Protein AF-A0A8J2SQG6-F1 (afdb_monomer_lite)

InterPro domains:
  IPR006145 Pseudouridine synthase, RsuA/RluA-like [PF00849] (554-698)
  IPR006145 Pseudouridine synthase, RsuA/RluA-like [cd02869] (570-726)
  IPR006224 Pseudouridine synthase, RluA-like, conserved site [PS01129] (577-591)
  IPR020103 Pseudouridine synthase, catalytic domain superfamily [SSF55120] (551-742)
  IPR032710 NTF2-like domain superfamily [SSF54427] (311-389)
  IPR037401 SnoaL-like domain [PF13474] (315-420)
  IPR050188 RluA Pseudouridine Synthase [PTHR21600] (343-742)

Secondary structure (DSSP, 8-state):
------------TTS--B---S------EEETT-EEETTHHHHHHHHHHHTSTTSS-S-EEEETTSPPSSHHHHHHHHHHHHHHTT-TTTT-TT-EEEEEEEEE-TT-SSGGG--EEEE----HHHHHHH--B---SEEEEEES-S-SPPEEEES--BPTBT-PBPSS----EEEE---TT-EEEEETTSEEEE-GGG--S--S-EEEEEEEEESS---TT--PPPGGGGGGS----TTEEE----S--TTTS---B-------S-----------TTT------------------------STHHHHHHHHHHHHHHHHHHHHHT-HHHHHHHEEEEEEEE-SSTT-EEEHHHHHHHHHHHHHTT-----EEEEEEEEEEETTEEEEEEEEEETTTEEEEEEEEEETTEEEEEEEE-PPPHHHHHHHHHHHHT--EEEEE-SSEEEEEEPSS-BSSS---TTSPPPSSPPPPHHHHHHHHHHHHHHHS-TTSHHHHHHTT-S-GGGS-SSHHHHHHHHHHTHHHH-S--HHHHHHHHHHHHHHHHHHHS--GGG---BHHHHHHHHHT-TT-EE-----TT-EEEEEEESSHHHHHHHHHHHHHHHTTSS-S-EEEEEEEEES---SEEEE--EEEE-HHHHHHHS---EEEE-TTSTT-B---EEEEEEEE-SSEEEEEEEESS--TTHHHHHHHHTT-PBTT-TTTS---S---EEEEEEEEE-TTT--EEEEE---S--

Sequence (744 aa):
MSLDDDFCVAIAHNGTIEGTTEHLDLKTRCYDEALQCERLEELKRDLEFVASPLVPQDTFWLGAGESPRCALEAVALEIFRKHAAASPHAADPKSGVEWWAQVKDPTANQEAAREVCFHWDKDEQAHTLHGMYVFPQLATVTYLSEGGAPTVVLDKRPDSFTGAIADGPVDAAAACAPRVGRHLVFDGRCLHAAPRALTTSGGGKRYTFLVNVWLGHRPSGIRPFPAAALDKLTRDGASMRFGAATTPTPDECSRVATLSFPLARSGTRHVVRMRSPMSGHDFVDLGSSAVAYVEVRVDETPAVDGARSTRAAADALDAWHAACARGDGDALEALAADAFVFFGTAAEERWARDAFLQYARQRFATGNTWAYTVVARRCDEVSDGVVAFDEVLNNANLGRCRSTGVIIGGKLAQYNLSLPVPNELILGVVEKIRHTIELLHVDASLVVVNKPRDLLSVPGRHPDAPAPTKKRKRAGEYWEEALARARDEASAESLAGRLLNGVGSLASIPRREDKFRAHVQRARGRVGAVDDAAVGTLWRELDDAAKALAAPDNDEEAPNALALARAAAGDRDLRPVHRLDYETSGVLVFARTTAAASALCAAFRKSTDGDAGDTRKTYVARVAGRLSGSGEWTAAITADAVARQKDGKPRYRAAEESEEGAKGARTRWEALESGDETSLLRLEPLTGRSHQLRVHCLAAGHAIVGDPLYATPGGGLCLHAASLALPHPETSERVTFEAGRPFV

Radius of gyration: 35.69 Å; chains: 1; bounding box: 90×85×92 Å

Structure (mmCIF, N/CA/C/O backbone):
data_AF-A0A8J2SQG6-F1
#
_entry.id   AF-A0A8J2SQG6-F1
#
loop_
_atom_site.group_PDB
_atom_site.id
_atom_site.type_symbol
_atom_site.label_atom_id
_atom_site.label_alt_id
_atom_site.label_comp_id
_atom_site.label_asym_id
_atom_site.label_entity_id
_atom_site.label_seq_id
_atom_site.pdbx_PDB_ins_code
_atom_site.Cartn_x
_atom_site.Cartn_y
_atom_site.Cartn_z
_atom_site.occupancy
_atom_site.B_iso_or_equiv
_atom_site.auth_seq_id
_atom_site.auth_comp_id
_atom_site.auth_asym_id
_atom_site.auth_atom_id
_atom_site.pdbx_PDB_model_num
ATOM 1 N N . MET A 1 1 ? 8.136 17.361 -29.158 1.00 21.05 1 MET A N 1
ATOM 2 C CA . MET A 1 1 ? 8.646 17.490 -27.775 1.00 21.05 1 MET A CA 1
ATOM 3 C C . MET A 1 1 ? 8.013 16.363 -26.985 1.00 21.05 1 MET A C 1
ATOM 5 O O . MET A 1 1 ? 6.795 16.398 -26.885 1.00 21.05 1 MET A O 1
ATOM 9 N N . SER A 1 2 ? 8.684 15.317 -26.513 1.00 20.89 2 SER A N 1
ATOM 10 C CA . SER A 1 2 ? 10.083 14.822 -26.495 1.00 20.89 2 SER A CA 1
ATOM 11 C C . SER A 1 2 ? 9.986 13.304 -26.806 1.00 20.89 2 SER A C 1
ATOM 13 O O . SER A 1 2 ? 8.991 12.703 -26.414 1.00 20.89 2 SER A O 1
ATOM 15 N N . LEU A 1 3 ? 10.714 12.703 -27.759 1.00 27.28 3 LEU A N 1
ATOM 16 C CA . LEU A 1 3 ? 12.120 12.245 -27.733 1.00 27.28 3 LEU A CA 1
ATOM 17 C C . LEU A 1 3 ? 12.450 11.439 -26.463 1.00 27.28 3 LEU A C 1
ATOM 19 O O . LEU A 1 3 ? 12.759 12.057 -25.454 1.00 27.28 3 LEU A O 1
ATOM 23 N N . ASP A 1 4 ? 12.322 10.107 -26.552 1.00 22.75 4 ASP A N 1
ATOM 24 C CA . ASP A 1 4 ? 12.799 9.086 -25.595 1.00 22.75 4 ASP A CA 1
ATOM 25 C C . ASP A 1 4 ? 13.223 7.826 -26.388 1.00 22.75 4 ASP A C 1
ATOM 27 O O . ASP A 1 4 ? 12.490 6.851 -26.535 1.00 22.75 4 ASP A O 1
ATOM 31 N N . ASP A 1 5 ? 14.333 7.953 -27.101 1.00 21.53 5 ASP A N 1
ATOM 32 C CA . ASP A 1 5 ? 15.548 7.150 -26.972 1.00 21.53 5 ASP A CA 1
ATOM 33 C C . ASP A 1 5 ? 15.573 5.719 -26.383 1.00 21.53 5 ASP A C 1
ATOM 35 O O . ASP A 1 5 ? 15.629 5.517 -25.170 1.00 21.53 5 ASP A O 1
ATOM 39 N N . ASP A 1 6 ? 15.747 4.734 -27.275 1.00 22.41 6 ASP A N 1
ATOM 40 C CA . ASP A 1 6 ? 16.192 3.358 -26.999 1.00 22.41 6 ASP A CA 1
ATOM 41 C C . ASP A 1 6 ? 17.548 3.091 -27.689 1.00 22.41 6 ASP A C 1
ATOM 43 O O . ASP A 1 6 ? 17.733 3.418 -28.862 1.00 22.41 6 ASP A O 1
ATOM 47 N N . PHE A 1 7 ? 18.484 2.423 -27.003 1.00 26.62 7 PHE A N 1
ATOM 48 C CA . PHE A 1 7 ? 19.809 2.069 -27.540 1.00 26.62 7 PHE A CA 1
ATOM 49 C C . PHE A 1 7 ? 20.117 0.576 -27.397 1.00 26.62 7 PHE A C 1
ATOM 51 O O . PHE A 1 7 ? 19.914 -0.008 -26.335 1.00 26.62 7 PHE A O 1
ATOM 58 N N . CYS A 1 8 ? 20.654 -0.038 -28.458 1.00 23.61 8 CYS A N 1
ATOM 59 C CA . CYS A 1 8 ? 21.050 -1.452 -28.520 1.00 23.61 8 CYS A CA 1
ATOM 60 C C . CYS A 1 8 ? 22.578 -1.612 -28.635 1.00 23.61 8 CYS A C 1
ATOM 62 O O . CYS A 1 8 ? 23.218 -0.871 -29.377 1.00 23.61 8 CYS A O 1
ATOM 64 N N . VAL A 1 9 ? 23.143 -2.640 -27.984 1.00 27.92 9 VAL A N 1
ATOM 65 C CA . VAL A 1 9 ? 24.523 -3.124 -28.201 1.00 27.92 9 VAL A CA 1
ATOM 66 C C . VAL A 1 9 ? 24.498 -4.589 -28.625 1.00 27.92 9 VAL A C 1
ATOM 68 O O . VAL A 1 9 ? 23.860 -5.417 -27.977 1.00 27.92 9 VAL A O 1
ATOM 71 N N . ALA A 1 10 ? 25.183 -4.910 -29.725 1.00 26.84 10 ALA A N 1
ATOM 72 C CA . ALA A 1 10 ? 25.296 -6.262 -30.265 1.00 26.84 10 ALA A CA 1
ATOM 73 C C . ALA A 1 10 ? 26.566 -6.959 -29.744 1.00 26.84 10 ALA A C 1
ATOM 75 O O . ALA A 1 10 ? 27.656 -6.395 -29.803 1.00 26.84 10 ALA A O 1
ATOM 76 N N . ILE A 1 11 ? 26.425 -8.195 -29.254 1.00 30.19 11 ILE A N 1
ATOM 77 C CA . ILE A 1 11 ? 27.520 -9.039 -28.749 1.00 30.19 11 ILE A CA 1
ATOM 78 C C . ILE A 1 11 ? 27.444 -10.382 -29.482 1.00 30.19 11 ILE A C 1
ATOM 80 O O . ILE A 1 11 ? 26.386 -11.013 -29.501 1.00 30.19 11 ILE A O 1
ATOM 84 N N . ALA A 1 12 ? 28.535 -10.805 -30.126 1.00 29.02 12 ALA A N 1
ATOM 85 C CA . ALA A 1 12 ? 28.572 -12.033 -30.918 1.00 29.02 12 ALA A CA 1
ATOM 86 C C . ALA A 1 12 ? 28.520 -13.301 -30.040 1.00 29.02 12 ALA A C 1
ATOM 88 O O . ALA A 1 12 ? 28.858 -13.277 -28.856 1.00 29.02 12 ALA A O 1
ATOM 89 N N . HIS A 1 13 ? 28.148 -14.440 -30.640 1.00 26.61 13 HIS A N 1
ATOM 90 C CA . HIS A 1 13 ? 27.895 -15.719 -29.950 1.00 26.61 13 HIS A CA 1
ATOM 91 C C . HIS A 1 13 ? 29.110 -16.310 -29.198 1.00 26.61 13 HIS A C 1
ATOM 93 O O . HIS A 1 13 ? 28.974 -17.285 -28.461 1.00 26.61 13 HIS A O 1
ATOM 99 N N . ASN A 1 14 ? 30.310 -15.781 -29.437 1.00 30.50 14 ASN A N 1
ATOM 100 C CA . ASN A 1 14 ? 31.568 -16.173 -28.799 1.00 30.50 14 ASN A CA 1
ATOM 101 C C . ASN A 1 14 ? 32.045 -15.151 -27.745 1.00 30.50 14 ASN A C 1
ATOM 103 O O . ASN A 1 14 ? 33.155 -15.284 -27.235 1.00 30.50 14 ASN A O 1
ATOM 107 N N . GLY A 1 15 ? 31.226 -14.143 -27.424 1.00 27.81 15 GLY A N 1
ATOM 108 C CA . GLY A 1 15 ? 31.528 -13.118 -26.424 1.00 27.81 15 GLY A CA 1
ATOM 109 C C . GLY A 1 15 ? 32.352 -11.927 -26.927 1.00 27.81 15 GLY A C 1
ATOM 110 O O . GLY A 1 15 ? 32.843 -11.164 -26.101 1.00 27.81 15 GLY A O 1
ATOM 111 N N . THR A 1 16 ? 32.510 -11.740 -28.244 1.00 28.53 16 THR A N 1
ATOM 112 C CA . THR A 1 16 ? 33.258 -10.595 -28.822 1.00 28.53 16 THR A CA 1
ATOM 113 C C . THR A 1 16 ? 32.348 -9.481 -29.373 1.00 28.53 16 THR A C 1
ATOM 115 O O . THR A 1 16 ? 31.246 -9.753 -29.848 1.00 28.53 16 THR A O 1
ATOM 118 N N . ILE A 1 17 ? 32.817 -8.226 -29.292 1.00 31.75 17 ILE A N 1
ATOM 119 C CA . ILE A 1 17 ? 32.141 -6.958 -29.662 1.00 31.75 17 ILE A CA 1
ATOM 120 C C . ILE A 1 17 ? 33.071 -6.191 -30.642 1.00 31.75 17 ILE A C 1
ATOM 122 O O . ILE A 1 17 ? 34.269 -6.145 -30.361 1.00 31.75 17 ILE A O 1
ATOM 126 N N . GLU A 1 18 ? 32.596 -5.609 -31.765 1.00 25.25 18 GLU A N 1
ATOM 127 C CA . GLU A 1 18 ? 33.474 -5.000 -32.815 1.00 25.25 18 GLU A CA 1
ATOM 128 C C . GLU A 1 18 ? 33.087 -3.579 -33.351 1.00 25.25 18 GLU A C 1
ATOM 130 O O . GLU A 1 18 ? 31.928 -3.370 -33.709 1.00 25.25 18 GLU A O 1
ATOM 135 N N . GLY A 1 19 ? 34.111 -2.689 -33.512 1.00 25.50 19 GLY A N 1
ATOM 136 C CA . GLY A 1 19 ? 34.261 -1.475 -34.392 1.00 25.50 19 GLY A CA 1
ATOM 137 C C . GLY A 1 19 ? 33.980 -0.055 -33.807 1.00 25.50 19 GLY A C 1
ATOM 138 O O . GLY A 1 19 ? 32.963 0.096 -33.154 1.00 25.50 19 GLY A O 1
ATOM 139 N N . THR A 1 20 ? 34.724 1.069 -33.995 1.00 26.23 20 THR A N 1
ATOM 140 C CA . THR A 1 20 ? 36.022 1.432 -34.641 1.00 26.23 20 THR A CA 1
ATOM 141 C C . THR A 1 20 ? 36.726 2.626 -33.939 1.00 26.23 20 THR A C 1
ATOM 143 O O . THR A 1 20 ? 36.109 3.388 -33.204 1.00 26.23 20 THR A O 1
ATOM 146 N N . THR A 1 21 ? 38.016 2.793 -34.237 1.00 28.94 21 THR A N 1
ATOM 147 C CA . THR A 1 21 ? 39.032 3.746 -33.748 1.00 28.94 21 THR A CA 1
ATOM 148 C C . THR A 1 21 ? 38.769 5.246 -33.959 1.00 28.94 21 THR A C 1
ATOM 150 O O . THR A 1 21 ? 38.856 5.727 -35.083 1.00 28.94 21 THR A O 1
ATOM 153 N N . GLU A 1 22 ? 38.603 5.995 -32.867 1.00 24.41 22 GLU A N 1
ATOM 154 C CA . GLU A 1 22 ? 39.407 7.172 -32.480 1.00 24.41 22 GLU A CA 1
ATOM 155 C C . GLU A 1 22 ? 38.939 7.655 -31.091 1.00 24.41 22 GLU A C 1
ATOM 157 O O . GLU A 1 22 ? 37.771 7.545 -30.739 1.00 24.41 22 GLU A O 1
ATOM 162 N N . HIS A 1 23 ? 39.887 8.089 -30.259 1.00 31.56 23 HIS A N 1
ATOM 163 C CA . HIS A 1 23 ? 39.763 8.333 -28.816 1.00 31.56 23 HIS A CA 1
ATOM 164 C C . HIS A 1 23 ? 38.414 8.897 -28.313 1.00 31.56 23 HIS A C 1
ATOM 166 O O . HIS A 1 23 ? 38.152 10.092 -28.437 1.00 31.56 23 HIS A O 1
ATOM 172 N N . LEU A 1 24 ? 37.648 8.084 -27.578 1.00 26.80 24 LEU A N 1
ATOM 173 C CA . LEU A 1 24 ? 36.602 8.558 -26.667 1.00 26.80 24 LEU A CA 1
ATOM 174 C C . LEU A 1 24 ? 36.854 7.997 -25.264 1.00 26.80 24 LEU A C 1
ATOM 176 O O . LEU A 1 24 ? 36.636 6.825 -24.966 1.00 26.80 24 LEU A O 1
ATOM 180 N N . ASP A 1 25 ? 37.386 8.858 -24.397 1.00 41.94 25 ASP A N 1
ATOM 181 C CA . ASP A 1 25 ? 37.682 8.552 -23.000 1.00 41.94 25 ASP A CA 1
ATOM 182 C C . ASP A 1 25 ? 36.363 8.443 -22.210 1.00 41.94 25 ASP A C 1
ATOM 184 O O . ASP A 1 25 ? 35.881 9.408 -21.610 1.00 41.94 25 ASP A O 1
ATOM 188 N N . LEU A 1 26 ? 35.773 7.238 -22.177 1.00 41.22 26 LEU A N 1
ATOM 189 C CA . LEU A 1 26 ? 34.672 6.877 -21.264 1.00 41.22 26 LEU A CA 1
ATOM 190 C C . LEU A 1 26 ? 35.078 6.973 -19.785 1.00 41.22 26 LEU A C 1
ATOM 192 O O . LEU A 1 26 ? 34.296 6.603 -18.905 1.00 41.22 26 LEU A O 1
ATOM 196 N N . LYS A 1 27 ? 36.328 7.382 -19.512 1.00 57.94 27 LYS A N 1
ATOM 197 C CA . LYS A 1 27 ? 37.015 7.306 -18.224 1.00 57.94 27 LYS A CA 1
ATOM 198 C C . LYS A 1 27 ? 36.927 5.913 -17.610 1.00 57.94 27 LYS A C 1
ATOM 200 O O . LYS A 1 27 ? 37.107 5.761 -16.404 1.00 57.94 27 LYS A O 1
ATOM 205 N N . THR A 1 28 ? 36.647 4.903 -18.438 1.00 58.88 28 THR A N 1
ATOM 206 C CA . THR A 1 28 ? 36.506 3.526 -17.995 1.00 58.88 28 THR A CA 1
ATOM 207 C C . THR A 1 28 ? 37.895 2.967 -17.765 1.00 58.88 28 TH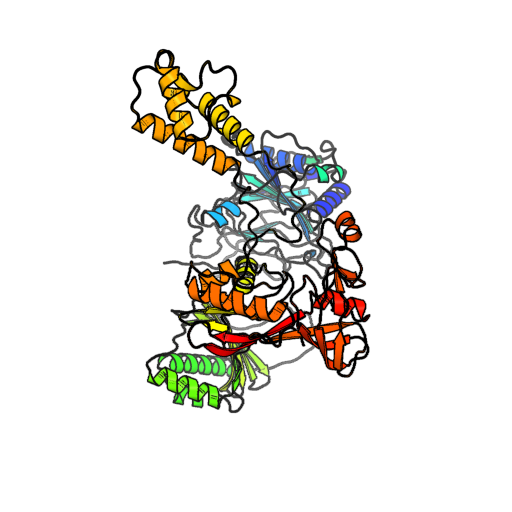R A C 1
ATOM 209 O O . THR A 1 28 ? 38.728 2.963 -18.669 1.00 58.88 28 THR A O 1
ATOM 212 N N . ARG A 1 29 ? 38.171 2.535 -16.538 1.00 66.25 29 ARG A N 1
ATOM 213 C CA . ARG A 1 29 ? 39.452 1.933 -16.170 1.00 66.25 29 ARG A CA 1
ATOM 214 C C . ARG A 1 29 ? 39.178 0.640 -15.431 1.00 66.25 29 ARG A C 1
ATOM 216 O O . ARG A 1 29 ? 38.356 0.603 -14.517 1.00 66.25 29 ARG A O 1
ATOM 223 N N . CYS A 1 30 ? 39.885 -0.407 -15.826 1.00 70.12 30 CYS A N 1
ATOM 224 C CA . CYS A 1 30 ? 39.888 -1.673 -15.121 1.00 70.12 30 CYS A CA 1
ATOM 225 C C . CYS A 1 30 ? 41.236 -1.850 -14.428 1.00 70.12 30 CYS A C 1
ATOM 227 O O . CYS A 1 30 ? 42.295 -1.601 -15.009 1.00 70.12 30 CYS A O 1
ATOM 229 N N . TYR A 1 31 ? 41.179 -2.261 -13.171 1.00 69.12 31 TYR A N 1
ATOM 230 C CA . TYR A 1 31 ? 42.337 -2.562 -12.354 1.00 69.12 31 TYR A CA 1
ATOM 231 C C . TYR A 1 31 ? 42.220 -4.007 -11.900 1.00 69.12 31 TYR A C 1
ATOM 233 O O . TYR A 1 31 ? 41.289 -4.358 -11.173 1.00 69.12 31 TYR A O 1
ATOM 241 N N . ASP A 1 32 ? 43.160 -4.837 -12.326 1.00 70.50 32 ASP A N 1
ATOM 242 C CA . ASP A 1 32 ? 43.300 -6.179 -11.783 1.00 70.50 32 ASP A CA 1
ATOM 243 C C . ASP A 1 32 ? 44.030 -6.117 -10.446 1.00 70.50 32 ASP A C 1
ATOM 245 O O . ASP A 1 32 ? 44.911 -5.279 -10.252 1.00 70.50 32 ASP A O 1
ATOM 249 N N . GLU A 1 33 ? 43.621 -6.978 -9.511 1.00 71.00 33 GLU A N 1
ATOM 250 C CA . GLU A 1 33 ? 44.209 -7.057 -8.165 1.00 71.00 33 GLU A CA 1
ATOM 251 C C . GLU A 1 33 ? 44.133 -5.733 -7.377 1.00 71.00 33 GLU A C 1
ATOM 253 O O . GLU A 1 33 ? 44.930 -5.480 -6.475 1.00 71.00 33 GLU A O 1
ATOM 258 N N . ALA A 1 34 ? 43.152 -4.883 -7.701 1.00 72.38 34 ALA A N 1
ATOM 259 C CA . ALA A 1 34 ? 42.904 -3.626 -7.006 1.00 72.38 34 ALA A CA 1
ATOM 260 C C . ALA A 1 34 ? 42.489 -3.854 -5.554 1.00 72.38 34 ALA A C 1
ATOM 262 O O . ALA A 1 34 ? 42.957 -3.151 -4.665 1.00 72.38 34 ALA A O 1
ATOM 263 N N . LEU A 1 35 ? 41.636 -4.849 -5.313 1.00 80.69 35 LEU A N 1
ATOM 264 C CA . LEU A 1 35 ? 41.302 -5.301 -3.970 1.00 80.69 35 LEU A CA 1
ATOM 265 C C . LEU A 1 35 ? 42.156 -6.524 -3.623 1.00 80.69 35 LEU A C 1
ATOM 267 O O . LEU A 1 35 ? 41.930 -7.615 -4.147 1.00 80.69 35 LEU A O 1
ATOM 271 N N . GLN A 1 36 ? 43.105 -6.343 -2.706 1.00 79.19 36 GLN A N 1
ATOM 272 C CA . GLN A 1 36 ? 43.892 -7.420 -2.111 1.00 79.19 36 GLN A CA 1
ATOM 273 C C . GLN A 1 36 ? 43.332 -7.713 -0.718 1.00 79.19 36 GLN A C 1
ATOM 275 O O . GLN A 1 36 ? 43.394 -6.875 0.184 1.00 79.19 36 GLN A O 1
ATOM 280 N N . CYS A 1 37 ? 42.737 -8.893 -0.550 1.00 77.06 37 CYS A N 1
ATOM 281 C CA . CYS A 1 37 ? 42.051 -9.277 0.680 1.00 77.06 37 CYS A CA 1
ATOM 282 C C . CYS A 1 37 ? 42.463 -10.692 1.099 1.00 77.06 37 CYS A C 1
ATOM 284 O O . CYS A 1 37 ? 42.102 -11.667 0.441 1.00 77.06 37 CYS A O 1
ATOM 286 N N . GLU A 1 38 ? 43.172 -10.809 2.224 1.00 77.75 38 GLU A N 1
ATOM 287 C CA . GLU A 1 38 ? 43.549 -12.107 2.813 1.00 77.75 38 GLU A CA 1
ATOM 288 C C . GLU A 1 38 ? 42.341 -12.837 3.436 1.00 77.75 38 GLU A C 1
ATOM 290 O O . GLU A 1 38 ? 42.39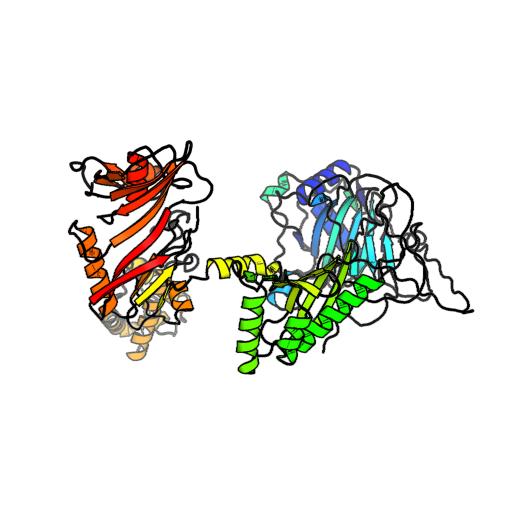8 -14.035 3.707 1.00 77.75 38 GLU A O 1
ATOM 295 N N . ARG A 1 39 ? 41.223 -12.123 3.637 1.00 82.75 39 ARG A N 1
ATOM 296 C CA . ARG A 1 39 ? 39.992 -12.600 4.292 1.00 82.75 39 ARG A CA 1
ATOM 297 C C . ARG A 1 39 ? 38.779 -12.552 3.355 1.00 82.75 39 ARG A C 1
ATOM 299 O O . ARG A 1 39 ? 37.674 -12.205 3.768 1.00 82.75 39 ARG A O 1
ATOM 306 N N . LEU A 1 40 ? 38.975 -12.914 2.084 1.00 86.12 40 LEU A N 1
ATOM 307 C CA . LEU A 1 40 ? 37.954 -12.827 1.030 1.00 86.12 40 LEU A CA 1
ATOM 308 C C . LEU A 1 40 ? 36.615 -13.490 1.408 1.00 86.12 40 LEU A C 1
ATOM 310 O O . LEU A 1 40 ? 35.554 -12.942 1.124 1.00 86.12 40 LEU A O 1
ATOM 314 N N . GLU A 1 41 ? 36.647 -14.645 2.074 1.00 88.62 41 GLU A N 1
ATOM 315 C CA . GLU A 1 41 ? 35.436 -15.380 2.481 1.00 88.62 41 GLU A CA 1
ATOM 316 C C . GLU A 1 41 ? 34.668 -14.718 3.635 1.00 88.62 41 GLU A C 1
ATOM 318 O O . GLU A 1 41 ? 33.474 -14.951 3.818 1.00 88.62 41 GLU A O 1
ATOM 323 N N . GLU A 1 42 ? 35.326 -13.892 4.443 1.00 88.31 42 GLU A N 1
ATOM 324 C CA . GLU A 1 42 ? 34.639 -13.057 5.434 1.00 88.31 42 GLU A CA 1
ATOM 325 C C . GLU A 1 42 ? 33.970 -11.870 4.757 1.00 88.31 42 GLU A C 1
ATOM 327 O O . GLU A 1 42 ? 32.805 -11.592 5.019 1.00 88.31 42 GLU A O 1
ATOM 332 N N . LEU A 1 43 ? 34.651 -11.263 3.786 1.00 87.69 43 LEU A N 1
ATOM 333 C CA . LEU A 1 43 ? 34.092 -10.163 3.015 1.00 87.69 43 LEU A CA 1
ATOM 334 C C . LEU A 1 43 ? 32.889 -10.607 2.169 1.00 87.69 43 LEU A C 1
ATOM 336 O O . LEU A 1 43 ? 31.887 -9.903 2.103 1.00 87.69 43 LEU A O 1
ATOM 340 N N . LYS A 1 44 ? 32.928 -11.810 1.580 1.00 91.62 44 LYS A N 1
ATOM 341 C CA . LYS A 1 44 ? 31.757 -12.400 0.911 1.00 91.62 44 LYS A CA 1
ATOM 342 C C . LYS A 1 44 ? 30.577 -12.572 1.867 1.00 91.62 44 LYS A C 1
ATOM 344 O O . LYS A 1 44 ? 29.461 -12.246 1.481 1.00 91.62 44 LYS A O 1
ATOM 349 N N . ARG A 1 45 ? 30.807 -13.030 3.104 1.00 92.12 45 ARG A N 1
ATOM 350 C CA . ARG A 1 45 ? 29.755 -13.150 4.133 1.00 92.12 45 ARG A CA 1
ATOM 351 C C . ARG A 1 45 ? 29.188 -11.792 4.538 1.00 92.12 45 ARG A C 1
ATOM 353 O O . ARG A 1 45 ? 27.974 -11.667 4.670 1.00 92.12 45 ARG A O 1
ATOM 360 N N . ASP A 1 46 ? 30.043 -10.783 4.666 1.00 93.25 46 ASP A N 1
ATOM 361 C CA . ASP A 1 46 ? 29.616 -9.405 4.905 1.00 93.25 46 ASP A CA 1
ATOM 362 C C . ASP A 1 46 ? 28.729 -8.901 3.751 1.00 93.25 46 ASP A C 1
ATOM 364 O O . ASP A 1 46 ? 27.661 -8.345 3.998 1.00 93.25 46 ASP A O 1
ATOM 368 N N . LEU A 1 47 ? 29.103 -9.171 2.492 1.00 92.88 47 LEU A N 1
ATOM 369 C CA . LEU A 1 47 ? 28.284 -8.856 1.312 1.00 92.88 47 LEU A CA 1
ATOM 370 C C . LEU A 1 47 ? 26.935 -9.590 1.322 1.00 92.88 47 LEU A C 1
ATOM 372 O O . LEU A 1 47 ? 25.926 -8.977 0.986 1.00 92.88 47 LEU A O 1
ATOM 376 N N . GLU A 1 48 ? 26.887 -10.871 1.705 1.00 92.50 48 GLU A N 1
ATOM 377 C CA . GLU A 1 48 ? 25.620 -11.615 1.823 1.00 92.50 48 GLU A CA 1
ATOM 378 C C . GLU A 1 48 ? 24.718 -11.032 2.904 1.00 92.50 48 GLU A C 1
ATOM 380 O O . GLU A 1 48 ? 23.512 -10.929 2.696 1.00 92.50 48 GLU A O 1
ATOM 385 N N . PHE A 1 49 ? 25.287 -10.636 4.045 1.00 92.94 49 PHE A N 1
ATOM 386 C CA . PHE A 1 49 ? 24.524 -10.004 5.112 1.00 92.94 49 PHE A CA 1
ATOM 387 C C . PHE A 1 49 ? 23.968 -8.648 4.670 1.00 92.94 49 PHE A C 1
ATOM 389 O O . PHE A 1 49 ? 22.776 -8.399 4.850 1.00 92.94 49 PHE A O 1
ATOM 396 N N . VAL A 1 50 ? 24.798 -7.805 4.045 1.00 92.56 50 VAL A N 1
ATOM 397 C CA . VAL A 1 50 ? 24.380 -6.493 3.527 1.00 92.56 50 VAL A CA 1
ATOM 398 C C . VAL A 1 50 ? 23.314 -6.632 2.439 1.00 92.56 50 VAL A C 1
ATOM 400 O O . VAL A 1 50 ? 22.346 -5.886 2.457 1.00 92.56 50 VAL A O 1
ATOM 403 N N . ALA A 1 51 ? 23.450 -7.607 1.537 1.00 88.75 51 ALA A N 1
ATOM 404 C CA . ALA A 1 51 ? 22.481 -7.872 0.472 1.00 88.75 51 ALA A CA 1
ATOM 405 C C . ALA A 1 51 ? 21.241 -8.666 0.939 1.00 88.75 51 ALA A C 1
ATOM 407 O O . ALA A 1 51 ? 20.420 -9.065 0.110 1.00 88.75 51 ALA A O 1
ATOM 408 N N . SER A 1 52 ? 21.111 -8.958 2.239 1.00 86.69 52 SER A N 1
ATOM 409 C CA . SER A 1 52 ? 19.992 -9.740 2.770 1.00 86.69 52 SER A CA 1
ATOM 410 C C . SER A 1 52 ? 18.771 -8.866 3.090 1.00 86.69 52 SER A C 1
ATOM 412 O O . SER A 1 52 ? 18.929 -7.715 3.496 1.00 86.69 52 SER A O 1
ATOM 414 N N . PRO A 1 53 ? 17.547 -9.433 3.072 1.00 82.25 53 PRO A N 1
ATOM 415 C CA . PRO A 1 53 ? 16.329 -8.719 3.479 1.00 82.25 53 PRO A CA 1
ATOM 416 C C . PRO A 1 53 ? 16.307 -8.246 4.944 1.00 82.25 53 PRO A C 1
ATOM 418 O O . PRO A 1 53 ? 15.371 -7.569 5.361 1.00 82.25 53 PRO A O 1
ATOM 421 N N . LEU A 1 54 ? 17.292 -8.644 5.759 1.00 82.31 54 LEU A N 1
ATOM 422 C CA . LEU A 1 54 ? 17.421 -8.200 7.150 1.00 82.31 54 LEU A CA 1
ATOM 423 C C . LEU A 1 54 ? 17.941 -6.762 7.252 1.00 82.31 54 LEU A C 1
ATOM 425 O O . LEU A 1 54 ? 17.831 -6.150 8.318 1.00 82.31 54 LEU A O 1
ATOM 429 N N . VAL A 1 55 ? 18.520 -6.233 6.173 1.00 85.00 55 VAL A N 1
ATOM 430 C CA . VAL A 1 55 ? 19.005 -4.860 6.109 1.00 85.00 55 VAL A CA 1
ATOM 431 C C . VAL A 1 55 ? 17.932 -3.997 5.432 1.00 85.00 55 VAL A C 1
ATOM 433 O O . VAL A 1 55 ? 17.529 -4.284 4.313 1.00 85.00 55 VAL A O 1
ATOM 436 N N . PRO A 1 56 ? 17.417 -2.954 6.107 1.00 70.00 56 PRO A N 1
ATOM 437 C CA . PRO A 1 56 ? 16.201 -2.249 5.686 1.00 70.00 56 PRO A CA 1
ATOM 438 C C . PRO A 1 56 ? 16.403 -1.228 4.550 1.00 70.00 56 PRO A C 1
ATOM 440 O O . PRO A 1 56 ? 15.469 -0.493 4.238 1.00 70.00 56 PRO A O 1
ATOM 443 N N . GLN A 1 57 ? 17.615 -1.098 4.009 1.00 72.12 57 GLN A N 1
ATOM 444 C CA . GLN A 1 57 ? 17.978 -0.126 2.971 1.00 72.12 57 GLN A CA 1
ATOM 445 C C . GLN A 1 57 ? 18.923 -0.777 1.965 1.00 72.12 57 GLN A C 1
ATOM 447 O O . GLN A 1 57 ? 19.752 -1.595 2.361 1.00 72.12 57 GLN A O 1
ATOM 452 N N . ASP A 1 58 ? 18.819 -0.362 0.702 1.00 80.50 58 ASP A N 1
ATOM 453 C CA . ASP A 1 58 ? 19.578 -0.951 -0.404 1.00 80.50 58 ASP A CA 1
ATOM 454 C C . ASP A 1 58 ? 20.986 -0.351 -0.560 1.00 80.50 58 ASP A C 1
ATOM 456 O O . ASP A 1 58 ? 21.913 -1.071 -0.928 1.00 80.50 58 ASP A O 1
ATOM 460 N N . THR A 1 59 ? 21.174 0.942 -0.253 1.00 92.81 59 THR A N 1
ATOM 461 C CA . THR A 1 59 ? 22.469 1.646 -0.342 1.00 92.81 59 THR A CA 1
ATOM 462 C C . THR A 1 59 ? 22.754 2.499 0.897 1.00 92.81 59 THR A C 1
ATOM 464 O O . THR A 1 59 ? 21.844 2.876 1.643 1.00 92.81 59 THR A O 1
ATOM 467 N N . PHE A 1 60 ? 24.037 2.789 1.151 1.00 96.00 60 PHE A N 1
ATOM 468 C CA . PHE A 1 60 ? 24.498 3.468 2.367 1.00 96.00 60 PHE A CA 1
ATOM 469 C C . PHE A 1 60 ? 25.476 4.600 2.071 1.00 96.00 60 PHE A C 1
ATOM 471 O O . PHE A 1 60 ? 26.317 4.501 1.181 1.00 96.00 60 PHE A O 1
ATOM 478 N N . TRP A 1 61 ? 25.408 5.660 2.876 1.00 96.31 61 TRP A N 1
ATOM 479 C CA . TRP A 1 61 ? 26.288 6.823 2.763 1.00 96.31 61 TRP A CA 1
ATOM 480 C C . TRP A 1 61 ? 27.485 6.739 3.715 1.00 96.31 61 TRP A C 1
ATOM 482 O O . TRP A 1 61 ? 27.321 6.409 4.892 1.00 96.31 61 TRP A O 1
ATOM 492 N N . LEU A 1 62 ? 28.663 7.128 3.228 1.00 95.94 62 LEU A N 1
ATOM 493 C CA . LEU A 1 62 ? 29.846 7.414 4.039 1.00 95.94 62 LEU A CA 1
ATOM 494 C C . LEU A 1 62 ? 30.522 8.693 3.523 1.00 95.94 62 LEU A C 1
ATOM 496 O O . LEU A 1 62 ? 30.928 8.773 2.363 1.00 95.94 62 LEU A O 1
ATOM 500 N N . GLY A 1 63 ? 30.640 9.704 4.380 1.00 95.62 63 GLY A N 1
ATOM 501 C CA . GLY A 1 63 ? 31.270 10.977 4.032 1.00 95.62 63 GLY A CA 1
ATOM 502 C C . GLY A 1 63 ? 32.792 10.872 3.895 1.00 95.62 63 GLY A C 1
ATOM 503 O O . GLY A 1 63 ? 33.440 10.100 4.598 1.00 95.62 63 GLY A O 1
ATOM 504 N N . ALA A 1 64 ? 33.389 11.711 3.043 1.00 90.69 64 ALA A N 1
ATOM 505 C CA . ALA A 1 64 ? 34.835 11.725 2.787 1.00 90.69 64 ALA A CA 1
ATOM 506 C C . ALA A 1 64 ? 35.701 11.951 4.046 1.00 90.69 64 ALA A C 1
ATOM 508 O O . ALA A 1 64 ? 36.838 11.479 4.116 1.00 90.69 64 ALA A O 1
ATOM 509 N N . GLY A 1 65 ? 35.170 12.687 5.028 1.00 88.75 65 GLY A N 1
ATOM 510 C CA . GLY A 1 65 ? 35.830 12.981 6.304 1.00 88.75 65 GLY A CA 1
ATOM 511 C C . GLY A 1 65 ? 35.455 12.046 7.458 1.00 88.75 65 GLY A C 1
ATOM 512 O O . GLY A 1 65 ? 35.925 12.261 8.574 1.00 88.75 65 GLY A O 1
ATOM 513 N N . GLU A 1 66 ? 34.598 11.048 7.233 1.00 91.75 66 GLU A N 1
ATOM 514 C CA . GLU A 1 66 ? 34.147 10.130 8.282 1.00 91.75 66 GLU A CA 1
ATOM 515 C C . GLU A 1 66 ? 35.129 8.963 8.475 1.00 91.75 66 GLU A C 1
ATOM 517 O O . GLU A 1 66 ? 35.813 8.524 7.548 1.00 91.75 66 GLU A O 1
ATOM 522 N N . SER A 1 67 ? 35.206 8.448 9.704 1.00 90.75 67 SER A N 1
ATOM 523 C CA . SER A 1 67 ? 36.004 7.257 10.011 1.00 90.75 67 SER A CA 1
ATOM 524 C C . SER A 1 67 ? 35.211 5.990 9.682 1.00 90.75 67 SER A C 1
ATOM 526 O O . SER A 1 67 ? 34.065 5.879 10.125 1.00 90.75 67 SER A O 1
ATOM 528 N N . PRO A 1 68 ? 35.807 5.009 8.980 1.00 92.44 68 PRO A N 1
ATOM 529 C CA . PRO A 1 68 ? 35.129 3.755 8.686 1.00 92.44 68 PRO A CA 1
ATOM 530 C C . PRO A 1 68 ? 34.894 2.953 9.970 1.00 92.44 68 PRO A C 1
ATOM 532 O O . PRO A 1 68 ? 35.763 2.872 10.841 1.00 92.44 68 PRO A O 1
ATOM 535 N N . ARG A 1 69 ? 33.709 2.352 10.084 1.00 93.31 69 ARG A N 1
ATOM 536 C CA . ARG A 1 69 ? 33.248 1.599 11.263 1.00 93.31 69 ARG A CA 1
ATOM 537 C C . ARG A 1 69 ? 33.310 0.086 11.053 1.00 93.31 69 ARG A C 1
ATOM 539 O O . ARG A 1 69 ? 33.279 -0.669 12.022 1.00 93.31 69 ARG A O 1
ATOM 546 N N . CYS A 1 70 ? 33.403 -0.350 9.801 1.00 91.62 70 CYS A N 1
ATOM 547 C CA . CYS A 1 70 ? 33.603 -1.736 9.392 1.00 91.62 70 CYS A CA 1
ATOM 548 C C . CYS A 1 70 ? 34.550 -1.810 8.185 1.00 91.62 70 CYS A C 1
ATOM 550 O O . CYS A 1 70 ? 34.908 -0.792 7.586 1.00 91.62 70 CYS A O 1
ATOM 552 N N . ALA A 1 71 ? 34.943 -3.023 7.811 1.00 89.25 71 ALA A N 1
ATOM 553 C CA . ALA A 1 71 ? 35.873 -3.248 6.717 1.00 89.25 71 ALA A CA 1
ATOM 554 C C . ALA A 1 71 ? 35.314 -2.810 5.348 1.00 89.25 71 ALA A C 1
ATOM 556 O O . ALA A 1 71 ? 36.054 -2.250 4.545 1.00 89.25 71 ALA A O 1
ATOM 557 N N . LEU A 1 72 ? 34.007 -2.966 5.102 1.00 92.56 72 LEU A N 1
ATOM 558 C CA . LEU A 1 72 ? 33.366 -2.478 3.870 1.00 92.56 72 LEU A CA 1
ATOM 559 C C . LEU A 1 72 ? 33.409 -0.949 3.756 1.00 92.56 72 LEU A C 1
ATOM 561 O O . LEU A 1 72 ? 33.730 -0.423 2.693 1.00 92.56 72 LEU A O 1
ATOM 565 N N . GLU A 1 73 ? 33.165 -0.231 4.857 1.00 94.25 73 GLU A N 1
ATOM 566 C CA . GLU A 1 73 ? 33.316 1.229 4.896 1.00 94.25 73 GLU A CA 1
ATOM 567 C C . GLU A 1 73 ? 34.772 1.651 4.670 1.00 94.25 73 GLU A C 1
ATOM 569 O O . GLU A 1 73 ? 35.027 2.651 3.999 1.00 94.25 73 GLU A O 1
ATOM 574 N N . ALA A 1 74 ? 35.738 0.878 5.179 1.00 90.75 74 ALA A N 1
ATOM 575 C CA . ALA A 1 74 ? 37.153 1.136 4.931 1.00 90.75 74 ALA A CA 1
ATOM 576 C C . ALA A 1 74 ? 37.489 1.006 3.437 1.00 90.75 74 ALA A C 1
ATOM 578 O O . ALA A 1 74 ? 38.084 1.923 2.872 1.00 90.75 74 ALA A O 1
ATOM 579 N N . VAL A 1 75 ? 37.028 -0.065 2.779 1.00 89.50 75 VAL A N 1
ATOM 580 C CA . VAL A 1 75 ? 37.212 -0.272 1.331 1.00 89.50 75 VAL A CA 1
ATOM 581 C C . VAL A 1 75 ? 36.523 0.830 0.519 1.00 89.50 75 VAL A C 1
ATOM 583 O O . VAL A 1 75 ? 37.133 1.385 -0.394 1.00 89.50 75 VAL A O 1
ATOM 586 N N . ALA A 1 76 ? 35.286 1.205 0.862 1.00 93.25 76 ALA A N 1
ATOM 587 C CA . ALA A 1 76 ? 34.566 2.279 0.173 1.00 93.25 76 ALA A CA 1
ATOM 588 C C . ALA A 1 76 ? 35.321 3.617 0.249 1.00 93.25 76 ALA A C 1
ATOM 590 O O . ALA A 1 76 ? 35.443 4.334 -0.747 1.00 93.25 76 ALA A O 1
ATOM 591 N N . LEU A 1 77 ? 35.894 3.932 1.414 1.00 90.94 77 LEU A N 1
ATOM 592 C CA . LEU A 1 77 ? 36.665 5.154 1.614 1.00 90.94 77 LEU A CA 1
ATOM 593 C C . LEU A 1 77 ? 38.036 5.114 0.919 1.00 90.94 77 LEU A C 1
ATOM 595 O O . LEU A 1 77 ? 38.527 6.147 0.463 1.00 90.94 77 LEU A O 1
ATOM 599 N N . GLU A 1 78 ? 38.667 3.946 0.791 1.00 89.00 78 GLU A N 1
ATOM 600 C CA . GLU A 1 78 ? 39.877 3.789 -0.026 1.00 89.00 78 GLU A CA 1
ATOM 601 C C . GLU A 1 78 ? 39.593 3.974 -1.523 1.00 89.00 78 GLU A C 1
ATOM 603 O O . GLU A 1 78 ? 40.357 4.665 -2.203 1.00 89.00 78 GLU A O 1
ATOM 608 N N . ILE A 1 79 ? 38.467 3.448 -2.022 1.00 89.31 79 ILE A N 1
ATOM 609 C CA . ILE A 1 79 ? 37.986 3.685 -3.393 1.00 89.31 79 ILE A CA 1
ATOM 610 C C . ILE A 1 79 ? 37.761 5.186 -3.621 1.00 89.31 79 ILE A C 1
ATOM 612 O O . ILE A 1 79 ? 38.251 5.734 -4.614 1.00 89.31 79 ILE A O 1
ATOM 616 N N . PHE A 1 80 ? 37.105 5.873 -2.676 1.00 88.94 80 PHE A N 1
ATOM 617 C CA . PHE A 1 80 ? 36.947 7.328 -2.716 1.00 88.94 80 PHE A CA 1
ATOM 618 C C . PHE A 1 80 ? 38.297 8.031 -2.822 1.00 88.94 80 PHE A C 1
ATOM 620 O O . PHE A 1 80 ? 38.520 8.802 -3.748 1.00 88.94 80 PHE A O 1
ATOM 627 N N . ARG A 1 81 ? 39.234 7.743 -1.910 1.00 86.38 81 ARG A N 1
ATOM 628 C CA . ARG A 1 81 ? 40.555 8.388 -1.892 1.00 86.38 81 ARG A CA 1
ATOM 629 C C . ARG A 1 81 ? 41.317 8.158 -3.193 1.00 86.38 81 ARG A C 1
ATOM 631 O O . ARG A 1 81 ? 41.914 9.102 -3.699 1.00 86.38 81 ARG A O 1
ATOM 638 N N . LYS A 1 82 ? 41.277 6.949 -3.761 1.00 82.69 82 LYS A N 1
ATOM 639 C CA . LYS A 1 82 ? 41.966 6.637 -5.024 1.00 82.69 82 LYS A CA 1
ATOM 640 C C . LYS A 1 82 ? 41.442 7.486 -6.183 1.00 82.69 82 LYS A C 1
ATOM 642 O O . LYS A 1 82 ? 42.242 7.997 -6.965 1.00 82.69 82 LYS A O 1
ATOM 647 N N . HIS A 1 83 ? 40.124 7.633 -6.300 1.00 82.56 83 HIS A N 1
ATOM 648 C CA . HIS A 1 83 ? 39.504 8.241 -7.482 1.00 82.56 83 HIS A CA 1
ATOM 649 C C . HIS A 1 83 ? 39.173 9.727 -7.324 1.00 82.56 83 HIS A C 1
ATOM 651 O O . HIS A 1 83 ? 39.155 10.458 -8.312 1.00 82.56 83 HIS A O 1
ATOM 657 N N . ALA A 1 84 ? 38.970 10.198 -6.095 1.00 80.44 84 ALA A N 1
ATOM 658 C CA . ALA A 1 84 ? 38.686 11.594 -5.789 1.00 80.44 84 ALA A CA 1
ATOM 659 C C . ALA A 1 84 ? 39.949 12.435 -5.550 1.00 80.44 84 ALA A C 1
ATOM 661 O O . ALA A 1 84 ? 39.855 13.653 -5.649 1.00 80.44 84 ALA A O 1
ATOM 662 N N . ALA A 1 85 ? 41.124 11.841 -5.277 1.00 72.69 85 ALA A N 1
ATOM 663 C CA . ALA A 1 85 ? 42.333 12.575 -4.857 1.00 72.69 85 ALA A CA 1
ATOM 664 C C . ALA A 1 85 ? 42.743 13.747 -5.767 1.00 72.69 85 ALA A C 1
ATOM 666 O O . ALA A 1 85 ? 43.299 14.729 -5.282 1.00 72.69 85 ALA A O 1
ATOM 667 N N . ALA A 1 86 ? 42.478 13.660 -7.072 1.00 69.50 86 ALA A N 1
ATOM 668 C CA . ALA A 1 86 ? 42.812 14.713 -8.032 1.00 69.50 86 ALA A CA 1
ATOM 669 C C . ALA A 1 86 ? 41.747 15.827 -8.138 1.00 69.50 86 ALA A C 1
ATOM 671 O O . ALA A 1 86 ? 41.958 16.804 -8.855 1.00 69.50 86 ALA A O 1
ATOM 672 N N . SER A 1 87 ? 40.596 15.687 -7.472 1.00 73.94 87 SER A N 1
ATOM 673 C CA . SER A 1 87 ? 39.493 16.645 -7.549 1.00 73.94 87 SER A CA 1
ATOM 674 C C . SER A 1 87 ? 39.593 17.725 -6.468 1.00 73.94 87 SER A C 1
ATOM 676 O O . SER A 1 87 ? 39.749 17.395 -5.290 1.00 73.94 87 SER A O 1
ATOM 678 N N . PRO A 1 88 ? 39.383 19.011 -6.810 1.00 72.62 88 PRO A N 1
ATOM 679 C CA . PRO A 1 88 ? 39.310 20.084 -5.816 1.00 72.62 88 PRO A CA 1
ATOM 680 C C . PRO A 1 88 ? 38.109 19.936 -4.866 1.00 72.62 88 PRO A C 1
ATOM 682 O O . PRO A 1 88 ? 38.120 20.495 -3.774 1.00 72.62 88 PRO A O 1
ATOM 685 N N . HIS A 1 89 ? 37.089 19.160 -5.249 1.00 75.75 89 HIS A N 1
ATOM 686 C CA . HIS A 1 89 ? 35.896 18.912 -4.435 1.00 75.75 89 HIS A CA 1
ATOM 687 C C . HIS A 1 89 ? 36.052 17.727 -3.473 1.00 75.75 89 HIS A C 1
ATOM 689 O O . HIS A 1 89 ? 35.143 17.460 -2.694 1.00 75.75 89 HIS A O 1
ATOM 695 N N . ALA A 1 90 ? 37.178 17.008 -3.480 1.00 72.12 90 ALA A N 1
ATOM 696 C CA . ALA A 1 90 ? 37.366 15.830 -2.627 1.00 72.12 90 ALA A CA 1
ATOM 697 C C . ALA A 1 90 ? 37.272 16.138 -1.122 1.00 72.12 90 ALA A C 1
ATOM 699 O O . ALA A 1 90 ? 36.867 15.278 -0.346 1.00 72.12 90 ALA A O 1
ATOM 700 N N . ALA A 1 91 ? 37.621 17.366 -0.726 1.00 80.25 91 ALA A N 1
ATOM 701 C CA . ALA A 1 91 ? 37.550 17.845 0.653 1.00 80.25 91 ALA A CA 1
ATOM 702 C C . ALA A 1 91 ? 36.211 18.523 1.013 1.00 80.25 91 ALA A C 1
ATOM 704 O O . ALA A 1 91 ? 36.054 18.992 2.139 1.00 80.25 91 ALA A O 1
ATOM 705 N N . ASP A 1 92 ? 35.260 18.617 0.076 1.00 83.06 92 ASP A N 1
ATOM 706 C CA . ASP A 1 92 ? 33.941 19.190 0.351 1.00 83.06 92 ASP A CA 1
ATOM 707 C C . ASP A 1 92 ? 33.196 18.319 1.388 1.00 83.06 92 ASP A C 1
ATOM 709 O O . ASP A 1 92 ? 33.156 17.096 1.227 1.00 83.06 92 ASP A O 1
ATOM 713 N N . PRO A 1 93 ? 32.580 18.898 2.437 1.00 84.81 93 PRO A N 1
ATOM 714 C CA . PRO A 1 93 ? 31.796 18.148 3.424 1.00 84.81 93 PRO A CA 1
ATOM 715 C C . PRO A 1 93 ? 30.627 17.340 2.841 1.00 84.81 93 PRO A C 1
ATOM 717 O O . PRO A 1 93 ? 30.117 16.434 3.499 1.00 84.81 93 PRO A O 1
ATOM 720 N N . LYS A 1 94 ? 30.172 17.684 1.632 1.00 87.06 94 LYS A N 1
ATOM 721 C CA . LYS A 1 94 ? 29.140 16.955 0.889 1.00 87.06 94 LYS A CA 1
ATOM 722 C C . LYS A 1 94 ? 29.710 15.864 -0.011 1.00 87.06 94 LYS A C 1
ATOM 724 O O . LYS A 1 94 ? 28.928 15.121 -0.586 1.00 87.06 94 LYS A O 1
ATOM 729 N N . SER A 1 95 ? 31.028 15.749 -0.141 1.00 89.81 95 SER A N 1
ATOM 730 C CA . SER A 1 95 ? 31.657 14.657 -0.880 1.00 89.81 95 SER A CA 1
ATOM 731 C C . SER A 1 95 ? 31.719 13.383 -0.050 1.00 89.81 95 SER A C 1
ATOM 733 O O . SER A 1 95 ? 31.880 13.403 1.173 1.00 89.81 95 SER A O 1
ATOM 735 N N . GLY A 1 96 ? 31.635 12.251 -0.731 1.00 93.94 96 GLY A N 1
ATOM 736 C CA . GLY A 1 96 ? 31.682 10.948 -0.095 1.00 93.94 96 GLY A CA 1
ATOM 737 C C . GLY A 1 96 ? 31.337 9.841 -1.067 1.00 93.94 96 GLY A C 1
ATOM 738 O O . GLY A 1 96 ? 31.459 9.988 -2.287 1.00 93.94 96 GLY A O 1
ATOM 739 N N . VAL A 1 97 ? 30.919 8.720 -0.500 1.00 95.94 97 VAL A N 1
ATOM 740 C CA . VAL A 1 97 ? 30.527 7.539 -1.250 1.00 95.94 97 VAL A CA 1
ATOM 741 C C . VAL A 1 97 ? 29.149 7.061 -0.855 1.00 95.94 97 VAL A C 1
ATOM 743 O O . VAL A 1 97 ? 28.788 7.019 0.321 1.00 95.94 97 VAL A O 1
ATOM 746 N N . GLU A 1 98 ? 28.414 6.647 -1.872 1.00 97.12 98 GLU A N 1
ATOM 747 C CA . GLU A 1 98 ? 27.271 5.764 -1.738 1.00 97.12 98 GLU A CA 1
ATOM 748 C C . GLU A 1 98 ? 27.751 4.350 -2.065 1.00 97.12 98 GLU A C 1
ATOM 750 O O . GLU A 1 98 ? 28.359 4.139 -3.113 1.00 97.12 98 GLU A O 1
ATOM 755 N N . TRP A 1 99 ? 27.526 3.387 -1.178 1.00 96.62 99 TRP A N 1
ATOM 756 C CA . TRP A 1 99 ? 28.003 2.019 -1.363 1.00 96.62 99 TRP A CA 1
ATOM 757 C C . TRP A 1 99 ? 26.933 0.983 -1.038 1.00 96.62 99 TRP A C 1
ATOM 759 O O . TRP A 1 99 ? 26.057 1.214 -0.203 1.00 96.62 99 TRP A O 1
ATOM 769 N N . TRP A 1 100 ? 27.018 -0.173 -1.696 1.00 96.12 100 TRP A N 1
ATOM 770 C CA . TRP A 1 100 ? 26.141 -1.315 -1.449 1.00 96.12 100 TRP A CA 1
ATOM 771 C C . TRP A 1 100 ? 26.778 -2.640 -1.874 1.00 96.12 100 TRP A C 1
ATOM 773 O O . TRP A 1 100 ? 27.821 -2.695 -2.534 1.00 96.12 100 TRP A O 1
ATOM 783 N N . ALA A 1 101 ? 26.138 -3.735 -1.466 1.00 93.94 101 ALA A N 1
ATOM 784 C CA . ALA A 1 101 ? 26.514 -5.087 -1.846 1.00 93.94 101 ALA A CA 1
ATOM 785 C C . ALA A 1 101 ? 25.493 -5.668 -2.821 1.00 93.94 101 ALA A C 1
ATOM 787 O O . ALA A 1 101 ? 24.287 -5.492 -2.666 1.00 93.94 101 ALA A O 1
ATOM 788 N N . GLN A 1 102 ? 25.974 -6.427 -3.800 1.00 91.12 102 GLN A N 1
ATOM 789 C CA . GLN A 1 102 ? 25.120 -7.184 -4.700 1.00 91.12 102 GLN A CA 1
ATOM 790 C C . GLN A 1 102 ? 25.649 -8.610 -4.826 1.00 91.12 102 GLN A C 1
ATOM 792 O O . GLN A 1 102 ? 26.777 -8.832 -5.274 1.00 91.12 102 GLN A O 1
ATOM 797 N N . VAL A 1 103 ? 24.804 -9.571 -4.446 1.00 90.19 103 VAL A N 1
ATOM 798 C CA . VAL A 1 103 ? 25.068 -11.008 -4.564 1.00 90.19 103 VAL A CA 1
ATOM 799 C C . VAL A 1 103 ? 24.032 -11.614 -5.505 1.00 90.19 103 VAL A C 1
ATOM 801 O O . VAL A 1 103 ? 22.840 -11.609 -5.200 1.00 90.19 103 VAL A O 1
ATOM 804 N N . LYS A 1 104 ? 24.471 -12.109 -6.668 1.00 85.19 104 LYS A N 1
ATOM 805 C CA . LYS A 1 104 ? 23.586 -12.758 -7.649 1.00 85.19 104 LYS A CA 1
ATOM 806 C C . LYS A 1 104 ? 23.890 -14.239 -7.750 1.00 85.19 104 LYS A C 1
ATOM 808 O O . LYS A 1 104 ? 24.999 -14.617 -8.120 1.00 85.19 104 LYS A O 1
ATOM 813 N N . ASP A 1 105 ? 22.902 -15.066 -7.433 1.00 79.62 105 ASP A N 1
ATOM 814 C CA . ASP A 1 105 ? 23.008 -16.519 -7.503 1.00 79.62 105 ASP A CA 1
ATOM 815 C C . ASP A 1 105 ? 22.272 -17.032 -8.748 1.00 79.62 105 ASP A C 1
ATOM 817 O O . ASP A 1 105 ? 21.042 -16.955 -8.801 1.00 79.62 105 ASP A O 1
ATOM 821 N N . PRO A 1 106 ? 22.984 -17.563 -9.760 1.00 65.19 106 PRO A N 1
ATOM 822 C CA . PRO A 1 106 ? 22.347 -18.062 -10.975 1.00 65.19 106 PRO A CA 1
ATOM 823 C C . PRO A 1 106 ? 21.465 -19.301 -10.737 1.00 65.19 106 PRO A C 1
ATOM 825 O O . PRO A 1 106 ? 20.670 -19.638 -11.619 1.00 65.19 106 PRO A O 1
ATOM 828 N N . THR A 1 107 ? 21.594 -19.965 -9.580 1.00 64.69 107 THR A N 1
ATOM 829 C CA . THR A 1 107 ? 20.856 -21.183 -9.203 1.00 64.69 107 THR A CA 1
ATOM 830 C C . THR A 1 107 ? 19.620 -20.921 -8.335 1.00 64.69 107 THR A C 1
ATOM 832 O O . THR A 1 107 ? 18.820 -21.831 -8.120 1.00 64.69 107 THR A O 1
ATOM 835 N N . ALA A 1 108 ? 19.425 -19.693 -7.844 1.00 62.88 108 ALA A N 1
ATOM 836 C CA . ALA A 1 108 ? 18.288 -19.356 -6.993 1.00 62.88 108 ALA A CA 1
ATOM 837 C C . ALA A 1 108 ? 16.991 -19.157 -7.805 1.00 62.88 108 ALA A C 1
ATOM 839 O O . ALA A 1 108 ? 16.983 -18.506 -8.843 1.00 62.88 108 ALA A O 1
ATOM 840 N N . ASN A 1 109 ? 15.856 -19.644 -7.295 1.00 46.66 109 ASN A N 1
ATOM 841 C CA . ASN A 1 109 ? 14.534 -19.483 -7.931 1.00 46.66 109 ASN A CA 1
ATOM 842 C C . ASN A 1 109 ? 13.824 -18.149 -7.580 1.00 46.66 109 ASN A C 1
ATOM 844 O O . ASN A 1 109 ? 12.645 -17.982 -7.883 1.00 46.66 109 ASN A O 1
ATOM 848 N N . GLN A 1 110 ? 14.502 -17.214 -6.900 1.00 52.56 110 GLN A N 1
ATOM 849 C CA . GLN A 1 110 ? 13.931 -15.977 -6.329 1.00 52.56 110 GLN A CA 1
ATOM 850 C C . GLN A 1 110 ? 14.758 -14.727 -6.705 1.00 52.56 110 GLN A C 1
ATOM 852 O O . GLN A 1 110 ? 15.644 -14.794 -7.548 1.00 52.56 110 GLN A O 1
ATOM 857 N N . GLU A 1 111 ? 14.473 -13.579 -6.079 1.00 49.66 111 GLU A N 1
ATOM 858 C CA . GLU A 1 111 ? 15.059 -12.238 -6.284 1.00 49.66 111 GLU A CA 1
ATOM 859 C C . GLU A 1 111 ? 16.597 -12.195 -6.454 1.00 49.66 111 GLU A C 1
ATOM 861 O O . GLU A 1 111 ? 17.115 -11.399 -7.243 1.00 49.66 111 GLU A O 1
ATOM 866 N N . ALA A 1 112 ? 17.321 -13.127 -5.823 1.00 48.31 112 ALA A N 1
ATOM 867 C CA . ALA A 1 112 ? 18.764 -13.344 -5.983 1.00 48.31 112 ALA A CA 1
ATOM 868 C C . ALA A 1 112 ? 19.211 -13.734 -7.414 1.00 48.31 112 ALA A C 1
ATOM 870 O O . ALA A 1 112 ? 20.381 -13.561 -7.748 1.00 48.31 112 ALA A O 1
ATOM 871 N N . ALA A 1 113 ? 18.301 -14.204 -8.272 1.00 52.34 113 ALA A N 1
ATOM 872 C CA . ALA A 1 113 ? 18.551 -14.527 -9.680 1.00 52.34 113 ALA A CA 1
ATOM 873 C C . ALA A 1 113 ? 18.078 -13.447 -10.667 1.00 52.34 113 ALA A C 1
ATOM 875 O O . ALA A 1 113 ? 18.245 -13.619 -11.879 1.00 52.34 113 ALA A O 1
ATOM 876 N N . ARG A 1 114 ? 17.490 -12.338 -10.182 1.00 58.78 114 ARG A N 1
ATOM 877 C CA . ARG A 1 114 ? 17.073 -11.224 -11.049 1.00 58.78 114 ARG A CA 1
ATOM 878 C C . ARG A 1 114 ? 18.293 -10.569 -11.693 1.00 58.78 114 ARG A C 1
ATOM 880 O O . ARG A 1 114 ? 19.232 -10.185 -10.990 1.00 58.78 114 ARG A O 1
ATOM 887 N N . GLU A 1 115 ? 18.247 -10.445 -13.014 1.00 63.16 115 GLU A N 1
ATOM 888 C CA . GLU A 1 115 ? 19.253 -9.787 -13.848 1.00 63.16 115 GLU A CA 1
ATOM 889 C C . GLU A 1 115 ? 19.442 -8.315 -13.452 1.00 63.16 115 GLU A C 1
ATOM 891 O O . GLU A 1 115 ? 18.507 -7.664 -12.982 1.00 63.16 115 GLU A O 1
ATOM 896 N N . VAL A 1 116 ? 20.663 -7.797 -13.614 1.00 68.88 116 VAL A N 1
ATOM 897 C CA . VAL A 1 116 ? 20.926 -6.359 -13.493 1.00 68.88 116 VAL A CA 1
ATOM 898 C C . VAL A 1 116 ? 20.762 -5.764 -14.878 1.00 68.88 116 VAL A C 1
ATOM 900 O O . VAL A 1 116 ? 21.623 -5.937 -15.740 1.00 68.88 116 VAL A O 1
ATOM 903 N N . CYS A 1 117 ? 19.638 -5.103 -15.098 1.00 66.69 117 CYS A N 1
ATOM 904 C CA . CYS A 1 117 ? 19.306 -4.535 -16.395 1.00 66.69 117 CYS A CA 1
ATOM 905 C C . CYS A 1 117 ? 19.946 -3.156 -16.585 1.00 66.69 117 CYS A C 1
ATOM 907 O O . CYS A 1 117 ? 20.501 -2.593 -15.644 1.00 66.69 117 CYS A O 1
ATOM 909 N N . PHE A 1 118 ? 19.892 -2.628 -17.808 1.00 68.44 118 PHE A N 1
ATOM 910 C CA . PHE A 1 118 ? 20.474 -1.325 -18.121 1.00 68.44 118 PHE A CA 1
ATOM 911 C C . PHE A 1 118 ? 19.798 -0.201 -17.332 1.00 68.44 118 PHE A C 1
ATOM 913 O O . PHE A 1 118 ? 18.578 -0.055 -17.382 1.00 68.44 118 PHE A O 1
ATOM 920 N N . HIS A 1 119 ? 20.600 0.561 -16.588 1.00 71.12 119 HIS A N 1
ATOM 921 C CA . HIS A 1 119 ? 20.161 1.688 -15.768 1.00 71.12 119 HIS A CA 1
ATOM 922 C C . HIS A 1 119 ? 21.253 2.761 -15.646 1.00 71.12 119 HIS A C 1
ATOM 924 O O . HIS A 1 119 ? 22.414 2.541 -16.008 1.00 71.12 119 HIS A O 1
ATOM 930 N N . TRP A 1 120 ? 20.854 3.926 -15.130 1.00 81.19 120 TRP A N 1
ATOM 931 C CA . TRP A 1 120 ? 21.756 4.970 -14.653 1.00 81.19 120 TRP A CA 1
ATOM 932 C C . TRP A 1 120 ? 21.634 5.098 -13.144 1.00 81.19 120 TRP A C 1
ATOM 934 O O . TRP A 1 120 ? 20.519 5.151 -12.617 1.00 81.19 120 TRP A O 1
ATOM 944 N N . ASP A 1 121 ? 22.776 5.240 -12.486 1.00 83.38 121 ASP A N 1
ATOM 945 C CA . ASP A 1 121 ? 22.824 5.585 -11.074 1.00 83.38 121 ASP A CA 1
ATOM 946 C C . ASP A 1 121 ? 22.528 7.069 -10.902 1.00 83.38 121 ASP A C 1
ATOM 948 O O . ASP A 1 121 ? 23.109 7.909 -11.587 1.00 83.38 121 ASP A O 1
ATOM 952 N N . LYS A 1 122 ? 21.628 7.416 -9.988 1.00 85.06 122 LYS A N 1
ATOM 953 C CA . LYS A 1 122 ? 21.212 8.802 -9.764 1.00 85.06 122 LYS A CA 1
ATOM 954 C C . LYS A 1 122 ? 20.795 9.023 -8.318 1.00 85.06 122 LYS A C 1
ATOM 956 O O . LYS A 1 122 ? 20.509 8.076 -7.594 1.00 85.06 122 LYS A O 1
ATOM 961 N N . ASP A 1 123 ? 20.711 10.285 -7.910 1.00 83.38 123 ASP A N 1
ATOM 962 C CA . ASP A 1 123 ? 20.042 10.666 -6.667 1.00 83.38 123 ASP A CA 1
ATOM 963 C C . ASP A 1 123 ? 18.536 10.394 -6.811 1.00 83.38 123 ASP A C 1
ATOM 965 O O . ASP A 1 123 ? 17.776 11.225 -7.318 1.00 83.38 123 ASP A O 1
ATOM 969 N N . GLU A 1 124 ? 18.117 9.197 -6.397 1.00 81.62 124 GLU A N 1
ATOM 970 C CA . GLU A 1 124 ? 16.744 8.715 -6.567 1.00 81.62 124 GLU A CA 1
ATOM 971 C C . GLU A 1 124 ? 15.724 9.625 -5.884 1.00 81.62 124 GLU A C 1
ATOM 973 O O . GLU A 1 124 ? 14.634 9.852 -6.411 1.00 81.62 124 GLU A O 1
ATOM 978 N N . GLN A 1 125 ? 16.067 10.207 -4.734 1.00 77.38 125 GLN A N 1
ATOM 979 C CA . GLN A 1 125 ? 15.151 11.081 -4.014 1.00 77.38 125 GLN A CA 1
ATOM 980 C C . GLN A 1 125 ? 15.084 12.480 -4.642 1.00 77.38 125 GLN A C 1
ATOM 982 O O . GLN A 1 125 ? 13.991 13.043 -4.709 1.00 77.38 125 GLN A O 1
ATOM 987 N N . ALA A 1 126 ? 16.188 13.030 -5.161 1.00 68.75 126 ALA A N 1
ATOM 988 C CA . ALA A 1 126 ? 16.141 14.276 -5.934 1.00 68.75 126 ALA A CA 1
ATOM 989 C C . ALA A 1 126 ? 15.346 14.110 -7.239 1.00 68.75 126 ALA A C 1
ATOM 991 O O . ALA A 1 126 ? 14.562 14.992 -7.603 1.00 68.75 126 ALA A O 1
ATOM 992 N N . HIS A 1 127 ? 15.479 12.962 -7.905 1.00 70.69 127 HIS A N 1
ATOM 993 C CA . HIS A 1 127 ? 14.668 12.634 -9.072 1.00 70.69 127 HIS A CA 1
ATOM 994 C C . HIS A 1 127 ? 13.184 12.497 -8.699 1.00 70.69 127 HIS A C 1
ATOM 996 O O . HIS A 1 127 ? 12.336 13.156 -9.294 1.00 70.69 127 HIS A O 1
ATOM 1002 N N . THR A 1 128 ? 12.871 11.733 -7.650 1.00 67.00 128 THR A N 1
ATOM 1003 C CA . THR A 1 128 ? 11.488 11.476 -7.210 1.00 67.00 128 THR A CA 1
ATOM 1004 C C . THR A 1 128 ? 10.773 12.742 -6.731 1.00 67.00 128 THR A C 1
ATOM 1006 O O . THR A 1 128 ? 9.610 12.964 -7.061 1.00 67.00 128 THR A O 1
ATOM 1009 N N . LEU A 1 129 ? 11.439 13.579 -5.930 1.00 57.47 129 LEU A N 1
ATOM 1010 C CA . LEU A 1 129 ? 10.810 14.748 -5.304 1.00 57.47 129 LEU A CA 1
ATOM 1011 C C . LEU A 1 129 ? 10.839 15.998 -6.185 1.00 57.47 129 LEU A C 1
ATOM 1013 O O . LEU A 1 129 ? 9.987 16.875 -6.027 1.00 57.47 129 LEU A O 1
ATOM 1017 N N . HIS A 1 130 ? 11.832 16.116 -7.069 1.00 63.94 130 HIS A N 1
ATOM 1018 C CA . HIS A 1 130 ? 12.106 17.359 -7.792 1.00 63.94 130 HIS A CA 1
ATOM 1019 C C . HIS A 1 130 ? 12.253 17.179 -9.307 1.00 63.94 130 HIS A C 1
ATOM 1021 O O . HIS A 1 130 ? 12.459 18.169 -10.005 1.00 63.94 130 HIS A O 1
ATOM 1027 N N . GLY A 1 131 ? 12.159 15.951 -9.831 1.00 58.97 131 GLY A N 1
ATOM 1028 C CA . GLY A 1 131 ? 12.382 15.659 -11.250 1.00 58.97 131 GLY A CA 1
ATOM 1029 C C . GLY A 1 131 ? 13.821 15.913 -11.705 1.00 58.97 131 GLY A C 1
ATOM 1030 O O . GLY A 1 131 ? 14.082 15.977 -12.901 1.00 58.97 131 GLY A O 1
ATOM 1031 N N . MET A 1 132 ? 14.760 16.091 -10.769 1.00 65.06 132 MET A N 1
ATOM 1032 C CA . MET A 1 132 ? 16.139 16.458 -11.072 1.00 65.06 132 MET A CA 1
ATOM 1033 C C . MET A 1 132 ? 17.011 15.222 -11.252 1.00 65.06 132 MET A C 1
ATOM 1035 O O . MET A 1 132 ? 17.140 14.400 -10.348 1.00 65.06 132 MET A O 1
ATOM 1039 N N . TYR A 1 133 ? 17.677 15.140 -12.398 1.00 69.94 133 TYR A N 1
ATOM 1040 C CA . TYR A 1 133 ? 18.668 14.107 -12.666 1.00 69.94 133 TYR A CA 1
ATOM 1041 C C . TYR A 1 133 ? 20.054 14.552 -12.196 1.00 69.94 133 TYR A C 1
ATOM 1043 O O . TYR A 1 133 ? 20.704 15.385 -12.835 1.00 69.94 133 TYR A O 1
ATOM 1051 N N . VAL A 1 134 ? 20.493 13.989 -11.069 1.00 75.75 134 VAL A N 1
ATOM 1052 C CA . VAL A 1 134 ? 21.824 14.202 -10.488 1.00 75.75 134 VAL A CA 1
ATOM 1053 C C . VAL A 1 134 ? 22.544 12.858 -10.439 1.00 75.75 134 VAL A C 1
ATOM 1055 O O . VAL A 1 134 ? 22.020 11.911 -9.863 1.00 75.75 134 VAL A O 1
ATOM 1058 N N . PHE A 1 135 ? 23.727 12.781 -11.044 1.00 84.25 135 PHE A N 1
ATOM 1059 C CA . PHE A 1 135 ? 24.491 11.542 -11.230 1.00 84.25 135 PHE A CA 1
ATOM 1060 C C . PHE A 1 135 ? 25.773 11.561 -10.393 1.00 84.25 135 PHE A C 1
ATOM 1062 O O . PHE A 1 135 ? 26.331 12.647 -10.178 1.00 84.25 135 PHE A O 1
ATOM 1069 N N . PRO A 1 136 ? 26.284 10.394 -9.967 1.00 88.88 136 PRO A N 1
ATOM 1070 C CA . PRO A 1 136 ? 27.603 10.323 -9.366 1.00 88.88 136 PRO A CA 1
ATOM 1071 C C . PRO A 1 136 ? 28.669 10.737 -10.380 1.00 88.88 136 PRO A C 1
ATOM 1073 O O . PRO A 1 136 ? 28.517 10.563 -11.592 1.00 88.88 136 PRO A O 1
ATOM 1076 N N . GLN A 1 137 ? 29.790 11.270 -9.898 1.00 85.06 137 GLN A N 1
ATOM 1077 C CA . GLN A 1 137 ? 30.910 11.593 -10.781 1.00 85.06 137 GLN A CA 1
ATOM 1078 C C . GLN A 1 137 ? 31.543 10.323 -11.344 1.00 85.06 137 GLN A C 1
ATOM 1080 O O . GLN A 1 137 ? 31.956 10.311 -12.505 1.00 85.06 137 GLN A O 1
ATOM 1085 N N . LEU A 1 138 ? 31.615 9.264 -10.536 1.00 85.19 138 LEU A N 1
ATOM 1086 C CA . LEU A 1 138 ? 32.105 7.954 -10.951 1.00 85.19 138 LEU A CA 1
ATOM 1087 C C . LEU A 1 138 ? 31.249 6.854 -10.332 1.00 85.19 138 LEU A C 1
ATOM 1089 O O . LEU A 1 138 ? 30.904 6.938 -9.154 1.00 85.19 138 LEU A O 1
ATOM 1093 N N . ALA A 1 139 ? 31.000 5.807 -11.107 1.00 89.62 139 ALA A N 1
ATOM 1094 C CA . ALA A 1 139 ? 30.434 4.553 -10.631 1.00 89.62 139 ALA A CA 1
ATOM 1095 C C . ALA A 1 139 ? 31.501 3.455 -10.695 1.00 89.62 139 ALA A C 1
ATOM 1097 O O . ALA A 1 139 ? 32.397 3.483 -11.552 1.00 89.62 139 ALA A O 1
ATOM 1098 N N . THR A 1 140 ? 31.449 2.509 -9.756 1.00 90.00 140 THR A N 1
ATOM 1099 C CA . THR A 1 140 ? 32.456 1.447 -9.656 1.00 90.00 140 THR A CA 1
ATOM 1100 C C . THR A 1 140 ? 31.868 0.080 -9.334 1.00 90.00 140 THR A C 1
ATOM 1102 O O . THR A 1 140 ? 30.865 -0.045 -8.633 1.00 90.00 140 THR A O 1
ATOM 1105 N N . VAL A 1 141 ? 32.547 -0.964 -9.811 1.00 90.62 141 VAL A N 1
ATOM 1106 C CA . VAL A 1 141 ? 32.229 -2.364 -9.518 1.00 90.62 141 VAL A CA 1
ATOM 1107 C C . VAL A 1 141 ? 33.502 -3.083 -9.097 1.00 90.62 141 VAL A C 1
ATOM 1109 O O . VAL A 1 141 ? 34.432 -3.225 -9.890 1.00 90.62 141 VAL A O 1
ATOM 1112 N N . THR A 1 142 ? 33.537 -3.568 -7.858 1.00 92.00 142 THR A N 1
ATOM 1113 C CA . THR A 1 142 ? 34.630 -4.401 -7.340 1.00 92.00 142 THR A CA 1
ATOM 1114 C C . THR A 1 142 ? 34.164 -5.845 -7.230 1.00 92.00 142 THR A C 1
ATOM 1116 O O . THR A 1 142 ? 33.182 -6.136 -6.547 1.00 92.00 142 THR A O 1
ATOM 1119 N N . TYR A 1 143 ? 34.864 -6.757 -7.894 1.00 88.81 143 TYR A N 1
ATOM 1120 C CA . TYR A 1 143 ? 34.516 -8.171 -7.956 1.00 88.81 143 TYR A CA 1
ATOM 1121 C C . TYR A 1 143 ? 35.224 -8.975 -6.867 1.00 88.81 143 TYR A C 1
ATOM 1123 O O . TYR A 1 143 ? 36.443 -8.915 -6.705 1.00 88.81 143 TYR A O 1
ATOM 1131 N N . LEU A 1 144 ? 34.449 -9.777 -6.139 1.00 91.38 144 LEU A N 1
ATOM 1132 C CA . LEU A 1 144 ? 34.938 -10.715 -5.123 1.00 91.38 144 LEU A CA 1
ATOM 1133 C C . LEU A 1 144 ? 34.755 -12.174 -5.568 1.00 91.38 144 LEU A C 1
ATOM 1135 O O . LEU A 1 144 ? 34.951 -13.105 -4.788 1.00 91.38 144 LEU A O 1
ATOM 1139 N N . SER A 1 145 ? 34.369 -12.385 -6.824 1.00 88.69 145 SER A N 1
ATOM 1140 C CA . SER A 1 145 ? 34.141 -13.694 -7.425 1.00 88.69 145 SER A CA 1
ATOM 1141 C C . SER A 1 145 ? 34.545 -13.709 -8.892 1.00 88.69 145 SER A C 1
ATOM 1143 O O . SER A 1 145 ? 34.615 -12.669 -9.543 1.00 88.69 145 SER A O 1
ATOM 1145 N N . GLU A 1 146 ? 34.754 -14.914 -9.410 1.00 81.75 146 GLU A N 1
ATOM 1146 C CA . GLU A 1 146 ? 35.005 -15.169 -10.835 1.00 81.75 146 GLU A CA 1
ATOM 1147 C C . GLU A 1 146 ? 33.721 -15.580 -11.578 1.00 81.75 146 GLU A C 1
ATOM 1149 O O . GLU A 1 146 ? 33.665 -15.548 -12.801 1.00 81.75 146 GLU A O 1
ATOM 1154 N N . GLY A 1 147 ? 32.668 -15.954 -10.839 1.00 75.06 147 GLY A N 1
ATOM 1155 C CA . GLY A 1 147 ? 31.376 -16.355 -11.395 1.00 75.06 147 GLY A CA 1
ATOM 1156 C C . GLY A 1 147 ? 30.426 -15.181 -11.642 1.00 75.06 147 GLY A C 1
ATOM 1157 O O . GLY A 1 147 ? 30.424 -14.197 -10.895 1.00 75.06 147 GLY A O 1
ATOM 1158 N N . GLY A 1 148 ? 29.581 -15.331 -12.666 1.00 75.00 148 GLY A N 1
ATOM 1159 C CA . GLY A 1 148 ? 28.481 -14.422 -12.990 1.00 75.00 148 GLY A CA 1
ATOM 1160 C C . GLY A 1 148 ? 28.665 -13.590 -14.258 1.00 75.00 148 GLY A C 1
ATOM 1161 O O . GLY A 1 148 ? 29.651 -13.712 -14.979 1.00 75.00 148 GLY A O 1
ATOM 1162 N N . ALA A 1 149 ? 27.678 -12.737 -14.528 1.00 74.00 149 ALA A N 1
ATOM 1163 C CA . ALA A 1 149 ? 27.668 -11.869 -15.699 1.00 74.00 149 ALA A CA 1
ATOM 1164 C C . ALA A 1 149 ? 28.743 -10.760 -15.639 1.00 74.00 149 ALA A C 1
ATOM 1166 O O . ALA A 1 149 ? 28.959 -10.183 -14.561 1.00 74.00 149 ALA A O 1
ATOM 1167 N N . PRO A 1 150 ? 29.369 -10.406 -16.779 1.00 74.19 150 PRO A N 1
ATOM 1168 C CA . PRO A 1 150 ? 30.198 -9.210 -16.894 1.00 74.19 150 PRO A CA 1
ATOM 1169 C C . PRO A 1 150 ? 29.363 -7.941 -16.701 1.00 74.19 150 PRO A C 1
ATOM 1171 O O . PRO A 1 150 ? 28.203 -7.889 -17.107 1.00 74.19 150 PRO A O 1
ATOM 1174 N N . THR A 1 151 ? 29.966 -6.900 -16.125 1.00 78.38 151 THR A N 1
ATOM 1175 C CA . THR A 1 151 ? 29.391 -5.547 -16.175 1.00 78.38 151 THR A CA 1
ATOM 1176 C C . THR A 1 151 ? 29.652 -4.949 -17.550 1.00 78.38 151 THR A C 1
ATOM 1178 O O . THR A 1 151 ? 30.799 -4.925 -17.997 1.00 78.38 151 THR A O 1
ATOM 1181 N N . VAL A 1 152 ? 28.603 -4.449 -18.195 1.00 73.19 152 VAL A N 1
ATOM 1182 C CA . VAL A 1 152 ? 28.639 -3.757 -19.485 1.00 73.19 152 VAL A CA 1
ATOM 1183 C C . VAL A 1 152 ? 28.332 -2.280 -19.257 1.00 73.19 152 VAL A C 1
ATOM 1185 O O . VAL A 1 152 ? 27.349 -1.964 -18.595 1.00 73.19 152 VAL A O 1
ATOM 1188 N N . VAL A 1 153 ? 29.159 -1.392 -19.803 1.00 68.19 153 VAL A N 1
ATOM 1189 C CA . VAL A 1 153 ? 29.040 0.071 -19.724 1.00 68.19 153 VAL A CA 1
ATOM 1190 C C . VAL A 1 153 ? 28.955 0.622 -21.137 1.00 68.19 153 VAL A C 1
ATOM 1192 O O . VAL A 1 153 ? 29.789 0.294 -21.977 1.00 68.19 153 VAL A O 1
ATOM 1195 N N . LEU A 1 154 ? 27.959 1.457 -21.390 1.00 67.25 154 LEU A N 1
ATOM 1196 C CA . LEU A 1 154 ? 27.677 2.067 -22.680 1.00 67.25 154 LEU A CA 1
ATOM 1197 C C . LEU A 1 154 ? 27.891 3.571 -22.591 1.00 67.25 154 LEU A C 1
ATOM 1199 O O . LEU A 1 154 ? 27.614 4.195 -21.566 1.00 67.25 154 LEU A O 1
ATOM 1203 N N . ASP A 1 155 ? 28.316 4.180 -23.686 1.00 62.78 155 ASP A N 1
ATOM 1204 C CA . ASP A 1 155 ? 28.562 5.617 -23.782 1.00 62.78 155 ASP A CA 1
ATOM 1205 C C . ASP A 1 155 ? 27.295 6.475 -23.907 1.00 62.78 155 ASP A C 1
ATOM 1207 O O . ASP A 1 155 ? 27.332 7.627 -24.346 1.00 62.78 155 ASP A O 1
ATOM 1211 N N . LYS A 1 156 ? 26.167 5.945 -23.428 1.00 65.62 156 LYS A N 1
ATOM 1212 C CA . LYS A 1 156 ? 24.897 6.648 -23.381 1.00 65.62 156 LYS A CA 1
ATOM 1213 C C . LYS A 1 156 ? 24.745 7.467 -22.113 1.00 65.62 156 LYS A C 1
ATOM 1215 O O . LYS A 1 156 ? 24.660 6.913 -21.016 1.00 65.62 156 LYS A O 1
ATOM 1220 N N . ARG A 1 157 ? 24.690 8.790 -22.285 1.00 69.56 157 ARG A N 1
ATOM 1221 C CA . ARG A 1 157 ? 24.602 9.762 -21.194 1.00 69.56 157 ARG A CA 1
ATOM 1222 C C . ARG A 1 157 ? 23.325 10.596 -21.296 1.00 69.56 157 ARG A C 1
ATOM 1224 O O . ARG A 1 157 ? 23.066 11.142 -22.368 1.00 69.56 157 ARG A O 1
ATOM 1231 N N . PRO A 1 158 ? 22.569 10.730 -20.201 1.00 65.06 158 PRO A N 1
ATOM 1232 C CA . PRO A 1 158 ? 21.447 11.648 -20.119 1.00 65.06 158 PRO A CA 1
ATOM 1233 C C . PRO A 1 158 ? 21.946 13.083 -19.908 1.00 65.06 158 PRO A C 1
ATOM 1235 O O . PRO A 1 158 ? 22.989 13.327 -19.287 1.00 65.06 158 PRO A O 1
ATOM 1238 N N . ASP A 1 159 ? 21.177 14.043 -20.409 1.00 60.59 159 ASP A N 1
ATOM 1239 C CA . ASP A 1 159 ? 21.335 15.458 -20.115 1.00 60.59 159 ASP A CA 1
ATOM 1240 C C . ASP A 1 159 ? 21.200 15.678 -18.603 1.00 60.59 159 ASP A C 1
ATOM 1242 O O . ASP A 1 159 ? 20.230 15.270 -17.954 1.00 60.59 159 ASP A O 1
ATOM 1246 N N . SER A 1 160 ? 22.229 16.296 -18.026 1.00 51.44 160 SER A N 1
ATOM 1247 C CA . SER A 1 160 ? 22.234 16.654 -16.610 1.00 51.44 160 SER A CA 1
ATOM 1248 C C . SER A 1 160 ? 21.129 17.689 -16.402 1.00 51.44 160 SER A C 1
ATOM 1250 O O . SER A 1 160 ? 21.131 18.683 -17.111 1.00 51.44 160 SER A O 1
ATOM 1252 N N . PHE A 1 161 ? 20.220 17.467 -15.448 1.00 43.75 161 PHE A N 1
ATOM 1253 C CA . PHE A 1 161 ? 18.980 18.228 -15.187 1.00 43.75 161 PHE A CA 1
ATOM 1254 C C . PHE A 1 161 ? 17.709 17.744 -15.892 1.00 43.75 161 PHE A C 1
ATOM 1256 O O . PHE A 1 161 ? 16.736 17.508 -15.177 1.00 43.75 161 PHE A O 1
ATOM 1263 N N . THR A 1 162 ? 17.671 17.594 -17.221 1.00 47.50 162 THR A N 1
ATOM 1264 C CA . THR A 1 162 ? 16.410 17.217 -17.903 1.00 47.50 162 THR A CA 1
ATOM 1265 C C . THR A 1 162 ? 16.193 15.710 -17.996 1.00 47.50 162 THR A C 1
ATOM 1267 O O . THR A 1 162 ? 15.054 15.270 -18.136 1.00 47.50 162 THR A O 1
ATOM 1270 N N . GLY A 1 163 ? 17.268 14.919 -17.915 1.00 49.81 163 GLY A N 1
ATOM 1271 C CA . GLY A 1 163 ? 17.226 13.475 -18.143 1.00 49.81 163 GLY A CA 1
ATOM 1272 C C . GLY A 1 163 ? 17.024 13.086 -19.605 1.00 49.81 163 GLY A C 1
ATOM 1273 O O . GLY A 1 163 ? 16.981 11.895 -19.895 1.00 49.81 163 GLY A O 1
ATOM 1274 N N . ALA A 1 164 ? 16.923 14.062 -20.515 1.00 46.25 164 ALA A N 1
ATOM 1275 C CA . ALA A 1 164 ? 16.791 13.811 -21.940 1.00 46.25 164 ALA A CA 1
ATOM 1276 C C . ALA A 1 164 ? 18.035 13.082 -22.441 1.00 46.25 164 ALA A C 1
ATOM 1278 O O . ALA A 1 164 ? 19.165 13.518 -22.218 1.00 46.25 164 ALA A O 1
ATOM 1279 N N . ILE A 1 165 ? 17.835 11.962 -23.110 1.00 54.91 165 ILE A N 1
ATOM 1280 C CA . ILE A 1 165 ? 18.918 11.239 -23.756 1.00 54.91 165 ILE A CA 1
ATOM 1281 C C . ILE A 1 165 ? 19.029 11.810 -25.184 1.00 54.91 165 ILE A C 1
ATOM 1283 O O . ILE A 1 165 ? 18.091 12.429 -25.693 1.00 54.91 165 ILE A O 1
ATOM 1287 N N . ALA A 1 166 ? 20.211 11.736 -25.794 1.00 47.94 166 ALA A N 1
ATOM 1288 C CA . ALA A 1 166 ? 20.398 12.192 -27.169 1.00 47.94 166 ALA A CA 1
ATOM 1289 C C . ALA A 1 166 ? 20.143 11.068 -28.186 1.00 47.94 166 ALA A C 1
ATOM 1291 O O . ALA A 1 166 ? 20.956 10.149 -28.236 1.00 47.94 166 ALA A O 1
ATOM 1292 N N . ASP A 1 167 ? 19.135 11.196 -29.053 1.00 41.22 167 ASP A N 1
ATOM 1293 C CA . ASP A 1 167 ? 18.878 10.297 -30.193 1.00 41.22 167 ASP A CA 1
ATOM 1294 C C . ASP A 1 167 ? 20.134 9.925 -30.998 1.00 41.22 167 ASP A C 1
ATOM 1296 O O . ASP A 1 167 ? 20.874 10.795 -31.461 1.00 41.22 167 ASP A O 1
ATOM 1300 N N . GLY A 1 168 ? 20.390 8.618 -31.185 1.00 42.97 168 GLY A N 1
ATOM 1301 C CA . GLY A 1 168 ? 21.534 8.136 -31.974 1.00 42.97 168 GLY A CA 1
ATOM 1302 C C . GLY A 1 168 ? 21.848 6.634 -31.859 1.00 42.97 168 GLY A C 1
ATOM 1303 O O . GLY A 1 168 ? 21.017 5.854 -31.410 1.00 42.97 168 GLY A O 1
ATOM 1304 N N . PRO A 1 169 ? 23.044 6.190 -32.263 1.00 43.00 169 PRO A N 1
ATOM 1305 C CA . PRO A 1 169 ? 23.606 4.887 -31.896 1.00 43.00 169 PRO A CA 1
ATOM 1306 C C . PRO A 1 169 ? 24.370 4.935 -30.550 1.00 43.00 169 PRO A C 1
ATOM 1308 O O . PRO A 1 169 ? 24.521 5.996 -29.943 1.00 43.00 169 PRO A O 1
ATOM 1311 N N . VAL A 1 170 ? 24.803 3.765 -30.062 1.00 51.72 170 VAL A N 1
ATOM 1312 C CA . VAL A 1 170 ? 25.865 3.638 -29.043 1.00 51.72 170 VAL A CA 1
ATOM 1313 C C . VAL A 1 170 ? 27.182 3.630 -29.800 1.00 51.72 170 VAL A C 1
ATOM 1315 O O . VAL A 1 170 ? 27.376 2.749 -30.641 1.00 51.72 170 VAL A O 1
ATOM 1318 N N . ASP A 1 171 ? 28.062 4.584 -29.524 1.00 48.00 171 ASP A N 1
ATOM 1319 C CA . ASP A 1 171 ? 29.325 4.714 -30.256 1.00 48.00 171 ASP A CA 1
ATOM 1320 C C . ASP A 1 171 ? 30.450 3.912 -29.578 1.00 48.00 171 ASP A C 1
ATOM 1322 O O . ASP A 1 171 ? 31.416 3.513 -30.231 1.00 48.00 171 ASP A O 1
ATOM 1326 N N . ALA A 1 172 ? 30.313 3.612 -28.281 1.00 51.16 172 ALA A N 1
ATOM 1327 C CA . ALA A 1 172 ? 31.286 2.847 -27.515 1.00 51.16 172 ALA A CA 1
ATOM 1328 C C . ALA A 1 172 ? 30.659 2.017 -26.380 1.00 51.16 172 ALA A C 1
ATOM 1330 O O . ALA A 1 172 ? 29.755 2.445 -25.659 1.00 51.16 172 ALA A O 1
ATOM 1331 N N . ALA A 1 173 ? 31.216 0.822 -26.173 1.00 57.66 173 ALA A N 1
ATOM 1332 C CA . ALA A 1 173 ? 30.863 -0.070 -25.076 1.00 57.66 173 ALA A CA 1
ATOM 1333 C C . ALA A 1 173 ? 32.121 -0.664 -24.430 1.00 57.66 173 ALA A C 1
ATOM 1335 O O . ALA A 1 173 ? 33.101 -0.973 -25.107 1.00 57.66 173 ALA A O 1
ATOM 1336 N N . ALA A 1 174 ? 32.072 -0.871 -23.118 1.00 56.50 174 ALA A N 1
ATOM 1337 C CA . ALA A 1 174 ? 33.078 -1.595 -22.356 1.00 56.50 174 ALA A CA 1
ATOM 1338 C C . ALA A 1 174 ? 32.416 -2.758 -21.613 1.00 56.50 174 ALA A C 1
ATOM 1340 O O . ALA A 1 174 ? 31.349 -2.597 -21.029 1.00 56.50 174 ALA A O 1
ATOM 1341 N N . ALA A 1 175 ? 33.056 -3.925 -21.603 1.00 64.75 175 ALA A N 1
ATOM 1342 C CA . ALA A 1 175 ? 32.612 -5.079 -20.829 1.00 64.75 175 ALA A CA 1
ATOM 1343 C C . ALA A 1 175 ? 33.736 -5.538 -19.900 1.00 64.75 175 ALA A C 1
ATOM 1345 O O . ALA A 1 175 ? 34.890 -5.647 -20.307 1.00 64.75 175 ALA A O 1
ATOM 1346 N N . CYS A 1 176 ? 33.401 -5.812 -18.644 1.00 68.69 176 CYS A N 1
ATOM 1347 C CA . CYS A 1 176 ? 34.352 -6.221 -17.622 1.00 68.69 176 CYS A CA 1
ATOM 1348 C C . CYS A 1 176 ? 33.860 -7.502 -16.953 1.00 68.69 176 CYS A C 1
ATOM 1350 O O . CYS A 1 176 ? 32.871 -7.483 -16.217 1.00 68.69 176 CYS A O 1
ATOM 1352 N N . ALA A 1 177 ? 34.536 -8.617 -17.230 1.00 73.25 177 ALA A N 1
ATOM 1353 C CA . ALA A 1 177 ? 34.193 -9.920 -16.671 1.00 73.25 177 ALA A CA 1
ATOM 1354 C C . ALA A 1 177 ? 34.605 -10.041 -15.194 1.00 73.25 177 ALA A C 1
ATOM 1356 O O . ALA A 1 177 ? 35.664 -9.511 -14.827 1.00 73.25 177 ALA A O 1
ATOM 1357 N N . PRO A 1 178 ? 33.826 -10.761 -14.358 1.00 80.56 178 PRO A N 1
ATOM 1358 C CA . PRO A 1 178 ? 34.163 -10.956 -12.956 1.00 80.56 178 PRO A CA 1
ATOM 1359 C C . PRO A 1 178 ? 35.506 -11.669 -12.794 1.00 80.56 178 PRO A C 1
ATOM 1361 O O . PRO A 1 178 ? 35.756 -12.709 -13.398 1.00 80.56 178 PRO A O 1
ATOM 1364 N N . ARG A 1 179 ? 36.367 -11.109 -11.950 1.00 81.25 179 ARG A N 1
ATOM 1365 C CA . ARG A 1 179 ? 37.607 -11.733 -11.483 1.00 81.25 179 ARG A CA 1
ATOM 1366 C C . ARG A 1 179 ? 37.851 -11.252 -10.063 1.00 81.25 179 ARG A C 1
ATOM 1368 O O . ARG A 1 179 ? 37.676 -10.069 -9.788 1.00 81.25 179 ARG A O 1
ATOM 1375 N N . VAL A 1 180 ? 38.245 -12.138 -9.155 1.00 85.00 180 VAL A N 1
ATOM 1376 C CA . VAL A 1 180 ? 38.507 -11.746 -7.762 1.00 85.00 180 VAL A CA 1
ATOM 1377 C C . VAL A 1 180 ? 39.536 -10.613 -7.719 1.00 85.00 180 VAL A C 1
ATOM 1379 O O . VAL A 1 180 ? 40.593 -10.697 -8.339 1.00 85.00 180 VAL A O 1
ATOM 1382 N N . GLY A 1 181 ? 39.209 -9.541 -7.000 1.00 80.56 181 GLY A N 1
ATOM 1383 C CA . GLY A 1 181 ? 40.080 -8.379 -6.832 1.00 80.56 181 GLY A CA 1
ATOM 1384 C C . GLY A 1 181 ? 40.013 -7.359 -7.971 1.00 80.56 181 GLY A C 1
ATOM 1385 O O . GLY A 1 181 ? 40.609 -6.288 -7.852 1.00 80.56 181 GLY A O 1
ATOM 1386 N N . ARG A 1 182 ? 39.286 -7.651 -9.057 1.00 81.75 182 ARG A N 1
ATOM 1387 C CA . ARG A 1 182 ? 39.124 -6.744 -10.197 1.00 81.75 182 ARG A CA 1
ATOM 1388 C C . ARG A 1 182 ? 38.213 -5.578 -9.840 1.00 81.75 182 ARG A C 1
ATOM 1390 O O . ARG A 1 182 ? 37.151 -5.769 -9.249 1.00 81.75 182 ARG A O 1
ATOM 1397 N N . HIS A 1 183 ? 38.611 -4.377 -10.238 1.00 82.38 183 HIS A N 1
ATOM 1398 C CA . HIS A 1 183 ? 37.866 -3.149 -10.001 1.00 82.38 183 HIS A CA 1
ATOM 1399 C C . HIS A 1 183 ? 37.663 -2.378 -11.302 1.00 82.38 183 HIS A C 1
ATOM 1401 O O . HIS A 1 183 ? 38.623 -1.944 -11.939 1.00 82.38 183 HIS A O 1
ATOM 1407 N N . LEU A 1 184 ? 36.401 -2.196 -11.670 1.00 81.44 184 LEU A N 1
ATOM 1408 C CA . LEU A 1 184 ? 35.957 -1.358 -12.773 1.00 81.44 184 LEU A CA 1
ATOM 1409 C C . LEU A 1 184 ? 35.546 0.012 -12.228 1.00 81.44 184 LEU A C 1
ATOM 1411 O O . LEU A 1 184 ? 34.783 0.079 -11.271 1.00 81.44 184 LEU A O 1
ATOM 1415 N N . VAL A 1 185 ? 35.990 1.087 -12.872 1.00 80.38 185 VAL A N 1
ATOM 1416 C CA . VAL A 1 185 ? 35.487 2.455 -12.666 1.00 80.38 185 VAL A CA 1
ATOM 1417 C C . VAL A 1 185 ? 35.083 3.042 -14.008 1.00 80.38 185 VAL A C 1
ATOM 1419 O O . VAL A 1 185 ? 35.754 2.771 -15.000 1.00 80.38 185 VAL A O 1
ATOM 1422 N N . PHE A 1 186 ? 34.012 3.830 -14.045 1.00 77.25 186 PHE A N 1
ATOM 1423 C CA . PHE A 1 186 ? 33.526 4.529 -15.236 1.00 77.25 186 PHE A CA 1
ATOM 1424 C C . PHE A 1 186 ? 32.808 5.836 -14.854 1.00 77.25 186 PHE A C 1
ATOM 1426 O O . PHE A 1 186 ? 32.527 6.080 -13.680 1.00 77.25 186 PHE A O 1
ATOM 1433 N N . ASP A 1 187 ? 32.553 6.710 -15.834 1.00 78.88 187 ASP A N 1
ATOM 1434 C CA . ASP A 1 187 ? 31.769 7.942 -15.633 1.00 78.88 187 ASP A CA 1
ATOM 1435 C C . ASP A 1 187 ? 30.349 7.588 -15.159 1.00 78.88 187 ASP A C 1
ATOM 1437 O O . ASP A 1 187 ? 29.655 6.817 -15.820 1.00 78.88 187 ASP A O 1
ATOM 1441 N N . GLY A 1 188 ? 29.910 8.149 -14.029 1.00 83.12 188 GLY A N 1
ATOM 1442 C CA . GLY A 1 188 ? 28.632 7.787 -13.401 1.00 83.12 188 GLY A CA 1
ATOM 1443 C C . GLY A 1 188 ? 27.384 8.144 -14.218 1.00 83.12 188 GLY A C 1
ATOM 1444 O O . GLY A 1 188 ? 26.285 7.717 -13.885 1.00 83.12 188 GLY A O 1
ATOM 1445 N N . ARG A 1 189 ? 27.539 8.888 -15.320 1.00 79.62 189 ARG A N 1
ATOM 1446 C CA . ARG A 1 189 ? 26.459 9.184 -16.275 1.00 79.62 189 ARG A CA 1
ATOM 1447 C C . ARG A 1 189 ? 26.298 8.119 -17.357 1.00 79.62 189 ARG A C 1
ATOM 1449 O O . ARG A 1 189 ? 25.400 8.244 -18.181 1.00 79.62 189 ARG A O 1
ATOM 1456 N N . CYS A 1 190 ? 27.179 7.125 -17.423 1.00 76.06 190 CYS A N 1
ATOM 1457 C CA . CYS A 1 190 ? 27.096 6.077 -18.435 1.00 76.06 190 CYS A CA 1
ATOM 1458 C C . CYS A 1 190 ? 26.019 5.037 -18.085 1.00 76.06 190 CYS A C 1
ATOM 1460 O O . CYS A 1 190 ? 25.911 4.579 -16.944 1.00 76.06 190 CYS A O 1
ATOM 1462 N N . LEU A 1 191 ? 25.252 4.635 -19.099 1.00 74.00 191 LEU A N 1
ATOM 1463 C CA . LEU A 1 191 ? 24.280 3.546 -19.018 1.00 74.00 191 LEU A CA 1
ATOM 1464 C C . LEU A 1 191 ? 25.008 2.215 -18.811 1.00 74.00 191 LEU A C 1
ATOM 1466 O O . LEU A 1 191 ? 25.955 1.915 -19.536 1.00 74.00 191 LEU A O 1
ATOM 1470 N N . HIS A 1 192 ? 24.584 1.395 -17.852 1.00 78.69 192 HIS A N 1
ATOM 1471 C CA . HIS A 1 192 ? 25.302 0.157 -17.546 1.00 78.69 192 HIS A CA 1
ATOM 1472 C C . HIS A 1 192 ? 24.398 -0.964 -17.013 1.00 78.69 192 HIS A C 1
ATOM 1474 O O . HIS A 1 192 ? 23.292 -0.718 -16.541 1.00 78.69 192 HIS A O 1
ATOM 1480 N N . ALA A 1 193 ? 24.862 -2.212 -17.125 1.00 78.12 193 ALA A N 1
ATOM 1481 C CA . ALA A 1 193 ? 24.137 -3.431 -16.745 1.00 78.12 193 ALA A CA 1
ATOM 1482 C C . ALA A 1 193 ? 25.092 -4.569 -16.356 1.00 78.12 193 ALA A C 1
ATOM 1484 O O . ALA A 1 193 ? 26.294 -4.487 -16.597 1.00 78.12 193 ALA A O 1
ATOM 1485 N N . ALA A 1 194 ? 24.552 -5.681 -15.846 1.00 74.56 194 ALA A N 1
ATOM 1486 C CA . ALA A 1 194 ? 25.251 -6.970 -15.807 1.00 74.56 194 ALA A CA 1
ATOM 1487 C C . ALA A 1 194 ? 24.364 -8.073 -16.421 1.00 74.56 194 ALA A C 1
ATOM 1489 O O . ALA A 1 194 ? 23.691 -8.805 -15.683 1.00 74.56 194 ALA A O 1
ATOM 1490 N N . PRO A 1 195 ? 24.322 -8.176 -17.767 1.00 68.81 195 PRO A N 1
ATOM 1491 C CA . PRO A 1 195 ? 23.375 -9.039 -18.464 1.00 68.81 195 PRO A CA 1
ATOM 1492 C C . PRO A 1 195 ? 23.683 -10.522 -18.252 1.00 68.81 195 PRO A C 1
ATOM 1494 O O . PRO A 1 195 ? 24.762 -11.009 -18.602 1.00 68.81 195 PRO A O 1
ATOM 1497 N N . ARG A 1 196 ? 22.715 -11.280 -17.728 1.00 65.38 196 ARG A N 1
ATOM 1498 C CA . ARG A 1 196 ? 22.873 -12.707 -17.400 1.00 65.38 196 ARG A CA 1
ATOM 1499 C C . ARG A 1 196 ? 23.250 -13.530 -18.631 1.00 65.38 196 ARG A C 1
ATOM 1501 O O . ARG A 1 196 ? 24.030 -14.475 -18.505 1.00 65.38 196 ARG A O 1
ATOM 1508 N N . ALA A 1 197 ? 22.746 -13.149 -19.804 1.00 58.94 197 ALA A N 1
ATOM 1509 C CA . ALA A 1 197 ? 23.032 -13.800 -21.082 1.00 58.94 197 ALA A CA 1
ATOM 1510 C C . ALA A 1 197 ? 24.531 -13.832 -21.441 1.00 58.94 197 ALA A C 1
ATOM 1512 O O . ALA A 1 197 ? 24.958 -14.698 -22.196 1.00 58.94 197 ALA A O 1
ATOM 1513 N N . LEU A 1 198 ? 25.339 -12.931 -20.872 1.00 59.94 198 LEU A N 1
ATOM 1514 C CA . LEU A 1 198 ? 26.778 -12.832 -21.132 1.00 59.94 198 LEU A CA 1
ATOM 1515 C C . LEU A 1 198 ? 27.631 -13.638 -20.147 1.00 59.94 198 LEU A C 1
ATOM 1517 O O . LEU A 1 198 ? 28.847 -13.470 -20.091 1.00 59.94 198 LEU A O 1
ATOM 1521 N N . THR A 1 199 ? 27.013 -14.500 -19.340 1.00 65.88 199 THR A N 1
ATOM 1522 C CA . THR A 1 199 ? 27.740 -15.348 -18.392 1.00 65.88 199 THR A CA 1
ATOM 1523 C C . THR A 1 199 ? 28.522 -16.425 -19.148 1.00 65.88 199 THR A C 1
ATOM 1525 O O . THR A 1 199 ? 27.969 -17.441 -19.568 1.00 65.88 199 THR A O 1
ATOM 1528 N N . THR A 1 200 ? 29.830 -16.228 -19.297 1.00 52.66 200 THR A N 1
ATOM 1529 C CA . THR A 1 200 ? 30.744 -17.183 -19.931 1.00 52.66 200 THR A CA 1
ATOM 1530 C C . THR A 1 200 ? 31.125 -18.285 -18.938 1.00 52.66 200 THR A C 1
ATOM 1532 O O . THR A 1 200 ? 32.131 -18.185 -18.247 1.00 52.66 200 THR A O 1
ATOM 1535 N N . SER A 1 201 ? 30.281 -19.317 -18.821 1.00 46.62 201 SER A N 1
ATOM 1536 C CA . SER A 1 201 ? 30.591 -20.640 -18.236 1.00 46.62 201 SER A CA 1
ATOM 1537 C C . SER A 1 201 ? 31.486 -20.652 -16.977 1.00 46.62 201 SER A C 1
ATOM 1539 O O . SER A 1 201 ? 32.694 -20.856 -17.047 1.00 46.62 201 SER A O 1
ATOM 1541 N N . GLY A 1 202 ? 30.846 -20.523 -15.813 1.00 52.97 202 GLY A N 1
ATOM 1542 C CA . GLY A 1 202 ? 31.426 -20.697 -14.478 1.00 52.97 202 GLY A CA 1
ATOM 1543 C C . GLY A 1 202 ? 30.323 -20.501 -13.437 1.00 52.97 202 GLY A C 1
ATOM 1544 O O . GLY A 1 202 ? 30.010 -19.373 -13.070 1.00 52.97 202 GLY A O 1
ATOM 1545 N N . GLY A 1 203 ? 29.646 -21.588 -13.049 1.00 55.75 203 GLY A N 1
ATOM 1546 C CA . GLY A 1 203 ? 28.365 -21.590 -12.319 1.00 55.75 203 GLY A CA 1
ATOM 1547 C C . GLY A 1 203 ? 28.431 -21.189 -10.840 1.00 55.75 203 GLY A C 1
ATOM 1548 O O . GLY A 1 203 ? 27.949 -21.931 -9.992 1.00 55.75 203 GLY A O 1
ATOM 1549 N N . GLY A 1 204 ? 29.031 -20.041 -10.522 1.00 73.44 204 GLY A N 1
ATOM 1550 C CA . GLY A 1 204 ? 29.135 -19.502 -9.164 1.00 73.44 204 GLY A CA 1
ATOM 1551 C C . GLY A 1 204 ? 28.329 -18.219 -8.954 1.00 73.44 204 GLY A C 1
ATOM 1552 O O . GLY A 1 204 ? 27.989 -17.515 -9.906 1.00 73.44 204 GLY A O 1
ATOM 1553 N N . LYS A 1 205 ? 28.052 -17.896 -7.686 1.00 86.50 205 LYS A N 1
ATOM 1554 C CA . LYS A 1 205 ? 27.477 -16.607 -7.280 1.00 86.50 205 LYS A CA 1
ATOM 1555 C C . LYS A 1 205 ? 28.389 -15.445 -7.700 1.00 86.50 205 LYS A C 1
ATOM 1557 O O . LYS A 1 205 ? 29.606 -15.511 -7.518 1.00 86.50 205 LYS A O 1
ATOM 1562 N N . ARG A 1 206 ? 27.783 -14.364 -8.193 1.00 88.38 206 ARG A N 1
ATOM 1563 C CA . ARG A 1 206 ? 28.436 -13.079 -8.469 1.00 88.38 206 ARG A CA 1
ATOM 1564 C C . ARG A 1 206 ? 28.426 -12.226 -7.210 1.00 88.38 206 ARG A C 1
ATOM 1566 O O . ARG A 1 206 ? 27.361 -11.758 -6.818 1.00 88.38 206 ARG A O 1
ATOM 1573 N N . TYR A 1 207 ? 29.589 -12.013 -6.609 1.00 92.19 207 TYR A N 1
ATOM 1574 C CA . TYR A 1 207 ? 29.778 -11.125 -5.466 1.00 92.19 207 TYR A CA 1
ATOM 1575 C C . TYR A 1 207 ? 30.398 -9.817 -5.940 1.00 92.19 207 TYR A C 1
ATOM 1577 O O . TYR A 1 207 ? 31.552 -9.790 -6.375 1.00 92.19 207 TYR A O 1
ATOM 1585 N N . THR A 1 208 ? 29.636 -8.733 -5.841 1.00 93.00 208 THR A N 1
ATOM 1586 C CA . THR A 1 208 ? 30.105 -7.394 -6.202 1.00 93.00 208 THR A CA 1
ATOM 1587 C C . THR A 1 208 ? 29.882 -6.400 -5.084 1.00 93.00 208 THR A C 1
ATOM 1589 O O . THR A 1 208 ? 28.796 -6.334 -4.507 1.00 93.00 208 THR A O 1
ATOM 1592 N N . PHE A 1 209 ? 30.918 -5.612 -4.822 1.00 95.56 209 PHE A N 1
ATOM 1593 C CA . PHE A 1 209 ? 30.866 -4.433 -3.975 1.00 95.56 209 PHE A CA 1
ATOM 1594 C C . PHE A 1 209 ? 30.839 -3.195 -4.868 1.00 95.56 209 PHE A C 1
ATOM 1596 O O . PHE A 1 209 ? 31.738 -3.010 -5.696 1.00 95.56 209 PHE A O 1
ATOM 1603 N N . LEU A 1 210 ? 29.782 -2.399 -4.743 1.00 96.00 210 LEU A N 1
ATOM 1604 C CA . LEU A 1 210 ? 29.507 -1.264 -5.615 1.00 96.00 210 LEU A CA 1
ATOM 1605 C C . LEU A 1 210 ? 29.668 0.029 -4.832 1.00 96.00 210 LEU A C 1
ATOM 1607 O O . LEU A 1 210 ? 29.239 0.120 -3.681 1.00 96.00 210 LEU A O 1
ATOM 1611 N N . VAL A 1 211 ? 30.332 0.999 -5.456 1.00 96.06 211 VAL A N 1
ATOM 1612 C CA . VAL A 1 211 ? 30.619 2.296 -4.845 1.00 96.06 211 VAL A CA 1
ATOM 1613 C C . VAL A 1 211 ? 30.472 3.393 -5.887 1.00 96.06 211 VAL A C 1
ATOM 1615 O O . VAL A 1 211 ? 31.205 3.416 -6.879 1.00 96.06 211 VAL A O 1
ATOM 1618 N N . ASN A 1 212 ? 29.581 4.332 -5.605 1.00 96.00 212 ASN A N 1
ATOM 1619 C CA . ASN A 1 212 ? 29.418 5.578 -6.331 1.00 96.00 212 ASN A CA 1
ATOM 1620 C C . ASN A 1 212 ? 30.172 6.695 -5.616 1.00 96.00 212 ASN A C 1
ATOM 1622 O O . ASN A 1 212 ? 29.999 6.916 -4.416 1.00 96.00 212 ASN A O 1
ATOM 1626 N N . VAL A 1 213 ? 31.028 7.398 -6.357 1.00 90.50 213 VAL A N 1
ATOM 1627 C CA . VAL A 1 213 ? 31.832 8.518 -5.862 1.00 90.50 213 VAL A CA 1
ATOM 1628 C C . VAL A 1 213 ? 31.108 9.817 -6.171 1.00 90.50 213 VAL A C 1
ATOM 1630 O O . VAL A 1 213 ? 30.947 10.193 -7.336 1.00 90.50 213 VAL A O 1
ATOM 1633 N N . TRP A 1 214 ? 30.731 10.521 -5.110 1.00 91.62 214 TRP A N 1
ATOM 1634 C CA . TRP A 1 214 ? 30.018 11.784 -5.181 1.00 91.62 214 TRP A CA 1
ATOM 1635 C C . TRP A 1 214 ? 30.915 12.934 -4.717 1.00 91.62 214 TRP A C 1
ATOM 1637 O O . TRP A 1 214 ? 31.518 12.886 -3.642 1.00 91.62 214 TRP A O 1
ATOM 1647 N N . LEU A 1 215 ? 31.022 13.975 -5.542 1.00 85.19 215 LEU A N 1
ATOM 1648 C CA . LEU A 1 215 ? 31.872 15.143 -5.320 1.00 85.19 215 LEU A CA 1
ATOM 1649 C C . LEU A 1 215 ? 31.014 16.409 -5.249 1.00 85.19 215 LEU A C 1
ATOM 1651 O O . LEU A 1 215 ? 30.333 16.757 -6.211 1.00 85.19 215 LEU A O 1
ATOM 1655 N N . GLY A 1 216 ? 31.049 17.096 -4.107 1.00 83.25 216 GLY A N 1
ATOM 1656 C CA . GLY A 1 216 ? 30.268 18.310 -3.845 1.00 83.25 216 GLY A CA 1
ATOM 1657 C C . GLY A 1 216 ? 28.758 18.081 -3.690 1.00 83.25 216 GLY A C 1
ATOM 1658 O O . GLY A 1 216 ? 28.006 19.046 -3.560 1.00 83.25 216 GLY A O 1
ATOM 1659 N N . HIS A 1 217 ? 28.302 16.824 -3.685 1.00 86.88 217 HIS A N 1
ATOM 1660 C CA . HIS A 1 217 ? 26.893 16.445 -3.572 1.00 86.88 217 HIS A CA 1
ATOM 1661 C C . HIS A 1 217 ? 26.733 15.217 -2.683 1.00 86.88 217 HIS A C 1
ATOM 1663 O O . HIS A 1 217 ? 27.397 14.211 -2.901 1.00 86.88 217 HIS A O 1
ATOM 1669 N N . ARG A 1 218 ? 25.810 15.284 -1.722 1.00 91.75 218 ARG A N 1
ATOM 1670 C CA . ARG A 1 218 ? 25.359 14.118 -0.961 1.00 91.75 218 ARG A CA 1
ATOM 1671 C C . ARG A 1 218 ? 23.963 13.755 -1.463 1.00 91.75 218 ARG A C 1
ATOM 1673 O O . ARG A 1 218 ? 23.081 14.604 -1.313 1.00 91.75 218 ARG A O 1
ATOM 1680 N N . PRO A 1 219 ? 23.744 12.539 -1.990 1.00 89.00 219 PRO A N 1
ATOM 1681 C CA . PRO A 1 219 ? 22.426 12.122 -2.435 1.00 89.00 219 PRO A CA 1
ATOM 1682 C C . PRO A 1 219 ? 21.381 12.203 -1.324 1.00 89.00 219 PRO A C 1
ATOM 1684 O O . PRO A 1 219 ? 21.659 11.920 -0.150 1.00 89.00 219 PRO A O 1
ATOM 1687 N N . SER A 1 220 ? 20.174 12.604 -1.699 1.00 85.62 220 SER A N 1
ATOM 1688 C CA . SER A 1 220 ? 19.082 12.832 -0.762 1.00 85.62 220 SER A CA 1
ATOM 1689 C C . SER A 1 220 ? 18.540 11.499 -0.234 1.00 85.62 220 SER A C 1
ATOM 1691 O O . SER A 1 220 ? 18.447 10.507 -0.949 1.00 85.62 220 SER A O 1
ATOM 1693 N N . GLY A 1 221 ? 18.203 11.443 1.054 1.00 83.81 221 GLY A N 1
ATOM 1694 C CA . GLY A 1 221 ? 17.545 10.273 1.650 1.00 83.81 221 GLY A CA 1
ATOM 1695 C C . GLY A 1 221 ? 18.465 9.108 2.025 1.00 83.81 221 GLY A C 1
ATOM 1696 O O . GLY A 1 221 ? 18.039 8.257 2.808 1.00 83.81 221 GLY A O 1
ATOM 1697 N N . ILE A 1 222 ? 19.728 9.102 1.581 1.00 89.06 222 ILE A N 1
ATOM 1698 C CA . ILE A 1 222 ? 20.691 8.040 1.908 1.00 89.06 222 ILE A CA 1
ATOM 1699 C C . ILE A 1 222 ? 21.268 8.231 3.318 1.00 89.06 222 ILE A C 1
ATOM 1701 O O . ILE A 1 222 ? 21.767 9.305 3.699 1.00 89.06 222 ILE A O 1
ATOM 1705 N N . ARG A 1 223 ? 21.209 7.162 4.120 1.00 92.69 223 ARG A N 1
ATOM 1706 C CA . ARG A 1 223 ? 21.682 7.137 5.512 1.00 92.69 223 ARG A CA 1
ATOM 1707 C C . ARG A 1 223 ? 22.950 6.285 5.656 1.00 92.69 223 ARG A C 1
ATOM 1709 O O . ARG A 1 223 ? 23.212 5.430 4.814 1.00 92.69 223 ARG A O 1
ATOM 1716 N N . PRO A 1 224 ? 23.751 6.494 6.715 1.00 94.12 224 PRO A N 1
ATOM 1717 C CA . PRO A 1 224 ? 24.857 5.595 7.027 1.00 94.12 224 PRO A CA 1
ATOM 1718 C C . PRO A 1 224 ? 24.367 4.185 7.353 1.00 94.12 224 PRO A C 1
ATOM 1720 O O . PRO A 1 224 ? 23.248 4.016 7.848 1.00 94.12 224 PRO A O 1
ATOM 1723 N N . PHE A 1 225 ? 25.237 3.187 7.173 1.00 94.00 225 PHE A N 1
ATOM 1724 C CA . PHE A 1 225 ? 24.926 1.805 7.540 1.00 94.00 225 PHE A CA 1
ATOM 1725 C C . PHE A 1 225 ? 24.455 1.711 9.010 1.00 94.00 225 PHE A C 1
ATOM 1727 O O . PHE A 1 225 ? 25.065 2.370 9.873 1.00 94.00 225 PHE A O 1
ATOM 1734 N N . PRO A 1 226 ? 23.379 0.953 9.322 1.00 92.31 226 PRO A N 1
ATOM 1735 C CA . PRO A 1 226 ? 22.760 0.961 10.646 1.00 92.31 226 PRO A CA 1
ATOM 1736 C C . PRO A 1 226 ? 23.714 0.529 11.762 1.00 92.31 226 PRO A C 1
ATOM 1738 O O . PRO A 1 226 ? 24.279 -0.562 11.730 1.00 92.31 226 PRO A O 1
ATOM 1741 N N . ALA A 1 227 ? 23.822 1.347 12.815 1.00 89.81 227 ALA A N 1
ATOM 1742 C CA . ALA A 1 227 ? 24.725 1.073 13.935 1.00 89.81 227 ALA A CA 1
ATOM 1743 C C . ALA A 1 227 ? 24.444 -0.276 14.624 1.00 89.81 227 ALA A C 1
ATOM 1745 O O . ALA A 1 227 ? 25.374 -0.986 14.988 1.00 89.81 227 ALA A O 1
ATOM 1746 N N . ALA A 1 228 ? 23.169 -0.664 14.739 1.00 88.38 228 ALA A N 1
ATOM 1747 C CA . ALA A 1 228 ? 22.755 -1.935 15.339 1.00 88.38 228 ALA A CA 1
ATOM 1748 C C . ALA A 1 228 ? 23.190 -3.178 14.535 1.00 88.38 228 ALA A C 1
ATOM 1750 O O . ALA A 1 228 ? 23.197 -4.282 15.073 1.00 88.38 228 ALA A O 1
ATOM 1751 N N . ALA A 1 229 ? 23.541 -3.009 13.257 1.00 89.44 229 ALA A N 1
ATOM 1752 C CA . ALA A 1 229 ? 23.964 -4.089 12.371 1.00 89.44 229 ALA A CA 1
ATOM 1753 C C . ALA A 1 229 ? 25.495 -4.173 12.215 1.00 89.44 229 ALA A C 1
ATOM 1755 O O . ALA A 1 229 ? 25.991 -5.161 11.680 1.00 89.44 229 ALA A O 1
ATOM 1756 N N . LEU A 1 230 ? 26.258 -3.185 12.708 1.00 88.69 230 LEU A N 1
ATOM 1757 C CA . LEU A 1 230 ? 27.724 -3.148 12.586 1.00 88.69 230 LEU A CA 1
ATOM 1758 C C . LEU A 1 230 ? 28.413 -4.342 13.257 1.00 88.69 230 LEU A C 1
ATOM 1760 O O . LEU A 1 230 ? 29.439 -4.805 12.774 1.00 88.69 230 LEU A O 1
ATOM 1764 N N . ASP A 1 231 ? 27.831 -4.882 14.329 1.00 87.75 231 ASP A N 1
ATOM 1765 C CA . ASP A 1 231 ? 28.370 -6.046 15.048 1.00 87.75 231 ASP A CA 1
ATOM 1766 C C . ASP A 1 231 ? 28.320 -7.346 14.233 1.00 87.75 231 ASP A C 1
ATOM 1768 O O . ASP A 1 231 ? 28.899 -8.353 14.639 1.00 87.75 231 ASP A O 1
ATOM 1772 N N . LYS A 1 232 ? 27.611 -7.341 13.099 1.00 88.81 232 LYS A N 1
ATOM 1773 C CA . LYS A 1 232 ? 27.542 -8.465 12.160 1.00 88.81 232 LYS A CA 1
ATOM 1774 C C . LYS A 1 232 ? 28.585 -8.389 11.050 1.00 88.81 232 LYS A C 1
ATOM 1776 O O . LYS A 1 232 ? 28.737 -9.378 10.345 1.00 88.81 232 LYS A O 1
ATOM 1781 N N . LEU A 1 233 ? 29.275 -7.256 10.910 1.00 90.31 233 LEU A N 1
ATOM 1782 C CA . LEU A 1 233 ? 30.287 -7.036 9.882 1.00 90.31 233 LEU A CA 1
ATOM 1783 C C . LEU A 1 233 ? 31.700 -7.177 10.443 1.00 90.31 233 LEU A C 1
ATOM 1785 O O . LEU A 1 233 ? 31.964 -6.913 11.622 1.00 90.31 233 LEU A O 1
ATOM 1789 N N . THR A 1 234 ? 32.641 -7.522 9.570 1.00 87.38 234 THR A N 1
ATOM 1790 C CA . THR A 1 234 ? 34.064 -7.544 9.907 1.00 87.38 234 THR A CA 1
ATOM 1791 C C . THR A 1 234 ? 34.533 -6.141 10.307 1.00 87.38 234 THR A C 1
ATOM 1793 O O . THR A 1 234 ? 34.380 -5.177 9.556 1.00 87.38 234 THR A O 1
ATOM 1796 N N . ARG A 1 235 ? 35.117 -6.003 11.507 1.00 81.88 235 ARG A N 1
ATOM 1797 C CA . ARG A 1 235 ? 35.615 -4.713 12.034 1.00 81.88 235 ARG A CA 1
ATOM 1798 C C . ARG A 1 235 ? 37.044 -4.376 11.609 1.00 81.88 235 ARG A C 1
ATOM 1800 O O . ARG A 1 235 ? 37.402 -3.206 11.551 1.00 81.88 235 ARG A O 1
ATOM 1807 N N . ASP A 1 236 ? 37.865 -5.392 11.361 1.00 73.00 236 ASP A N 1
ATOM 1808 C CA . ASP A 1 236 ? 39.268 -5.205 10.996 1.00 73.00 236 ASP A CA 1
ATOM 1809 C C . ASP A 1 236 ? 39.404 -4.882 9.502 1.00 73.00 236 ASP A C 1
ATOM 1811 O O . ASP A 1 236 ? 39.359 -5.774 8.659 1.00 73.00 236 ASP A O 1
ATOM 1815 N N . GLY A 1 237 ? 39.563 -3.597 9.184 1.00 59.31 237 GLY A N 1
ATOM 1816 C CA . GLY A 1 237 ? 39.870 -3.137 7.829 1.00 59.31 237 GLY A CA 1
ATOM 1817 C C . GLY A 1 237 ? 41.356 -3.227 7.462 1.00 59.31 237 GLY A C 1
ATOM 1818 O O . GLY A 1 237 ? 41.684 -3.086 6.293 1.00 59.31 237 GLY A O 1
ATOM 1819 N N . ALA A 1 238 ? 42.270 -3.471 8.413 1.00 54.06 238 ALA A N 1
ATOM 1820 C CA . ALA A 1 238 ? 43.716 -3.411 8.162 1.00 54.06 238 ALA A CA 1
ATOM 1821 C C . ALA A 1 238 ? 44.252 -4.607 7.349 1.00 54.06 238 ALA A C 1
ATOM 1823 O O . ALA A 1 238 ? 45.323 -4.518 6.742 1.00 54.06 238 ALA A O 1
ATOM 1824 N N . SER A 1 239 ? 43.502 -5.712 7.324 1.00 58.34 239 SER A N 1
ATOM 1825 C CA . SER A 1 239 ? 43.760 -6.910 6.509 1.00 58.34 239 SER A CA 1
ATOM 1826 C C . SER A 1 239 ? 43.199 -6.814 5.079 1.00 58.34 239 SER A C 1
ATOM 1828 O O . SER A 1 239 ? 43.328 -7.757 4.294 1.00 58.34 239 SER A O 1
ATOM 1830 N N . MET A 1 240 ? 42.602 -5.674 4.716 1.00 62.47 240 MET A N 1
ATOM 1831 C CA . MET A 1 240 ? 42.109 -5.379 3.371 1.00 62.47 240 MET A CA 1
ATOM 1832 C C . MET A 1 240 ? 42.875 -4.181 2.829 1.00 62.47 240 MET A C 1
ATOM 1834 O O . MET A 1 240 ? 42.924 -3.133 3.463 1.00 62.47 240 MET A O 1
ATOM 1838 N N . ARG A 1 241 ? 43.511 -4.342 1.669 1.00 66.12 241 ARG A N 1
ATOM 1839 C CA . ARG A 1 241 ? 44.236 -3.254 1.015 1.00 66.12 241 ARG A CA 1
ATOM 1840 C C . ARG A 1 241 ? 43.657 -3.048 -0.365 1.00 66.12 241 ARG A C 1
ATOM 1842 O O . ARG A 1 241 ? 43.793 -3.910 -1.235 1.00 66.12 241 ARG A O 1
ATOM 1849 N N . PHE A 1 242 ? 43.049 -1.893 -0.584 1.00 67.31 242 PHE A N 1
ATOM 1850 C CA . PHE A 1 242 ? 42.777 -1.426 -1.928 1.00 67.31 242 PHE A CA 1
ATOM 1851 C C . PHE A 1 242 ? 44.072 -0.809 -2.491 1.00 67.31 242 PHE A C 1
ATOM 1853 O O . PHE A 1 242 ? 44.448 0.327 -2.200 1.00 67.31 242 PHE A O 1
ATOM 1860 N N . GLY A 1 243 ? 44.842 -1.644 -3.191 1.00 57.38 243 GLY A N 1
ATOM 1861 C CA . GLY A 1 243 ? 46.264 -1.461 -3.474 1.00 57.38 243 GLY A CA 1
ATOM 1862 C C . GLY A 1 243 ? 46.598 -0.634 -4.720 1.00 57.38 243 GLY A C 1
ATOM 1863 O O . GLY A 1 243 ? 45.805 -0.451 -5.647 1.00 57.38 243 GLY A O 1
ATOM 1864 N N . ALA A 1 244 ? 47.837 -0.131 -4.741 1.00 47.06 244 ALA A N 1
ATOM 1865 C CA . ALA A 1 244 ? 48.425 0.739 -5.757 1.00 47.06 244 ALA A CA 1
ATOM 1866 C C . ALA A 1 244 ? 48.740 0.020 -7.085 1.00 47.06 244 ALA A C 1
ATOM 1868 O O . ALA A 1 244 ? 49.875 0.056 -7.553 1.00 47.06 244 ALA A O 1
ATOM 1869 N N . ALA A 1 245 ? 47.749 -0.589 -7.741 1.00 46.88 245 ALA A N 1
ATOM 1870 C CA . ALA A 1 245 ? 47.842 -0.781 -9.186 1.00 46.88 245 ALA A CA 1
ATOM 1871 C C . ALA A 1 245 ? 47.933 0.625 -9.812 1.00 46.88 245 ALA A C 1
ATOM 1873 O O . ALA A 1 245 ? 46.950 1.379 -9.853 1.00 46.88 245 ALA A O 1
ATOM 1874 N N . THR A 1 246 ? 49.158 1.036 -10.150 1.00 46.41 246 THR A N 1
ATOM 1875 C CA . THR A 1 246 ? 49.501 2.378 -10.652 1.00 46.41 246 THR A CA 1
ATOM 1876 C C . THR A 1 246 ? 49.186 2.528 -12.129 1.00 46.41 246 THR A C 1
ATOM 1878 O O . THR A 1 246 ? 49.101 3.648 -12.627 1.00 46.41 246 THR A O 1
ATOM 1881 N N . THR A 1 247 ? 48.979 1.416 -12.827 1.00 49.12 247 THR A N 1
ATOM 1882 C CA . THR A 1 247 ? 48.697 1.398 -14.256 1.00 49.12 247 THR A CA 1
ATOM 1883 C C . THR A 1 247 ? 47.447 0.554 -14.497 1.00 49.12 247 THR A C 1
ATOM 1885 O O . THR A 1 247 ? 47.436 -0.612 -14.101 1.00 49.12 247 THR A O 1
ATOM 1888 N N . PRO A 1 248 ? 46.372 1.116 -15.084 1.00 51.91 248 PRO A N 1
ATOM 1889 C CA . PRO A 1 248 ? 45.299 0.285 -15.625 1.00 51.91 248 PRO A CA 1
ATOM 1890 C C . PRO A 1 248 ? 45.918 -0.707 -16.616 1.00 51.91 248 PRO A C 1
ATOM 1892 O O . PRO A 1 248 ? 46.867 -0.352 -17.320 1.00 51.91 248 PRO A O 1
ATOM 1895 N N . THR A 1 249 ? 45.435 -1.949 -16.644 1.00 47.25 249 THR A N 1
ATOM 1896 C CA . THR A 1 249 ? 45.983 -2.959 -17.556 1.00 47.25 249 THR A CA 1
ATOM 1897 C C . THR A 1 249 ? 45.739 -2.499 -19.001 1.00 47.25 249 THR A C 1
ATOM 1899 O O . THR A 1 249 ? 44.582 -2.306 -19.381 1.00 47.25 249 THR A O 1
ATOM 1902 N N . PRO A 1 250 ? 46.793 -2.284 -19.821 1.00 41.47 250 PRO A N 1
ATOM 1903 C CA . PRO A 1 250 ? 46.623 -1.744 -21.169 1.00 41.47 250 PRO A CA 1
ATOM 1904 C C . PRO A 1 250 ? 45.885 -2.684 -22.123 1.00 41.47 250 PRO A C 1
ATOM 1906 O O . PRO A 1 250 ? 45.397 -2.196 -23.134 1.00 41.47 250 PRO A O 1
ATOM 1909 N N . ASP A 1 251 ? 45.805 -3.986 -21.804 1.00 39.12 251 ASP A N 1
ATOM 1910 C CA . ASP A 1 251 ? 45.550 -5.070 -22.772 1.00 39.12 251 ASP A CA 1
ATOM 1911 C C . ASP A 1 251 ? 44.320 -5.966 -22.505 1.00 39.12 251 ASP A C 1
ATOM 1913 O O . ASP A 1 251 ? 43.982 -6.793 -23.351 1.00 39.12 251 ASP A O 1
ATOM 1917 N N . GLU A 1 252 ? 43.595 -5.813 -21.388 1.00 36.25 252 GLU A N 1
ATOM 1918 C CA . GLU A 1 252 ? 42.349 -6.587 -21.161 1.00 36.25 252 GLU A CA 1
ATOM 1919 C C . GLU A 1 252 ? 41.074 -5.742 -21.240 1.00 36.25 252 GLU A C 1
ATOM 1921 O O . GLU A 1 252 ? 40.021 -6.259 -21.603 1.00 36.25 252 GLU A O 1
ATOM 1926 N N . CYS A 1 253 ? 41.176 -4.426 -21.016 1.00 34.12 253 CYS A N 1
ATOM 1927 C CA . CYS A 1 253 ? 40.111 -3.476 -21.357 1.00 34.12 253 CYS A CA 1
ATOM 1928 C C . CYS A 1 253 ? 40.053 -3.181 -22.874 1.00 34.12 253 CYS A C 1
ATOM 1930 O O . CYS A 1 253 ? 39.130 -2.513 -23.328 1.00 34.12 253 CYS A O 1
ATOM 1932 N N . SER A 1 254 ? 41.044 -3.653 -23.646 1.00 32.34 254 SER A N 1
ATOM 1933 C CA . SER A 1 254 ? 41.362 -3.217 -25.015 1.00 32.34 254 SER A CA 1
ATOM 1934 C C . SER A 1 254 ? 41.456 -4.346 -26.054 1.00 32.34 254 SER A C 1
ATOM 1936 O O . SER A 1 254 ? 41.985 -4.126 -27.145 1.00 32.34 254 SER A O 1
ATOM 1938 N N . ARG A 1 255 ? 40.847 -5.522 -25.825 1.00 33.09 255 ARG A N 1
ATOM 1939 C CA . ARG A 1 255 ? 40.431 -6.385 -26.954 1.00 33.09 255 ARG A CA 1
ATOM 1940 C C . ARG A 1 255 ? 39.255 -5.731 -27.695 1.00 33.09 255 ARG A C 1
ATOM 1942 O O . ARG A 1 255 ? 38.141 -6.235 -27.711 1.00 33.09 255 ARG A O 1
ATOM 1949 N N . VAL A 1 256 ? 39.536 -4.571 -28.279 1.00 31.56 256 VAL A N 1
ATOM 1950 C CA . VAL A 1 256 ? 38.686 -3.784 -29.163 1.00 31.56 256 VAL A CA 1
ATOM 1951 C C . VAL A 1 256 ? 39.116 -4.164 -30.574 1.00 31.56 256 VAL A C 1
ATOM 1953 O O . VAL A 1 256 ? 40.104 -3.653 -31.101 1.00 31.56 256 VAL A O 1
ATOM 1956 N N . ALA A 1 257 ? 38.422 -5.127 -31.176 1.00 24.84 257 ALA A N 1
ATOM 1957 C CA . ALA A 1 257 ? 38.624 -5.434 -32.584 1.00 24.84 257 ALA A CA 1
ATOM 1958 C C . ALA A 1 257 ? 38.020 -4.305 -33.436 1.00 24.84 257 ALA A C 1
ATOM 1960 O O . ALA A 1 257 ? 36.878 -3.888 -33.233 1.00 24.84 257 ALA A O 1
ATOM 1961 N N . THR A 1 258 ? 38.808 -3.792 -34.383 1.00 27.27 258 THR A N 1
ATOM 1962 C CA . THR A 1 258 ? 38.364 -2.828 -35.398 1.00 27.27 258 THR A CA 1
ATOM 1963 C C . THR A 1 258 ? 38.443 -3.491 -36.764 1.00 27.27 258 THR A C 1
ATOM 1965 O O . THR A 1 258 ? 39.548 -3.784 -37.216 1.00 27.27 258 THR A O 1
ATOM 1968 N N . LEU A 1 259 ? 37.309 -3.686 -37.441 1.00 30.62 259 LEU A N 1
ATOM 1969 C CA . LEU A 1 259 ? 37.265 -4.065 -38.856 1.00 30.62 259 LEU A CA 1
ATOM 1970 C C . LEU A 1 259 ? 36.082 -3.405 -39.579 1.00 30.62 259 LEU A C 1
ATOM 1972 O O . LEU A 1 259 ? 34.988 -3.265 -39.042 1.00 30.62 259 LEU A O 1
ATOM 1976 N N . SER A 1 260 ? 36.335 -3.009 -40.826 1.00 24.70 260 SER A N 1
ATOM 1977 C CA . SER A 1 260 ? 35.365 -2.520 -41.811 1.00 24.70 260 SER A CA 1
ATOM 1978 C C . SER A 1 260 ? 35.175 -3.585 -42.898 1.00 24.70 260 SER A C 1
ATOM 1980 O O . SER A 1 260 ? 36.142 -4.259 -43.251 1.00 24.70 260 SER A O 1
ATOM 1982 N N . PHE A 1 261 ? 33.986 -3.686 -43.505 1.00 26.55 261 PHE A N 1
ATOM 1983 C CA . PHE A 1 261 ? 33.773 -4.497 -44.714 1.00 26.55 261 PHE A CA 1
ATOM 1984 C C . PHE A 1 261 ? 33.254 -3.656 -45.889 1.00 26.55 261 PHE A C 1
ATOM 1986 O O . PHE A 1 261 ? 32.483 -2.715 -45.684 1.00 26.55 261 PHE A O 1
ATOM 1993 N N . PRO A 1 262 ? 33.652 -3.989 -47.132 1.00 24.03 262 PRO A N 1
ATOM 1994 C CA . PRO A 1 262 ? 33.185 -3.304 -48.326 1.00 24.03 262 PRO A CA 1
ATOM 1995 C C . PRO A 1 262 ? 31.723 -3.659 -48.616 1.00 24.03 262 PRO A C 1
ATOM 1997 O O . PRO A 1 262 ? 31.339 -4.828 -48.650 1.00 24.03 262 PRO A O 1
ATOM 2000 N N . LEU A 1 263 ? 30.911 -2.637 -48.892 1.00 34.56 263 LEU A N 1
ATOM 2001 C CA . LEU A 1 263 ? 29.588 -2.802 -49.488 1.00 34.56 263 LEU A CA 1
ATOM 2002 C C . LEU A 1 263 ? 29.705 -3.556 -50.821 1.00 34.56 263 LEU A C 1
ATOM 2004 O O . LEU A 1 263 ? 30.188 -2.998 -51.806 1.00 34.56 263 LEU A O 1
ATOM 2008 N N . ALA A 1 264 ? 29.189 -4.787 -50.888 1.00 24.48 264 ALA A N 1
ATOM 2009 C CA . ALA A 1 264 ? 28.872 -5.426 -52.162 1.00 24.48 264 ALA A CA 1
ATOM 2010 C C . ALA A 1 264 ? 27.708 -6.434 -52.062 1.00 24.48 264 ALA A C 1
ATOM 2012 O O . ALA A 1 264 ? 27.895 -7.625 -51.857 1.00 24.48 264 ALA A O 1
ATOM 2013 N N . ARG A 1 265 ? 26.522 -5.882 -52.354 1.00 23.98 265 ARG A N 1
ATOM 2014 C CA . ARG A 1 265 ? 25.291 -6.472 -52.920 1.00 23.98 265 ARG A CA 1
ATOM 2015 C C . ARG A 1 265 ? 24.353 -7.321 -52.039 1.00 23.98 265 ARG A C 1
ATOM 2017 O O . ARG A 1 265 ? 24.571 -8.486 -51.753 1.00 23.98 265 ARG A O 1
ATOM 2024 N N . SER A 1 266 ? 23.211 -6.659 -51.821 1.00 27.11 266 SER A N 1
ATOM 2025 C CA . SER A 1 266 ? 21.854 -7.101 -51.487 1.00 27.11 266 SER A CA 1
ATOM 2026 C C . SER A 1 266 ? 21.617 -7.756 -50.128 1.00 27.11 266 SER A C 1
ATOM 2028 O O . SER A 1 266 ? 21.640 -8.971 -49.989 1.00 27.11 266 SER A O 1
ATOM 2030 N N . GLY A 1 267 ? 21.151 -6.924 -49.196 1.00 27.11 267 GLY A N 1
ATOM 2031 C CA . GLY A 1 267 ? 19.748 -7.057 -48.798 1.00 27.11 267 GLY A CA 1
ATOM 2032 C C . GLY A 1 267 ? 19.468 -7.349 -47.335 1.00 27.11 267 GLY A C 1
ATOM 2033 O O . GLY A 1 267 ? 18.320 -7.178 -46.956 1.00 27.11 267 GLY A O 1
ATOM 2034 N N . THR A 1 268 ? 20.474 -7.692 -46.529 1.00 24.25 268 THR A N 1
ATOM 2035 C CA . THR A 1 268 ? 20.257 -8.169 -45.158 1.00 24.25 268 THR A CA 1
ATOM 2036 C C . THR A 1 268 ? 20.860 -7.250 -44.094 1.00 24.25 268 THR A C 1
ATOM 2038 O O . THR A 1 268 ? 22.058 -6.975 -44.117 1.00 24.25 268 THR A O 1
ATOM 2041 N N . ARG A 1 269 ? 20.028 -6.785 -43.154 1.00 25.86 269 ARG A N 1
ATOM 2042 C CA . ARG A 1 269 ? 20.386 -6.111 -41.896 1.00 25.86 269 ARG A CA 1
ATOM 2043 C C . ARG A 1 269 ? 20.168 -7.117 -40.744 1.00 25.86 269 ARG A C 1
ATOM 2045 O O . ARG A 1 269 ? 19.217 -7.887 -40.747 1.00 25.86 269 ARG A O 1
ATOM 2052 N N . HIS A 1 270 ? 21.059 -7.130 -39.754 1.00 27.64 270 HIS A N 1
ATOM 2053 C CA . HIS A 1 270 ? 20.931 -7.960 -38.547 1.00 27.64 270 HIS A CA 1
ATOM 2054 C C . HIS A 1 270 ? 20.590 -7.062 -37.347 1.00 27.64 270 HIS A C 1
ATOM 2056 O O . HIS A 1 270 ? 21.248 -6.043 -37.149 1.00 27.64 270 HIS A O 1
ATOM 2062 N N . VAL A 1 271 ? 19.573 -7.426 -36.554 1.00 26.70 271 VAL A N 1
ATOM 2063 C CA . VAL A 1 271 ? 19.108 -6.670 -35.371 1.00 26.70 271 VAL A CA 1
ATOM 2064 C C . VAL A 1 271 ? 19.206 -7.560 -34.126 1.00 26.70 271 VAL A C 1
ATOM 2066 O O . VAL A 1 271 ? 18.631 -8.645 -34.098 1.00 26.70 271 VAL A O 1
ATOM 2069 N N . VAL A 1 272 ? 19.915 -7.098 -33.092 1.00 27.73 272 VAL A N 1
ATOM 2070 C CA . VAL A 1 272 ? 19.966 -7.713 -31.751 1.00 27.73 272 VAL A CA 1
ATOM 2071 C C . VAL A 1 272 ? 19.067 -6.889 -30.823 1.00 27.73 272 VAL A C 1
ATOM 2073 O O . VAL A 1 272 ? 19.307 -5.696 -30.670 1.00 27.73 272 VAL A O 1
ATOM 2076 N N . ARG A 1 273 ? 18.037 -7.499 -30.215 1.00 25.16 273 ARG A N 1
ATOM 2077 C CA . ARG A 1 273 ? 17.145 -6.845 -29.233 1.00 25.16 273 ARG A CA 1
ATOM 2078 C C . ARG A 1 273 ? 17.513 -7.244 -27.802 1.00 25.16 273 ARG A C 1
ATOM 2080 O O . ARG A 1 273 ? 17.606 -8.433 -27.505 1.00 25.16 273 ARG A O 1
ATOM 2087 N N . MET A 1 274 ? 17.646 -6.260 -26.912 1.00 26.11 274 MET A N 1
ATOM 2088 C CA . MET A 1 274 ? 17.699 -6.450 -25.457 1.00 26.11 274 MET A CA 1
ATOM 2089 C C . MET A 1 274 ? 16.561 -5.673 -24.786 1.00 26.11 274 MET A C 1
ATOM 2091 O O . MET A 1 274 ? 16.245 -4.558 -25.185 1.00 26.11 274 MET A O 1
ATOM 2095 N N . ARG A 1 275 ? 15.938 -6.289 -23.775 1.00 27.16 275 ARG A N 1
ATOM 2096 C CA . ARG A 1 275 ? 14.694 -5.845 -23.131 1.00 27.16 275 ARG A CA 1
ATOM 2097 C C . ARG A 1 275 ? 14.995 -5.230 -21.761 1.00 27.16 275 ARG A C 1
ATOM 2099 O O . ARG A 1 275 ? 15.601 -5.888 -20.918 1.00 27.16 275 ARG A O 1
ATOM 2106 N N . SER A 1 276 ? 14.536 -4.005 -21.512 1.00 26.30 276 SER A N 1
ATOM 2107 C CA . SER A 1 276 ? 14.513 -3.410 -20.168 1.00 26.30 276 SER A CA 1
ATOM 2108 C C . SER A 1 276 ? 13.340 -3.983 -19.348 1.00 26.30 276 SER A C 1
ATOM 2110 O O . SER A 1 276 ? 12.224 -4.072 -19.869 1.00 26.30 276 SER A O 1
ATOM 2112 N N . PRO A 1 277 ? 13.522 -4.345 -18.063 1.00 24.67 277 PRO A N 1
ATOM 2113 C CA . PRO A 1 277 ? 12.446 -4.809 -17.188 1.00 24.67 277 PRO A CA 1
ATOM 2114 C C . PRO A 1 277 ? 11.521 -3.663 -16.750 1.00 24.67 277 PRO A C 1
ATOM 2116 O O . PRO A 1 277 ? 10.495 -3.926 -16.128 1.00 24.67 277 PRO A O 1
ATOM 2119 N N . MET A 1 278 ? 11.869 -2.409 -17.067 1.00 26.83 278 MET A N 1
ATOM 2120 C CA . MET A 1 278 ? 11.133 -1.213 -16.649 1.00 26.83 278 MET A CA 1
ATOM 2121 C C . MET A 1 278 ? 10.169 -0.663 -17.712 1.00 26.83 278 MET A C 1
ATOM 2123 O O . MET A 1 278 ? 9.268 0.084 -17.346 1.00 26.83 278 MET A O 1
ATOM 2127 N N . SER A 1 279 ? 10.294 -1.015 -18.999 1.00 30.44 279 SER A N 1
ATOM 2128 C CA . SER A 1 279 ? 9.532 -0.323 -20.062 1.00 30.44 279 SER A CA 1
ATOM 2129 C C . SER A 1 279 ? 8.739 -1.201 -21.033 1.00 30.44 279 SER A C 1
ATOM 2131 O O . SER A 1 279 ? 7.902 -0.669 -21.751 1.00 30.44 279 SER A O 1
ATOM 2133 N N . GLY A 1 280 ? 8.891 -2.528 -21.040 1.00 27.31 280 GLY A N 1
ATOM 2134 C CA . GLY A 1 280 ? 7.915 -3.414 -21.696 1.00 27.31 280 GLY A CA 1
ATOM 2135 C C . GLY A 1 280 ? 7.639 -3.193 -23.199 1.00 27.31 280 GLY A C 1
ATOM 2136 O O . GLY A 1 280 ? 6.583 -3.625 -23.657 1.00 27.31 280 GLY A O 1
ATOM 2137 N N . HIS A 1 281 ? 8.549 -2.595 -23.976 1.00 27.72 281 HIS A N 1
ATOM 2138 C CA . HIS A 1 281 ? 8.403 -2.403 -25.429 1.00 27.72 281 HIS A CA 1
ATOM 2139 C C . HIS A 1 281 ? 9.536 -3.085 -26.230 1.00 27.72 281 HIS A C 1
ATOM 2141 O O . HIS A 1 281 ? 10.653 -3.201 -25.737 1.00 27.72 281 HIS A O 1
ATOM 2147 N N . ASP A 1 282 ? 9.228 -3.546 -27.453 1.00 26.25 282 ASP A N 1
ATOM 2148 C CA . ASP A 1 282 ? 10.174 -4.011 -28.488 1.00 26.25 282 ASP A CA 1
ATOM 2149 C C . ASP A 1 282 ? 10.022 -3.122 -29.746 1.00 26.25 282 ASP A C 1
ATOM 2151 O O . ASP A 1 282 ? 8.897 -2.875 -30.188 1.00 26.25 282 ASP A O 1
ATOM 2155 N N . PHE A 1 283 ? 11.138 -2.697 -30.359 1.00 26.59 283 PHE A N 1
ATOM 2156 C CA . PHE A 1 283 ? 11.205 -1.874 -31.583 1.00 26.59 283 PHE A CA 1
ATOM 2157 C C . PHE A 1 283 ? 11.625 -2.654 -32.849 1.00 26.59 283 PHE A C 1
ATOM 2159 O O . PHE A 1 283 ? 12.553 -3.456 -32.812 1.00 26.59 283 PHE A O 1
ATOM 2166 N N . VAL A 1 284 ? 10.937 -2.353 -33.963 1.00 25.36 284 VAL A N 1
ATOM 2167 C CA . VAL A 1 284 ? 11.283 -2.320 -35.415 1.00 25.36 284 VAL A CA 1
ATOM 2168 C C . VAL A 1 284 ? 12.227 -3.374 -36.041 1.00 25.36 284 VAL A C 1
ATOM 2170 O O . VAL A 1 284 ? 13.325 -3.652 -35.576 1.00 25.36 284 VAL A O 1
ATOM 2173 N N . ASP A 1 285 ? 11.746 -3.926 -37.162 1.00 25.30 285 ASP A N 1
ATOM 2174 C CA . ASP A 1 285 ? 12.370 -4.856 -38.115 1.00 25.30 285 ASP A CA 1
ATOM 2175 C C . ASP A 1 285 ? 13.284 -4.130 -39.110 1.00 25.30 285 ASP A C 1
ATOM 2177 O O . ASP A 1 285 ? 12.893 -3.115 -39.690 1.00 25.30 285 ASP A O 1
ATOM 2181 N N . LEU A 1 286 ? 14.462 -4.699 -39.365 1.00 23.42 286 LEU A N 1
ATOM 2182 C CA . LEU A 1 286 ? 15.221 -4.424 -40.572 1.00 23.42 286 LEU A CA 1
ATOM 2183 C C . LEU A 1 286 ? 15.820 -5.725 -41.133 1.00 23.42 286 LEU A C 1
ATOM 2185 O O . LEU A 1 286 ? 16.975 -6.023 -40.883 1.00 23.42 286 LEU A O 1
ATOM 2189 N N . GLY A 1 287 ? 15.044 -6.448 -41.943 1.00 22.86 287 GLY A N 1
ATOM 2190 C CA . GLY A 1 287 ? 15.467 -6.974 -43.249 1.00 22.86 287 GLY A CA 1
ATOM 2191 C C . GLY A 1 287 ? 16.359 -8.224 -43.294 1.00 22.86 287 GLY A C 1
ATOM 2192 O O . GLY A 1 287 ? 17.574 -8.120 -43.270 1.00 22.86 287 GLY A O 1
ATOM 2193 N N . SER A 1 288 ? 15.692 -9.355 -43.546 1.00 22.09 288 SER A N 1
ATOM 2194 C CA . SER A 1 288 ? 16.105 -10.649 -44.135 1.00 22.09 288 SER A CA 1
ATOM 2195 C C . SER A 1 288 ? 16.939 -11.684 -43.353 1.00 22.09 288 SER A C 1
ATOM 2197 O O . SER A 1 288 ? 18.146 -11.631 -43.217 1.00 22.09 288 SER A O 1
ATOM 2199 N N . SER A 1 289 ? 16.245 -12.787 -43.050 1.00 23.08 289 SER A N 1
ATOM 2200 C CA . SER A 1 289 ? 16.704 -14.185 -43.136 1.00 23.08 289 SER A CA 1
ATOM 2201 C C . SER A 1 289 ? 17.878 -14.637 -42.256 1.00 23.08 289 SER A C 1
ATOM 2203 O O . SER A 1 289 ? 19.007 -14.741 -42.724 1.00 23.08 289 SER A O 1
ATOM 2205 N N . ALA A 1 290 ? 17.573 -15.028 -41.014 1.00 19.84 290 ALA A N 1
ATOM 2206 C CA . ALA A 1 290 ? 17.573 -16.422 -40.522 1.00 19.84 290 ALA A CA 1
ATOM 2207 C C . ALA A 1 290 ? 17.571 -16.424 -38.976 1.00 19.84 290 ALA A C 1
ATOM 2209 O O . ALA A 1 290 ? 18.284 -15.654 -38.343 1.00 19.84 290 ALA A O 1
ATOM 2210 N N . VAL A 1 291 ? 16.716 -17.254 -38.376 1.00 22.62 291 VAL A N 1
ATOM 2211 C CA . VAL A 1 291 ? 16.314 -17.239 -36.955 1.00 22.62 291 VAL A CA 1
ATOM 2212 C C . VAL A 1 291 ? 17.310 -17.978 -36.048 1.00 22.62 291 VAL A C 1
ATOM 2214 O O . VAL A 1 291 ? 17.780 -19.044 -36.429 1.00 22.62 291 VAL A O 1
ATOM 2217 N N . ALA A 1 292 ? 17.510 -17.493 -34.812 1.00 20.00 292 ALA A N 1
ATOM 2218 C CA . ALA A 1 292 ? 17.534 -18.342 -33.609 1.00 20.00 292 ALA A CA 1
ATOM 2219 C C . ALA A 1 292 ? 17.230 -17.516 -32.339 1.00 20.00 292 ALA A C 1
ATOM 2221 O O . ALA A 1 292 ? 18.050 -16.712 -31.899 1.00 20.00 292 ALA A O 1
ATOM 2222 N N . TYR A 1 293 ? 16.064 -17.749 -31.724 1.00 22.95 293 TYR A N 1
ATOM 2223 C CA . TYR A 1 293 ? 15.932 -17.638 -30.267 1.00 22.95 293 TYR A CA 1
ATOM 2224 C C . TYR A 1 293 ? 16.680 -18.824 -29.652 1.00 22.95 293 TYR A C 1
ATOM 2226 O O . TYR A 1 293 ? 16.574 -19.936 -30.166 1.00 22.95 293 TYR A O 1
ATOM 2234 N N . VAL A 1 294 ? 17.387 -18.619 -28.540 1.00 25.78 294 VAL A N 1
ATOM 2235 C CA . VAL A 1 294 ? 17.856 -19.736 -27.710 1.00 25.78 294 VAL A CA 1
ATOM 2236 C C . VAL A 1 294 ? 16.931 -19.853 -26.503 1.00 25.78 294 VAL A C 1
ATOM 2238 O O . VAL A 1 294 ? 17.194 -19.303 -25.437 1.00 25.78 294 VAL A O 1
ATOM 2241 N N . GLU A 1 295 ? 15.836 -20.588 -26.688 1.00 23.20 295 GLU A N 1
ATOM 2242 C CA . GLU A 1 295 ? 15.322 -21.466 -25.640 1.00 23.20 295 GLU A CA 1
ATOM 2243 C C . GLU A 1 295 ? 15.966 -22.837 -25.889 1.00 23.20 295 GLU A C 1
ATOM 2245 O O . GLU A 1 295 ? 15.878 -23.381 -26.989 1.00 23.20 295 GLU A O 1
ATOM 2250 N N . VAL A 1 296 ? 16.672 -23.388 -24.899 1.00 25.09 296 VAL A N 1
ATOM 2251 C CA . VAL A 1 296 ? 17.217 -24.746 -25.010 1.00 25.09 296 VAL A CA 1
ATOM 2252 C C . VAL A 1 296 ? 16.082 -25.731 -24.750 1.00 25.09 296 VAL A C 1
ATOM 2254 O O . VAL A 1 296 ? 15.804 -26.090 -23.606 1.00 25.09 296 VAL A O 1
ATOM 2257 N N . ARG A 1 297 ? 15.449 -26.194 -25.828 1.00 21.27 297 ARG A N 1
ATOM 2258 C CA . ARG A 1 297 ? 14.789 -27.500 -25.886 1.00 21.27 297 ARG A CA 1
ATOM 2259 C C . ARG A 1 297 ? 15.234 -28.233 -27.145 1.00 21.27 297 ARG A C 1
ATOM 2261 O O . ARG A 1 297 ? 15.229 -27.678 -28.237 1.00 21.27 297 ARG A O 1
ATOM 2268 N N . VAL A 1 298 ? 15.660 -29.473 -26.940 1.00 33.44 298 VAL A N 1
ATOM 2269 C CA . VAL A 1 298 ? 15.965 -30.444 -27.992 1.00 33.44 298 VAL A CA 1
ATOM 2270 C C . VAL A 1 298 ? 14.627 -30.947 -28.537 1.00 33.44 298 VAL A C 1
ATOM 2272 O O . VAL A 1 298 ? 13.857 -31.480 -27.745 1.00 33.44 298 VAL A O 1
ATOM 2275 N N . ASP A 1 299 ? 14.323 -30.675 -29.812 1.00 21.66 299 ASP A N 1
ATOM 2276 C CA . ASP A 1 299 ? 13.705 -31.598 -30.791 1.00 21.66 299 ASP A CA 1
ATOM 2277 C C . ASP A 1 299 ? 13.353 -30.882 -32.124 1.00 21.66 299 ASP A C 1
ATOM 2279 O O . ASP A 1 299 ? 13.191 -29.664 -32.183 1.00 21.66 299 ASP A O 1
ATOM 2283 N N . GLU A 1 300 ? 13.321 -31.654 -33.217 1.00 32.53 300 GLU A N 1
ATOM 2284 C CA . GLU A 1 300 ? 13.451 -31.251 -34.633 1.00 32.53 300 GLU A CA 1
ATOM 2285 C C . GLU A 1 300 ? 12.121 -30.901 -35.386 1.00 32.53 300 GLU A C 1
ATOM 2287 O O . GLU A 1 300 ? 11.109 -31.579 -35.214 1.00 32.53 300 GLU A O 1
ATOM 2292 N N . THR A 1 301 ? 12.199 -29.998 -36.400 1.00 28.41 301 THR A N 1
ATOM 2293 C CA . THR A 1 301 ? 11.359 -29.828 -37.656 1.00 28.41 301 THR A CA 1
ATOM 2294 C C . THR A 1 301 ? 10.043 -28.950 -37.682 1.00 28.41 301 THR A C 1
ATOM 2296 O O . THR A 1 301 ? 9.551 -28.612 -36.614 1.00 28.41 301 THR A O 1
ATOM 2299 N N . PRO A 1 302 ? 9.493 -28.456 -38.852 1.00 41.06 302 PRO A N 1
ATOM 2300 C CA . PRO A 1 302 ? 9.377 -27.009 -39.228 1.00 41.06 302 PRO A CA 1
ATOM 2301 C C . PRO A 1 302 ? 7.952 -26.439 -39.587 1.00 41.06 302 PRO A C 1
ATOM 2303 O O . PRO A 1 302 ? 7.040 -27.217 -39.848 1.00 41.06 302 PRO A O 1
ATOM 2306 N N . ALA A 1 303 ? 7.754 -25.098 -39.723 1.00 31.36 303 ALA A N 1
ATOM 2307 C CA . ALA A 1 303 ? 6.507 -24.477 -40.272 1.00 31.36 303 ALA A CA 1
ATOM 2308 C C . ALA A 1 303 ? 6.647 -23.046 -40.893 1.00 31.36 303 ALA A C 1
ATOM 2310 O O . ALA A 1 303 ? 7.448 -22.240 -40.425 1.00 31.36 303 ALA A O 1
ATOM 2311 N N . VAL A 1 304 ? 5.834 -22.725 -41.926 1.00 37.91 304 VAL A N 1
ATOM 2312 C CA . VAL A 1 304 ? 5.818 -21.471 -42.743 1.00 37.91 304 VAL A CA 1
ATOM 2313 C C . VAL A 1 304 ? 4.487 -20.672 -42.647 1.00 37.91 304 VAL A C 1
ATOM 2315 O O . VAL A 1 304 ? 4.437 -19.517 -43.065 1.00 37.91 304 VAL A O 1
ATOM 2318 N N . ASP A 1 305 ? 3.423 -21.208 -42.039 1.00 40.50 305 ASP A N 1
ATOM 2319 C CA . ASP A 1 305 ? 2.078 -20.585 -42.045 1.00 40.50 305 ASP A CA 1
ATOM 2320 C C . ASP A 1 305 ? 1.867 -19.448 -41.013 1.00 40.50 305 ASP A C 1
ATOM 2322 O O . ASP A 1 305 ? 1.015 -18.578 -41.210 1.00 40.50 305 ASP A O 1
ATOM 2326 N N . GLY A 1 306 ? 2.728 -19.358 -39.991 1.00 45.03 306 GLY A N 1
ATOM 2327 C CA . GLY A 1 306 ? 2.591 -18.441 -38.842 1.00 45.03 306 GLY A CA 1
ATOM 2328 C C . GLY A 1 306 ? 2.613 -16.929 -39.129 1.00 45.03 306 GLY A C 1
ATOM 2329 O O . GLY A 1 306 ? 2.161 -16.101 -38.336 1.00 45.03 306 GLY A O 1
ATOM 2330 N N . ALA A 1 307 ? 3.175 -16.524 -40.269 1.00 52.03 307 ALA A N 1
ATOM 2331 C CA . ALA A 1 307 ? 3.398 -15.110 -40.586 1.00 52.03 307 ALA A CA 1
ATOM 2332 C C . ALA A 1 307 ? 2.191 -14.423 -41.257 1.00 52.03 307 ALA A C 1
ATOM 2334 O O . ALA A 1 307 ? 2.128 -13.193 -41.309 1.00 52.03 307 ALA A O 1
ATOM 2335 N N . ARG A 1 308 ? 1.243 -15.189 -41.820 1.00 57.41 308 ARG A N 1
ATOM 2336 C CA . ARG A 1 308 ? 0.101 -14.635 -42.575 1.00 57.41 308 ARG A CA 1
ATOM 2337 C C . ARG A 1 308 ? -1.101 -14.338 -41.669 1.00 57.41 308 ARG A C 1
ATOM 2339 O O . ARG A 1 308 ? -1.766 -13.320 -41.852 1.00 57.41 308 ARG A O 1
ATOM 2346 N N . SER A 1 309 ? -1.337 -15.192 -40.680 1.00 60.28 309 SER A N 1
ATOM 2347 C CA . SER A 1 309 ? -2.364 -15.076 -39.634 1.00 60.28 309 SER A CA 1
ATOM 2348 C C . SER A 1 309 ? -2.164 -13.842 -38.739 1.00 60.28 309 SER A C 1
ATOM 2350 O O . SER A 1 309 ? -3.095 -13.069 -38.512 1.00 60.28 309 SER A O 1
ATOM 2352 N N . THR A 1 310 ? -0.929 -13.600 -38.294 1.00 74.56 310 THR A N 1
ATOM 2353 C CA . THR A 1 310 ? -0.546 -12.481 -37.418 1.00 74.56 310 THR A CA 1
ATOM 2354 C C . THR A 1 310 ? -0.742 -11.116 -38.079 1.00 74.56 310 THR A C 1
ATOM 2356 O O . THR A 1 310 ? -1.195 -10.175 -37.427 1.00 74.56 310 THR A O 1
ATOM 2359 N N . ARG A 1 311 ? -0.492 -11.006 -39.391 1.00 76.25 311 ARG A N 1
ATOM 2360 C CA . ARG A 1 311 ? -0.778 -9.783 -40.159 1.00 76.25 311 ARG A CA 1
ATOM 2361 C C . ARG A 1 311 ? -2.278 -9.518 -40.290 1.00 76.25 311 ARG A C 1
ATOM 2363 O O . ARG A 1 311 ? -2.712 -8.404 -40.027 1.00 76.25 311 ARG A O 1
ATOM 2370 N N . ALA A 1 312 ? -3.067 -10.539 -40.625 1.00 78.75 312 ALA A N 1
ATOM 2371 C CA . ALA A 1 312 ? -4.520 -10.399 -40.726 1.00 78.75 312 ALA A CA 1
ATOM 2372 C C . ALA A 1 312 ? -5.161 -9.984 -39.387 1.00 78.75 312 ALA A C 1
ATOM 2374 O O . ALA A 1 312 ? -6.106 -9.199 -39.363 1.00 78.75 312 ALA A O 1
ATOM 2375 N N . ALA A 1 313 ? -4.622 -10.471 -38.266 1.00 85.88 313 ALA A N 1
ATOM 2376 C CA . ALA A 1 313 ? -5.045 -10.056 -36.932 1.00 85.88 313 ALA A CA 1
ATOM 2377 C C . ALA A 1 313 ? -4.728 -8.577 -36.642 1.00 85.88 313 ALA A C 1
ATOM 2379 O O . ALA A 1 313 ? -5.572 -7.864 -36.098 1.00 85.88 313 ALA A O 1
ATOM 2380 N N . ALA A 1 314 ? -3.547 -8.095 -37.040 1.00 86.06 314 ALA A N 1
ATOM 2381 C CA . ALA A 1 314 ? -3.198 -6.682 -36.912 1.00 86.06 314 ALA A CA 1
ATOM 2382 C C . ALA A 1 314 ? -4.129 -5.786 -37.748 1.00 86.06 314 ALA A C 1
ATOM 2384 O O . ALA A 1 314 ? -4.627 -4.788 -37.228 1.00 86.06 314 ALA A O 1
ATOM 2385 N N . ASP A 1 315 ? -4.435 -6.181 -38.987 1.00 89.44 315 ASP A N 1
ATOM 2386 C CA . ASP A 1 315 ? -5.353 -5.443 -39.861 1.00 89.44 315 ASP A CA 1
ATOM 2387 C C . ASP A 1 315 ? -6.774 -5.373 -39.266 1.00 89.44 315 ASP A C 1
ATOM 2389 O O . ASP A 1 315 ? -7.428 -4.328 -39.314 1.00 89.44 315 ASP A O 1
ATOM 2393 N N . ALA A 1 316 ? -7.249 -6.462 -38.650 1.00 90.31 316 ALA A N 1
ATOM 2394 C CA . ALA A 1 316 ? -8.541 -6.492 -37.966 1.00 90.31 316 ALA A CA 1
ATOM 2395 C C . ALA A 1 316 ? -8.594 -5.533 -36.762 1.00 90.31 316 ALA A C 1
ATOM 2397 O O . ALA A 1 316 ? -9.615 -4.878 -36.542 1.00 90.31 316 ALA A O 1
ATOM 2398 N N . LEU A 1 317 ? -7.497 -5.404 -36.007 1.00 94.25 317 LEU A N 1
ATOM 2399 C CA . LEU A 1 317 ? -7.395 -4.459 -34.888 1.00 94.25 317 LEU A CA 1
ATOM 2400 C C . LEU A 1 317 ? -7.342 -3.002 -35.362 1.00 94.25 317 LEU A C 1
ATOM 2402 O O . LEU A 1 317 ? -7.979 -2.140 -34.759 1.00 94.25 317 LEU A O 1
ATOM 2406 N N . ASP A 1 318 ? -6.648 -2.707 -36.461 1.00 93.12 318 ASP A N 1
ATOM 2407 C CA . ASP A 1 318 ? -6.659 -1.358 -37.042 1.00 93.12 318 ASP A CA 1
ATOM 2408 C C . ASP A 1 318 ? -8.047 -0.974 -37.549 1.00 93.12 318 ASP A C 1
ATOM 2410 O O . ASP A 1 318 ? -8.525 0.135 -37.294 1.00 93.12 318 ASP A O 1
ATOM 2414 N N . ALA A 1 319 ? -8.739 -1.912 -38.198 1.00 93.38 319 ALA A N 1
ATOM 2415 C CA . ALA A 1 319 ? -10.122 -1.723 -38.607 1.00 93.38 319 ALA A CA 1
ATOM 2416 C C . ALA A 1 319 ? -11.048 -1.501 -37.397 1.00 93.38 319 ALA A C 1
ATOM 2418 O O . ALA A 1 319 ? -11.928 -0.637 -37.457 1.00 93.38 319 ALA A O 1
ATOM 2419 N N . TRP A 1 320 ? -10.815 -2.217 -36.291 1.00 95.50 320 TRP A N 1
ATOM 2420 C CA . TRP A 1 320 ? -11.566 -2.075 -35.042 1.00 95.50 320 TRP A CA 1
ATOM 2421 C C . TRP A 1 320 ? -11.400 -0.679 -34.432 1.00 95.50 320 TRP A C 1
ATOM 2423 O O . TRP A 1 320 ? -12.390 0.004 -34.166 1.00 95.50 320 TRP A O 1
ATOM 2433 N N . HIS A 1 321 ? -10.162 -0.200 -34.279 1.00 94.38 321 HIS A N 1
ATOM 2434 C CA . HIS A 1 321 ? -9.890 1.149 -33.762 1.00 94.38 321 HIS A CA 1
ATOM 2435 C C . HIS A 1 321 ? -10.442 2.240 -34.673 1.00 94.38 321 HIS A C 1
ATOM 2437 O O . HIS A 1 321 ? -11.005 3.227 -34.198 1.00 94.38 321 HIS A O 1
ATOM 2443 N N . ALA A 1 322 ? -10.338 2.053 -35.987 1.00 93.62 322 ALA A N 1
ATOM 2444 C CA . ALA A 1 322 ? -10.873 3.002 -36.949 1.00 93.62 322 ALA A CA 1
ATOM 2445 C C . ALA A 1 322 ? -12.414 3.058 -36.905 1.00 93.62 322 ALA A C 1
ATOM 2447 O O . ALA A 1 322 ? -12.989 4.140 -37.040 1.00 93.62 322 ALA A O 1
ATOM 2448 N N . ALA A 1 323 ? -13.085 1.922 -36.684 1.00 92.75 323 ALA A N 1
ATOM 2449 C CA . ALA A 1 323 ? -14.530 1.864 -36.473 1.00 92.75 323 ALA A CA 1
ATOM 2450 C C . ALA A 1 323 ? -14.939 2.572 -35.170 1.00 92.75 323 ALA A C 1
ATOM 2452 O O . ALA A 1 323 ? -15.822 3.430 -35.194 1.00 92.75 323 ALA A O 1
ATOM 2453 N N . CYS A 1 324 ? -14.235 2.310 -34.064 1.00 92.56 324 CYS A N 1
ATOM 2454 C CA . CYS A 1 324 ? -14.433 3.001 -32.787 1.00 92.56 324 CYS A CA 1
ATOM 2455 C C . CYS A 1 324 ? -14.271 4.528 -32.907 1.00 92.56 324 CYS A C 1
ATOM 2457 O O . CYS A 1 324 ? -15.103 5.281 -32.395 1.00 92.56 324 CYS A O 1
ATOM 2459 N N . ALA A 1 325 ? -13.244 4.995 -33.624 1.00 92.12 325 ALA A N 1
ATOM 2460 C CA . ALA A 1 325 ? -12.971 6.419 -33.814 1.00 92.12 325 ALA A CA 1
ATOM 2461 C C . ALA A 1 325 ? -14.039 7.124 -34.671 1.00 92.12 325 ALA A C 1
ATOM 2463 O O . ALA A 1 325 ? -14.378 8.278 -34.405 1.00 92.12 325 ALA A O 1
ATOM 2464 N N . ARG A 1 326 ? -14.589 6.431 -35.678 1.00 94.06 326 ARG A N 1
ATOM 2465 C CA . ARG A 1 326 ? -15.686 6.939 -36.521 1.00 94.06 326 ARG A CA 1
ATOM 2466 C C . ARG A 1 326 ? -17.069 6.800 -35.880 1.00 94.06 326 ARG A C 1
ATOM 2468 O O . ARG A 1 326 ? -18.011 7.407 -36.377 1.00 94.06 326 ARG A O 1
ATOM 2475 N N . GLY A 1 327 ? -17.195 6.016 -34.810 1.00 92.50 327 GLY A N 1
ATOM 2476 C CA . GLY A 1 327 ? -18.489 5.660 -34.234 1.00 92.50 327 GLY A CA 1
ATOM 2477 C C . GLY A 1 327 ? -19.298 4.705 -35.119 1.00 92.50 327 GLY A C 1
ATOM 2478 O O . GLY A 1 327 ? -20.521 4.803 -35.187 1.00 92.50 327 GLY A O 1
ATOM 2479 N N . ASP A 1 328 ? -18.626 3.803 -35.831 1.00 94.12 328 ASP A N 1
ATOM 2480 C CA . ASP A 1 328 ? -19.238 2.891 -36.798 1.00 94.12 328 ASP A CA 1
ATOM 2481 C C . ASP A 1 328 ? -19.547 1.531 -36.151 1.00 94.12 328 ASP A C 1
ATOM 2483 O O . ASP A 1 328 ? -18.709 0.627 -36.093 1.00 94.12 328 ASP A O 1
ATOM 2487 N N . GLY A 1 329 ? -20.764 1.402 -35.616 1.00 91.06 329 GLY A N 1
ATOM 2488 C CA . GLY A 1 329 ? -21.210 0.185 -34.932 1.00 91.06 329 GLY A CA 1
ATOM 2489 C C . GLY A 1 329 ? -21.380 -1.027 -35.853 1.00 91.06 329 GLY A C 1
ATOM 2490 O O . GLY A 1 329 ? -21.226 -2.157 -35.393 1.00 91.06 329 GLY A O 1
ATOM 2491 N N . ASP A 1 330 ? -21.654 -0.814 -37.142 1.00 92.44 330 ASP A N 1
ATOM 2492 C CA . ASP A 1 330 ? -21.837 -1.902 -38.109 1.00 92.44 330 ASP A CA 1
ATOM 2493 C C . ASP A 1 330 ? -20.482 -2.485 -38.533 1.00 92.44 330 ASP A C 1
ATOM 2495 O O . ASP A 1 330 ? -20.331 -3.704 -38.643 1.00 92.44 330 ASP A O 1
ATOM 2499 N N . ALA A 1 331 ? -19.459 -1.634 -38.668 1.00 91.94 331 ALA A N 1
ATOM 2500 C CA . ALA A 1 331 ? -18.085 -2.086 -38.856 1.00 91.94 331 ALA A CA 1
ATOM 2501 C C . ALA A 1 331 ? -17.549 -2.858 -37.635 1.00 91.94 331 ALA A C 1
ATOM 2503 O O . ALA A 1 331 ? -16.885 -3.880 -37.814 1.00 91.94 331 ALA A O 1
ATOM 2504 N N . LEU A 1 332 ? -17.868 -2.431 -36.402 1.00 93.88 332 LEU A N 1
ATOM 2505 C CA . LEU A 1 332 ? -17.530 -3.207 -35.197 1.00 93.88 332 LEU A CA 1
ATOM 2506 C C . LEU A 1 332 ? -18.210 -4.576 -35.192 1.00 93.88 332 LEU A C 1
ATOM 2508 O O . LEU A 1 332 ? -17.575 -5.579 -34.871 1.00 93.88 332 LEU A O 1
ATOM 2512 N N . GLU A 1 333 ? -19.484 -4.633 -35.577 1.00 94.25 333 GLU A N 1
ATOM 2513 C CA . GLU A 1 333 ? -20.218 -5.892 -35.638 1.00 94.25 333 GLU A CA 1
ATOM 2514 C C . GLU A 1 333 ? -19.599 -6.884 -36.637 1.00 94.25 333 GLU A C 1
ATOM 2516 O O . GLU A 1 333 ? -19.502 -8.079 -36.343 1.00 94.25 333 GLU A O 1
ATOM 2521 N N . ALA A 1 334 ? -19.136 -6.399 -37.793 1.00 94.12 334 ALA A N 1
ATOM 2522 C CA . ALA A 1 334 ? -18.490 -7.225 -38.812 1.00 94.12 334 ALA A CA 1
ATOM 2523 C C . ALA A 1 334 ? -17.146 -7.821 -38.347 1.00 94.12 334 ALA A C 1
ATOM 2525 O O . ALA A 1 334 ? -16.787 -8.931 -38.758 1.00 94.12 334 ALA A O 1
ATOM 2526 N N . LEU A 1 335 ? -16.427 -7.095 -37.485 1.00 95.06 335 LEU A N 1
ATOM 2527 C CA . LEU A 1 335 ? -15.118 -7.469 -36.939 1.00 95.06 335 LEU A CA 1
ATOM 2528 C C . LEU A 1 335 ? -15.211 -8.340 -35.675 1.00 95.06 335 LEU A C 1
ATOM 2530 O O . LEU A 1 335 ? -14.233 -8.998 -35.321 1.00 95.06 335 LEU A O 1
ATOM 2534 N N . ALA A 1 336 ? -16.364 -8.376 -35.004 1.00 94.75 336 ALA A N 1
ATOM 2535 C CA . ALA A 1 336 ? -16.604 -9.218 -33.836 1.00 94.75 336 ALA A CA 1
ATOM 2536 C C . ALA A 1 336 ? -16.991 -10.653 -34.239 1.00 94.75 336 ALA A C 1
ATOM 2538 O O . ALA A 1 336 ? -17.876 -10.875 -35.070 1.00 94.75 336 ALA A O 1
ATOM 2539 N N . ALA A 1 337 ? -16.351 -11.646 -33.622 1.00 94.31 337 ALA A N 1
ATOM 2540 C CA . ALA A 1 337 ? -16.736 -13.050 -33.729 1.00 94.31 337 ALA A CA 1
ATOM 2541 C C . ALA A 1 337 ? -18.048 -13.308 -32.972 1.00 94.31 337 ALA A C 1
ATOM 2543 O O . ALA A 1 337 ? -18.400 -12.561 -32.061 1.00 94.31 337 ALA A O 1
ATOM 2544 N N . ASP A 1 338 ? -18.747 -14.398 -33.289 1.00 90.44 338 ASP A N 1
ATOM 2545 C CA . ASP A 1 338 ? -20.024 -14.733 -32.636 1.00 90.44 338 ASP A CA 1
ATOM 2546 C C . ASP A 1 338 ? -19.866 -14.922 -31.117 1.00 90.44 338 ASP A C 1
ATOM 2548 O O . ASP A 1 338 ? -20.728 -14.524 -30.338 1.00 90.44 338 ASP A O 1
ATOM 2552 N N . ALA A 1 339 ? -18.721 -15.458 -30.685 1.00 87.94 339 ALA A N 1
ATOM 2553 C CA . ALA A 1 339 ? -18.378 -15.663 -29.278 1.00 87.94 339 ALA A CA 1
ATOM 2554 C C . ALA A 1 339 ? -17.733 -14.435 -28.599 1.00 87.94 339 ALA A C 1
ATOM 2556 O O . ALA A 1 339 ? -17.134 -14.583 -27.534 1.00 87.94 339 ALA A O 1
ATOM 2557 N N . PHE A 1 340 ? -17.809 -13.243 -29.204 1.00 96.12 340 PHE A N 1
ATOM 2558 C CA . PHE A 1 340 ? -17.113 -12.056 -28.708 1.00 96.12 340 PHE A CA 1
ATOM 2559 C C . PHE A 1 340 ? -17.494 -11.682 -27.265 1.00 96.12 340 PHE A C 1
ATOM 2561 O O . PHE A 1 340 ? -18.674 -11.584 -26.913 1.00 96.12 340 PHE A O 1
ATOM 2568 N N . VAL A 1 341 ? -16.472 -11.415 -26.448 1.00 95.06 341 VAL A N 1
ATOM 2569 C CA . VAL A 1 341 ? -16.606 -10.872 -25.090 1.00 95.06 341 VAL A CA 1
ATOM 2570 C C . VAL A 1 341 ? -15.718 -9.642 -24.930 1.00 95.06 341 VAL A C 1
ATOM 2572 O O . VAL A 1 341 ? -14.529 -9.677 -25.257 1.00 95.06 341 VAL A O 1
ATOM 2575 N N . PHE A 1 342 ? -16.290 -8.578 -24.367 1.00 95.69 342 PHE A N 1
ATOM 2576 C CA . PHE A 1 342 ? -15.559 -7.371 -23.996 1.00 95.69 342 PHE A CA 1
ATOM 2577 C C . PHE A 1 342 ? -15.398 -7.275 -22.475 1.00 95.69 342 PHE A C 1
ATOM 2579 O O . PHE A 1 342 ? -16.376 -7.412 -21.738 1.00 95.69 342 PHE A O 1
ATOM 2586 N N . PHE A 1 343 ? -14.181 -7.004 -22.013 1.00 92.62 343 PHE A N 1
ATOM 2587 C CA . PHE A 1 343 ? -13.892 -6.609 -20.637 1.00 92.62 343 PHE A CA 1
ATOM 2588 C C . PHE A 1 343 ? -13.501 -5.138 -20.618 1.00 92.62 343 PHE A C 1
ATOM 2590 O O . PHE A 1 343 ? -12.602 -4.724 -21.357 1.00 92.62 343 PHE A O 1
ATOM 2597 N N . GLY A 1 344 ? -14.197 -4.355 -19.803 1.00 84.75 344 GLY A N 1
ATOM 2598 C CA . GLY A 1 344 ? -13.853 -2.952 -19.611 1.00 84.75 344 GLY A CA 1
ATOM 2599 C C . GLY A 1 344 ? -12.906 -2.751 -18.434 1.00 84.75 344 GLY A C 1
ATOM 2600 O O . GLY A 1 344 ? -12.242 -3.680 -17.978 1.00 84.75 344 GLY A O 1
ATOM 2601 N N . THR A 1 345 ? -12.811 -1.514 -17.959 1.00 77.62 345 THR A N 1
ATOM 2602 C CA . THR A 1 345 ? -11.771 -1.115 -17.002 1.00 77.62 345 THR A CA 1
ATOM 2603 C C . THR A 1 345 ? -12.134 -1.412 -15.545 1.00 77.62 345 THR A C 1
ATOM 2605 O O . THR A 1 345 ? -11.255 -1.327 -14.687 1.00 77.62 345 THR A O 1
ATOM 2608 N N . ALA A 1 346 ? -13.394 -1.754 -15.248 1.00 70.75 346 ALA A N 1
ATOM 2609 C CA . ALA A 1 346 ? -13.842 -2.153 -13.912 1.00 70.75 346 ALA A CA 1
ATOM 2610 C C . ALA A 1 346 ? -13.798 -3.680 -13.708 1.00 70.75 346 ALA A C 1
ATOM 2612 O O . ALA A 1 346 ? -13.964 -4.452 -14.650 1.00 70.75 346 ALA A O 1
ATOM 2613 N N . ALA A 1 347 ? -13.588 -4.123 -12.463 1.00 67.56 347 ALA A N 1
ATOM 2614 C CA . ALA A 1 347 ? -13.344 -5.532 -12.134 1.00 67.56 347 ALA A CA 1
ATOM 2615 C C . ALA A 1 347 ? -14.524 -6.463 -12.482 1.00 67.56 347 ALA A C 1
ATOM 2617 O O . ALA A 1 347 ? -14.316 -7.619 -12.846 1.00 67.56 347 ALA A O 1
ATOM 2618 N N . GLU A 1 348 ? -15.755 -5.960 -12.399 1.00 73.06 348 GLU A N 1
ATOM 2619 C CA . GLU A 1 348 ? -16.990 -6.692 -12.694 1.00 73.06 348 GLU A CA 1
ATOM 2620 C C . GLU A 1 348 ? -17.453 -6.524 -14.152 1.00 73.06 348 GLU A C 1
ATOM 2622 O O . GLU A 1 348 ? -18.461 -7.104 -14.565 1.00 73.06 348 GLU A O 1
ATOM 2627 N N . GLU A 1 349 ? -16.747 -5.720 -14.950 1.00 79.25 349 GLU A N 1
ATOM 2628 C CA . GLU A 1 349 ? -17.185 -5.334 -16.284 1.00 79.25 349 GLU A CA 1
ATOM 2629 C C . GLU A 1 349 ? -16.909 -6.438 -17.314 1.00 79.25 349 GLU A C 1
ATOM 2631 O O . GLU A 1 349 ? -15.808 -6.572 -17.849 1.00 79.25 349 GLU A O 1
ATOM 2636 N N . ARG A 1 350 ? -17.946 -7.226 -17.619 1.00 90.38 350 ARG A N 1
ATOM 2637 C CA . ARG A 1 350 ? -17.927 -8.281 -18.639 1.00 90.38 350 ARG A CA 1
ATOM 2638 C C . ARG A 1 350 ? -19.174 -8.207 -19.516 1.00 90.38 350 ARG A C 1
ATOM 2640 O O . ARG A 1 350 ? -20.281 -8.469 -19.054 1.00 90.38 350 ARG A O 1
ATOM 2647 N N . TRP A 1 351 ? -18.986 -7.945 -20.804 1.00 92.94 351 TRP A N 1
ATOM 2648 C CA . TRP A 1 351 ? -20.070 -7.783 -21.769 1.00 92.94 351 TRP A CA 1
ATOM 2649 C C . TRP A 1 351 ? -20.071 -8.899 -22.811 1.00 92.94 351 TRP A C 1
ATOM 2651 O O . TRP A 1 351 ? -19.050 -9.183 -23.439 1.00 92.94 351 TRP A O 1
ATOM 2661 N N . ALA A 1 352 ? -21.237 -9.506 -23.030 1.00 93.31 352 ALA A N 1
ATOM 2662 C CA . ALA A 1 352 ? -21.472 -10.366 -24.186 1.00 93.31 352 ALA A CA 1
ATOM 2663 C C . ALA A 1 352 ? -21.627 -9.526 -25.466 1.00 93.31 352 ALA A C 1
ATOM 2665 O O . ALA A 1 352 ? -22.060 -8.372 -25.398 1.00 93.31 352 ALA A O 1
ATOM 2666 N N . ARG A 1 353 ? -21.326 -10.126 -26.625 1.00 94.69 353 ARG A N 1
ATOM 2667 C CA . ARG A 1 353 ? -21.323 -9.482 -27.948 1.00 94.69 353 ARG A CA 1
ATOM 2668 C C . ARG A 1 353 ? -22.475 -8.512 -28.198 1.00 94.69 353 ARG A C 1
ATOM 2670 O O . ARG A 1 353 ? -22.231 -7.327 -28.407 1.00 94.69 353 ARG A O 1
ATOM 2677 N N . ASP A 1 354 ? -23.712 -8.995 -28.170 1.00 93.50 354 ASP A N 1
ATOM 2678 C CA . ASP A 1 354 ? -24.858 -8.187 -28.599 1.00 93.50 354 ASP A CA 1
ATOM 2679 C C . ASP A 1 354 ? -25.145 -7.036 -27.626 1.00 93.50 354 ASP A C 1
ATOM 2681 O O . ASP A 1 354 ? -25.451 -5.923 -28.053 1.00 93.50 354 ASP A O 1
ATOM 2685 N N . ALA A 1 355 ? -24.959 -7.271 -26.321 1.00 92.62 355 ALA A N 1
ATOM 2686 C CA . ALA A 1 355 ? -25.088 -6.239 -25.296 1.00 92.62 355 ALA A CA 1
ATOM 2687 C C . ALA A 1 355 ? -24.023 -5.142 -25.463 1.00 92.62 355 ALA A C 1
ATOM 2689 O O . ALA A 1 355 ? -24.340 -3.954 -25.392 1.00 92.62 355 ALA A O 1
ATOM 2690 N N . PHE A 1 356 ? -22.774 -5.530 -25.746 1.00 94.94 356 PHE A N 1
ATOM 2691 C CA . PHE A 1 356 ? -21.694 -4.587 -26.027 1.00 94.94 356 PHE A CA 1
ATOM 2692 C C . PHE A 1 356 ? -21.963 -3.769 -27.296 1.00 94.94 356 PHE A C 1
ATOM 2694 O O . PHE A 1 356 ? -21.861 -2.544 -27.270 1.00 94.94 356 PHE A O 1
ATOM 2701 N N . LEU A 1 357 ? -22.338 -4.418 -28.403 1.00 94.75 357 LEU A N 1
ATOM 2702 C CA . LEU A 1 357 ? -22.598 -3.736 -29.675 1.00 94.75 357 LEU A CA 1
ATOM 2703 C C . LEU A 1 357 ? -23.798 -2.785 -29.577 1.00 94.75 357 LEU A C 1
ATOM 2705 O O . LEU A 1 357 ? -23.758 -1.681 -30.122 1.00 94.75 357 LEU A O 1
ATOM 2709 N N . GLN A 1 358 ? -24.852 -3.170 -28.848 1.00 93.81 358 GLN A N 1
ATOM 2710 C CA . GLN A 1 358 ? -25.983 -2.287 -28.562 1.00 93.81 358 GLN A CA 1
ATOM 2711 C C . GLN A 1 358 ? -25.541 -1.059 -27.757 1.00 93.81 358 GLN A C 1
ATOM 2713 O O . GLN A 1 358 ? -25.896 0.068 -28.114 1.00 93.81 358 GLN A O 1
ATOM 2718 N N . TYR A 1 359 ? -24.742 -1.263 -26.707 1.00 91.94 359 TYR A N 1
ATOM 2719 C CA . TYR A 1 359 ? -24.180 -0.181 -25.903 1.00 91.94 359 TYR A CA 1
ATOM 2720 C C . TYR A 1 359 ? -23.301 0.762 -26.744 1.00 91.94 359 TYR A C 1
ATOM 2722 O O . TYR A 1 359 ? -23.479 1.982 -26.693 1.00 91.94 359 TYR A O 1
ATOM 2730 N N . ALA A 1 360 ? -22.411 0.216 -27.577 1.00 91.69 360 ALA A N 1
ATOM 2731 C CA . ALA A 1 360 ? -21.552 0.991 -28.470 1.00 91.69 360 ALA A CA 1
ATOM 2732 C C . ALA A 1 360 ? -22.372 1.848 -29.446 1.00 91.69 360 ALA A C 1
ATOM 2734 O O . ALA A 1 360 ? -22.151 3.054 -29.539 1.00 91.69 360 ALA A O 1
ATOM 2735 N N . ARG A 1 361 ? -23.394 1.272 -30.097 1.00 93.44 361 ARG A N 1
ATOM 2736 C CA . ARG A 1 361 ? -24.296 2.006 -31.006 1.00 93.44 361 ARG A CA 1
ATOM 2737 C C . ARG A 1 361 ? -25.006 3.170 -30.316 1.00 93.44 361 ARG A C 1
ATOM 2739 O O . ARG A 1 361 ? -25.080 4.258 -30.882 1.00 93.44 361 ARG A O 1
ATOM 2746 N N . GLN A 1 362 ? -25.498 2.967 -29.093 1.00 91.56 362 GLN A N 1
ATOM 2747 C CA . GLN A 1 362 ? -26.150 4.030 -28.320 1.00 91.56 362 GLN A CA 1
ATOM 2748 C C . GLN A 1 362 ? -25.187 5.179 -27.997 1.00 91.56 362 GLN A C 1
ATOM 2750 O O . GLN A 1 362 ? -25.575 6.342 -28.087 1.00 91.56 362 GLN A O 1
ATOM 2755 N N . ARG A 1 363 ? -23.929 4.872 -27.658 1.00 89.75 363 ARG A N 1
ATOM 2756 C CA . ARG A 1 363 ? -22.886 5.880 -27.403 1.00 89.75 363 ARG A CA 1
ATOM 2757 C C . ARG A 1 363 ? -22.462 6.614 -28.673 1.00 89.75 363 ARG A C 1
ATOM 2759 O O . ARG A 1 363 ? -22.340 7.836 -28.667 1.00 89.75 363 ARG A O 1
ATOM 2766 N N . PHE A 1 364 ? -22.286 5.895 -29.775 1.00 93.06 364 PHE A N 1
ATOM 2767 C CA . PHE A 1 364 ? -21.895 6.495 -31.049 1.00 93.06 364 PHE A CA 1
ATOM 2768 C C . PHE A 1 364 ? -22.986 7.408 -31.614 1.00 93.06 364 PHE A C 1
ATOM 2770 O O . PHE A 1 364 ? -22.673 8.481 -32.127 1.00 93.06 364 PHE A O 1
ATOM 2777 N N . ALA A 1 365 ? -24.263 7.066 -31.415 1.00 87.88 365 ALA A N 1
ATOM 2778 C CA . ALA A 1 365 ? -25.389 7.923 -31.786 1.00 87.88 365 ALA A CA 1
ATOM 2779 C C . ALA A 1 365 ? -25.394 9.281 -31.057 1.00 87.88 365 ALA A C 1
ATOM 2781 O O . ALA A 1 365 ? -25.944 10.250 -31.578 1.00 87.88 365 ALA A O 1
ATOM 2782 N N . THR A 1 366 ? -24.764 9.384 -29.879 1.00 87.19 366 THR A N 1
ATOM 2783 C CA . THR A 1 366 ? -24.619 10.653 -29.144 1.00 87.19 366 THR A CA 1
ATOM 2784 C C . THR A 1 366 ? -23.315 11.395 -29.460 1.00 87.19 366 THR A C 1
ATOM 2786 O O . THR A 1 366 ? -22.984 12.362 -28.776 1.00 87.19 366 THR A O 1
ATOM 2789 N N . GLY A 1 367 ? -22.562 10.957 -30.479 1.00 82.38 367 GLY A N 1
ATOM 2790 C CA . GLY A 1 367 ? -21.267 11.532 -30.859 1.00 82.38 367 GLY A CA 1
ATOM 2791 C C . GLY A 1 367 ? -20.115 11.147 -29.927 1.00 82.38 367 GLY A C 1
ATOM 2792 O O . GLY A 1 367 ? -19.015 11.680 -30.056 1.00 82.38 367 GLY A O 1
ATOM 2793 N N . ASN A 1 368 ? -20.346 10.230 -28.984 1.00 81.62 368 ASN A N 1
ATOM 2794 C CA . ASN A 1 368 ? -19.324 9.750 -28.062 1.00 81.62 368 ASN A CA 1
ATOM 2795 C C . ASN A 1 368 ? -18.543 8.602 -28.712 1.00 81.62 368 ASN A C 1
ATOM 2797 O O . ASN A 1 368 ? -18.845 7.432 -28.480 1.00 81.62 368 ASN A O 1
ATOM 2801 N N . THR A 1 369 ? -17.583 8.954 -29.567 1.00 88.56 369 THR A N 1
ATOM 2802 C CA . THR A 1 369 ? -16.695 8.001 -30.244 1.00 88.56 369 THR A CA 1
ATOM 2803 C C . THR A 1 369 ? -15.469 7.674 -29.399 1.00 88.56 369 THR A C 1
ATOM 2805 O O . THR A 1 369 ? -15.081 8.422 -28.496 1.00 88.56 369 THR A O 1
ATOM 2808 N N . TRP A 1 370 ? -14.841 6.534 -29.683 1.00 88.69 370 TRP A N 1
ATOM 2809 C CA . TRP A 1 370 ? -13.712 6.038 -28.900 1.00 88.69 370 TRP A CA 1
ATOM 2810 C C . TRP A 1 370 ? -12.456 6.025 -29.759 1.00 88.69 370 TRP A C 1
ATOM 2812 O O . TRP A 1 370 ? -12.181 5.082 -30.493 1.00 88.69 370 TRP A O 1
ATOM 2822 N N . ALA A 1 371 ? -11.696 7.113 -29.692 1.00 87.25 371 ALA A N 1
ATOM 2823 C CA . ALA A 1 371 ? -10.432 7.219 -30.401 1.00 87.25 371 ALA A CA 1
ATOM 2824 C C . ALA A 1 371 ? -9.282 6.713 -29.522 1.00 87.25 371 ALA A C 1
ATOM 2826 O O . ALA A 1 371 ? -9.074 7.198 -28.405 1.00 87.25 371 ALA A O 1
ATOM 2827 N N . TYR A 1 372 ? -8.522 5.762 -30.056 1.00 86.00 372 TYR A N 1
ATOM 2828 C CA . TYR A 1 372 ? -7.294 5.262 -29.456 1.00 86.00 372 TYR A CA 1
ATOM 2829 C C . TYR A 1 372 ? -6.157 5.384 -30.464 1.00 86.00 372 TYR A C 1
ATOM 2831 O O . TYR A 1 372 ? -6.315 5.049 -31.637 1.00 86.00 372 TYR A O 1
ATOM 2839 N N . THR A 1 373 ? -5.004 5.847 -29.996 1.00 83.69 373 THR A N 1
ATOM 2840 C CA . THR A 1 373 ? -3.761 5.822 -30.765 1.00 83.69 373 THR A CA 1
ATOM 2841 C C . THR A 1 373 ? -2.955 4.613 -30.329 1.00 83.69 373 THR A C 1
ATOM 2843 O O . THR A 1 373 ? -2.618 4.491 -29.151 1.00 83.69 373 THR A O 1
ATOM 2846 N N . VAL A 1 374 ? -2.636 3.724 -31.266 1.00 81.44 374 VAL A N 1
ATOM 2847 C CA . VAL A 1 374 ? -1.795 2.555 -30.994 1.00 81.44 374 VAL A CA 1
ATOM 2848 C C . VAL A 1 374 ? -0.358 3.022 -30.778 1.00 81.44 374 VAL A C 1
ATOM 2850 O O . VAL A 1 374 ? 0.229 3.671 -31.639 1.00 81.44 374 VAL A O 1
ATOM 2853 N N . VAL A 1 375 ? 0.191 2.709 -29.609 1.00 74.62 375 VAL A N 1
ATOM 2854 C CA . VAL A 1 375 ? 1.584 2.988 -29.233 1.00 74.62 375 VAL A CA 1
ATOM 2855 C C . VAL A 1 375 ? 2.459 1.782 -29.560 1.00 74.62 375 VAL A C 1
ATOM 2857 O O . VAL A 1 375 ? 3.540 1.931 -30.115 1.00 74.62 375 VAL A O 1
ATOM 2860 N N . ALA A 1 376 ? 1.987 0.585 -29.218 1.00 68.31 376 ALA A N 1
ATOM 2861 C CA . ALA A 1 376 ? 2.652 -0.675 -29.526 1.00 68.31 376 ALA A CA 1
ATOM 2862 C C . ALA A 1 376 ? 1.601 -1.773 -29.665 1.00 68.31 376 ALA A C 1
ATOM 2864 O O . ALA A 1 376 ? 0.596 -1.728 -28.963 1.00 68.31 376 ALA A O 1
ATOM 2865 N N . ARG A 1 377 ? 1.834 -2.766 -30.523 1.00 79.62 377 ARG A N 1
ATOM 2866 C CA . ARG A 1 377 ? 0.967 -3.939 -30.675 1.00 79.62 377 ARG A CA 1
ATOM 2867 C C . ARG A 1 377 ? 1.811 -5.182 -30.899 1.00 79.62 377 ARG A C 1
ATOM 2869 O O . ARG A 1 377 ? 2.803 -5.141 -31.625 1.00 79.62 377 ARG A O 1
ATOM 2876 N N . ARG A 1 378 ? 1.362 -6.289 -30.325 1.00 70.94 378 ARG A N 1
ATOM 2877 C CA . ARG A 1 378 ? 1.872 -7.633 -30.535 1.00 70.94 378 ARG A CA 1
ATOM 2878 C C . ARG A 1 378 ? 0.712 -8.559 -30.882 1.00 70.94 378 ARG A C 1
ATOM 2880 O O . ARG A 1 378 ? -0.369 -8.449 -30.307 1.00 70.94 378 ARG A O 1
ATOM 2887 N N . CYS A 1 379 ? 0.940 -9.444 -31.843 1.00 80.00 379 CYS A N 1
ATOM 2888 C CA . CYS A 1 379 ? 0.010 -10.489 -32.245 1.00 80.00 379 CYS A CA 1
ATOM 2889 C C . CYS A 1 379 ? 0.806 -11.786 -32.402 1.00 80.00 379 CYS A C 1
ATOM 2891 O O . CYS A 1 379 ? 1.695 -11.848 -33.250 1.00 80.00 379 CYS A O 1
ATOM 2893 N N . ASP A 1 380 ? 0.502 -12.797 -31.596 1.00 78.25 380 ASP A N 1
ATOM 2894 C CA . ASP A 1 380 ? 1.146 -14.109 -31.637 1.00 78.25 380 ASP A CA 1
ATOM 2895 C C . ASP A 1 380 ? 0.110 -15.157 -32.041 1.00 78.25 380 ASP A C 1
ATOM 2897 O O . ASP A 1 380 ? -0.937 -15.288 -31.401 1.00 78.25 380 ASP A O 1
ATOM 2901 N N . GLU A 1 381 ? 0.382 -15.914 -33.103 1.00 80.31 381 GLU A N 1
ATOM 2902 C CA . GLU A 1 381 ? -0.454 -17.067 -33.429 1.00 80.31 381 GLU A CA 1
ATOM 2903 C C . GLU A 1 381 ? -0.210 -18.183 -32.410 1.00 80.31 381 GLU A C 1
ATOM 2905 O O . GLU A 1 381 ? 0.914 -18.646 -32.221 1.00 80.31 381 GLU A O 1
ATOM 2910 N N . VAL A 1 382 ? -1.280 -18.587 -31.729 1.00 79.25 382 VAL A N 1
ATOM 2911 C CA . VAL A 1 382 ? -1.273 -19.625 -30.690 1.00 79.25 382 VAL A CA 1
ATOM 2912 C C . VAL A 1 382 ? -1.553 -20.997 -31.305 1.00 79.25 382 VAL A C 1
ATOM 2914 O O . VAL A 1 382 ? -1.000 -22.008 -30.877 1.00 79.25 382 VAL A O 1
ATOM 2917 N N . SER A 1 383 ? -2.409 -21.028 -32.323 1.00 77.19 383 SER A N 1
ATOM 2918 C CA . SER A 1 383 ? -2.726 -22.186 -33.160 1.00 77.19 383 SER A CA 1
ATOM 2919 C C . SER A 1 383 ? -3.306 -21.690 -34.483 1.00 77.19 383 SER A C 1
ATOM 2921 O O . SER A 1 383 ? -3.676 -20.523 -34.561 1.00 77.19 383 SER A O 1
ATOM 2923 N N . ASP A 1 384 ? -3.454 -22.564 -35.481 1.00 78.19 384 ASP A N 1
ATOM 2924 C CA . ASP A 1 384 ? -4.004 -22.204 -36.797 1.00 78.19 384 ASP A CA 1
ATOM 2925 C C . ASP A 1 384 ? -5.289 -21.361 -36.683 1.00 78.19 384 ASP A C 1
ATOM 2927 O O . ASP A 1 384 ? -6.305 -21.797 -36.130 1.00 78.19 384 ASP A O 1
ATOM 2931 N N . GLY A 1 385 ? -5.205 -20.109 -37.136 1.00 74.94 385 GLY A N 1
ATOM 2932 C CA . GLY A 1 385 ? -6.318 -19.164 -37.143 1.00 74.94 385 GLY A CA 1
ATOM 2933 C C . GLY A 1 385 ? -6.696 -18.574 -35.779 1.00 74.94 385 GLY A C 1
ATOM 2934 O O . GLY A 1 385 ? -7.701 -17.866 -35.708 1.00 74.94 385 GLY A O 1
ATOM 2935 N N . VAL A 1 386 ? -5.922 -18.818 -34.715 1.00 84.94 386 VAL A N 1
ATOM 2936 C CA . VAL A 1 386 ? -6.115 -18.249 -33.370 1.00 84.94 386 VAL A CA 1
ATOM 2937 C C . VAL A 1 386 ? -4.910 -17.398 -32.995 1.00 84.94 386 VAL A C 1
ATOM 2939 O O . VAL A 1 386 ? -3.809 -17.901 -32.785 1.00 84.94 386 VAL A O 1
ATOM 2942 N N . VAL A 1 387 ? -5.134 -16.098 -32.849 1.00 86.19 387 VAL A N 1
ATOM 2943 C CA . VAL A 1 387 ? -4.088 -15.112 -32.583 1.00 86.19 387 VAL A CA 1
ATOM 2944 C C . VAL A 1 387 ? -4.367 -14.407 -31.263 1.00 86.19 387 VAL A C 1
ATOM 2946 O O . VAL A 1 387 ? -5.409 -13.775 -31.100 1.00 86.19 387 VAL A O 1
ATOM 2949 N N . ALA A 1 388 ? -3.442 -14.503 -30.314 1.00 86.50 388 ALA A N 1
ATOM 2950 C CA . ALA A 1 388 ? -3.458 -13.684 -29.109 1.00 86.50 388 ALA A CA 1
ATOM 2951 C C . ALA A 1 388 ? -2.857 -12.312 -29.424 1.00 86.50 388 ALA A C 1
ATOM 2953 O O . ALA A 1 388 ? -1.894 -12.222 -30.183 1.00 86.50 388 ALA A O 1
ATOM 2954 N N . PHE A 1 389 ? -3.404 -11.246 -28.842 1.00 89.12 389 PHE A N 1
ATOM 2955 C CA . PHE A 1 389 ? -2.840 -9.910 -28.994 1.00 89.12 389 PHE A CA 1
ATOM 2956 C C . PHE A 1 389 ? -2.713 -9.175 -27.665 1.00 89.12 389 PHE A C 1
ATOM 2958 O O . PHE A 1 389 ? -3.510 -9.362 -26.740 1.00 89.12 389 PHE A O 1
ATOM 2965 N N . ASP A 1 390 ? -1.735 -8.279 -27.612 1.00 89.00 390 ASP A N 1
ATOM 2966 C CA . ASP A 1 390 ? -1.665 -7.208 -26.633 1.00 89.00 390 ASP A CA 1
ATOM 2967 C C . ASP A 1 390 ? -1.202 -5.914 -27.302 1.00 89.00 390 ASP A C 1
ATOM 2969 O O . ASP A 1 390 ? -0.337 -5.919 -28.175 1.00 89.00 390 ASP A O 1
ATOM 2973 N N . GLU A 1 391 ? -1.797 -4.790 -26.928 1.00 83.62 391 GLU A N 1
ATOM 2974 C CA . GLU A 1 391 ? -1.433 -3.482 -27.453 1.00 83.62 391 GLU A CA 1
ATOM 2975 C C . GLU A 1 391 ? -1.460 -2.421 -26.351 1.00 83.62 391 GLU A C 1
ATOM 2977 O O . GLU A 1 391 ? -2.283 -2.435 -25.435 1.00 83.62 391 GLU A O 1
ATOM 2982 N N . VAL A 1 392 ? -0.512 -1.495 -26.429 1.00 80.88 392 VAL A N 1
ATOM 2983 C CA . VAL A 1 392 ? -0.483 -0.279 -25.623 1.00 80.88 392 VAL A CA 1
ATOM 2984 C C . VAL A 1 392 ? -1.153 0.807 -26.443 1.00 80.88 392 VAL A C 1
ATOM 2986 O O . VAL A 1 392 ? -0.771 1.063 -27.584 1.00 80.88 392 VAL A O 1
ATOM 2989 N N . LEU A 1 393 ? -2.150 1.446 -25.851 1.00 84.56 393 LEU A N 1
ATOM 2990 C CA . LEU A 1 393 ? -2.964 2.475 -26.474 1.00 84.56 393 LEU A CA 1
ATOM 2991 C C . LEU A 1 393 ? -2.783 3.798 -25.735 1.00 84.56 393 LEU A C 1
ATOM 2993 O O . LEU A 1 393 ? -2.432 3.831 -24.555 1.00 84.56 393 LEU A O 1
ATOM 2997 N N . ASN A 1 394 ? -3.084 4.898 -26.408 1.00 83.94 394 ASN A N 1
ATOM 2998 C CA . ASN A 1 394 ? -3.273 6.191 -25.774 1.00 83.94 394 ASN A CA 1
ATOM 2999 C C . ASN A 1 394 ? -4.665 6.730 -26.105 1.00 83.94 394 ASN A C 1
ATOM 3001 O O . ASN A 1 394 ? -5.087 6.700 -27.260 1.00 83.94 394 ASN A O 1
ATOM 3005 N N . ASN A 1 395 ? -5.367 7.238 -25.100 1.00 87.81 395 ASN A N 1
ATOM 3006 C CA . ASN A 1 395 ? -6.669 7.876 -25.240 1.00 87.81 395 ASN A CA 1
ATOM 3007 C C . ASN A 1 395 ? -6.621 9.264 -24.596 1.00 87.81 395 ASN A C 1
ATOM 3009 O O . ASN A 1 395 ? -6.032 9.433 -23.533 1.00 87.81 395 ASN A O 1
ATOM 3013 N N . ALA A 1 396 ? -7.266 10.256 -25.210 1.00 74.88 396 ALA A N 1
ATOM 3014 C CA . ALA A 1 396 ? -7.206 11.639 -24.733 1.00 74.88 396 ALA A CA 1
ATOM 3015 C C . ALA A 1 396 ? -7.764 11.833 -23.308 1.00 74.88 396 ALA A C 1
ATOM 3017 O O . ALA A 1 396 ? -7.293 12.709 -22.589 1.00 74.88 396 ALA A O 1
ATOM 3018 N N . ASN A 1 397 ? -8.741 11.016 -22.899 1.00 72.06 397 ASN A N 1
ATOM 3019 C CA . ASN A 1 397 ? -9.395 11.119 -21.592 1.00 72.06 397 ASN A CA 1
ATOM 3020 C C . ASN A 1 397 ? -8.817 10.136 -20.567 1.00 72.06 397 ASN A C 1
ATOM 3022 O O . ASN A 1 397 ? -8.680 10.476 -19.396 1.00 72.06 397 ASN A O 1
ATOM 3026 N N . LEU A 1 398 ? -8.505 8.912 -20.998 1.00 74.62 398 LEU A N 1
ATOM 3027 C CA . LEU A 1 398 ? -8.042 7.833 -20.118 1.00 74.62 398 LEU A CA 1
ATOM 3028 C C . LEU A 1 398 ? -6.512 7.767 -19.985 1.00 74.62 398 LEU A C 1
ATOM 3030 O O . LEU A 1 398 ? -6.004 7.071 -19.110 1.00 74.62 398 LEU A O 1
ATOM 3034 N N . GLY A 1 399 ? -5.770 8.480 -20.836 1.00 79.62 399 GLY A N 1
ATOM 3035 C CA . GLY A 1 399 ? -4.314 8.400 -20.904 1.00 79.62 399 GLY A CA 1
ATOM 3036 C C . GLY A 1 399 ? -3.832 7.075 -21.503 1.00 79.62 399 GLY A C 1
ATOM 3037 O O . GLY A 1 399 ? -4.470 6.505 -22.398 1.00 79.62 399 GLY A O 1
ATOM 3038 N N . ARG A 1 400 ? -2.686 6.579 -21.019 1.00 81.94 400 ARG A N 1
ATOM 3039 C CA . ARG A 1 400 ? -2.101 5.318 -21.491 1.00 81.94 400 ARG A CA 1
ATOM 3040 C C . ARG A 1 400 ? -2.951 4.143 -21.007 1.00 81.94 400 ARG A C 1
ATOM 3042 O O . ARG A 1 400 ? -3.166 3.978 -19.814 1.00 81.94 400 ARG A O 1
ATOM 3049 N N . CYS A 1 401 ? -3.413 3.331 -21.948 1.00 83.12 401 CYS A N 1
ATOM 3050 C CA . CYS A 1 401 ? -4.236 2.146 -21.729 1.00 83.12 401 CYS A CA 1
ATOM 3051 C C . CYS A 1 401 ? -3.506 0.911 -22.276 1.00 83.12 401 CYS A C 1
ATOM 3053 O O . CYS A 1 401 ? -2.576 1.029 -23.076 1.00 83.12 401 CYS A O 1
ATOM 3055 N N . ARG A 1 402 ? -3.943 -0.284 -21.887 1.00 88.31 402 ARG A N 1
ATOM 3056 C CA . ARG A 1 402 ? -3.511 -1.545 -22.493 1.00 88.31 402 ARG A CA 1
ATOM 3057 C C . ARG A 1 402 ? -4.737 -2.337 -22.899 1.00 88.31 402 ARG A C 1
ATOM 3059 O O . ARG A 1 402 ? -5.615 -2.514 -22.061 1.00 88.31 402 ARG A O 1
ATOM 3066 N N . SER A 1 403 ? -4.794 -2.829 -24.128 1.00 92.00 403 SER A N 1
ATOM 3067 C CA . SER A 1 403 ? -5.771 -3.848 -24.502 1.00 92.00 403 SER A CA 1
ATOM 3068 C C . SER A 1 403 ? -5.112 -5.189 -24.764 1.00 92.00 403 SER A C 1
ATOM 3070 O O . SER A 1 403 ? -3.972 -5.267 -25.214 1.00 92.00 403 SER A O 1
ATOM 3072 N N . THR A 1 404 ? -5.817 -6.260 -24.422 1.00 95.12 404 THR A N 1
ATOM 3073 C CA . THR A 1 404 ? -5.384 -7.640 -24.646 1.00 95.12 404 THR A CA 1
ATOM 3074 C C . THR A 1 404 ? -6.554 -8.478 -25.124 1.00 95.12 404 THR A C 1
ATOM 3076 O O . THR A 1 404 ? -7.708 -8.164 -24.838 1.00 95.12 404 THR A O 1
ATOM 3079 N N . GLY A 1 405 ? -6.300 -9.565 -25.840 1.00 94.00 405 GLY A N 1
ATOM 3080 C CA . GLY A 1 405 ? -7.403 -10.387 -26.311 1.00 94.00 405 GLY A CA 1
ATOM 3081 C C . GLY A 1 405 ? -7.009 -11.486 -27.274 1.00 94.00 405 GLY A C 1
ATOM 3082 O O . GLY A 1 405 ? -5.843 -11.861 -27.380 1.00 94.00 405 GLY A O 1
ATOM 3083 N N . VAL A 1 406 ? -8.024 -12.019 -27.949 1.00 95.31 406 VAL A N 1
ATOM 3084 C CA . VAL A 1 406 ? -7.891 -13.138 -28.883 1.00 95.31 406 VAL A CA 1
ATOM 3085 C C . VAL A 1 406 ? -8.698 -12.846 -30.140 1.00 95.31 406 VAL A C 1
ATOM 3087 O O . VAL A 1 406 ? -9.839 -12.382 -30.070 1.00 95.31 406 VAL A O 1
ATOM 3090 N N . ILE A 1 407 ? -8.104 -13.152 -31.286 1.00 92.69 407 ILE A N 1
ATOM 3091 C CA . ILE A 1 407 ? -8.699 -13.099 -32.616 1.00 92.69 407 ILE A CA 1
ATOM 3092 C C . ILE A 1 407 ? -8.782 -14.525 -33.149 1.00 92.69 407 ILE A C 1
ATOM 3094 O O . ILE A 1 407 ? -7.802 -15.262 -33.108 1.00 92.69 407 ILE A O 1
ATOM 3098 N N . ILE A 1 408 ? -9.951 -14.917 -33.646 1.00 89.31 408 ILE A N 1
ATOM 3099 C CA . ILE A 1 408 ? -10.205 -16.241 -34.219 1.00 89.31 408 ILE A CA 1
ATOM 3100 C C . ILE A 1 408 ? -10.735 -16.042 -35.636 1.00 89.31 408 ILE A C 1
ATOM 3102 O O . ILE A 1 408 ? -11.716 -15.326 -35.839 1.00 89.31 408 ILE A O 1
ATOM 3106 N N . GLY A 1 409 ? -10.071 -16.634 -36.630 1.00 82.81 409 GLY A N 1
ATOM 3107 C CA . GLY A 1 409 ? -10.467 -16.523 -38.037 1.00 82.81 409 GLY A CA 1
ATOM 3108 C C . GLY A 1 409 ? -10.513 -15.077 -38.549 1.00 82.81 409 GLY A C 1
ATOM 3109 O O . GLY A 1 409 ? -11.368 -14.741 -39.364 1.00 82.81 409 GLY A O 1
ATOM 3110 N N . GLY A 1 410 ? -9.642 -14.204 -38.028 1.00 84.25 410 GLY A N 1
ATOM 3111 C CA . GLY A 1 410 ? -9.589 -12.782 -38.391 1.00 84.25 410 GLY A CA 1
ATOM 3112 C C . GLY A 1 410 ? -10.645 -11.893 -37.720 1.00 84.25 410 GLY A C 1
ATOM 3113 O O . GLY A 1 410 ? -10.720 -10.711 -38.042 1.00 84.25 410 GLY A O 1
ATOM 3114 N N . LYS A 1 411 ? -11.442 -12.424 -36.784 1.00 91.62 411 LYS A N 1
ATOM 3115 C CA . LYS A 1 411 ? -12.422 -11.658 -36.000 1.00 91.62 411 LYS A CA 1
ATOM 3116 C C . LYS A 1 411 ? -12.081 -11.644 -34.516 1.00 91.62 411 LYS A C 1
ATOM 3118 O O . LYS A 1 411 ? -11.600 -12.639 -33.980 1.00 91.62 411 LYS A O 1
ATOM 3123 N N . LEU A 1 412 ? -12.371 -10.543 -33.829 1.00 95.94 412 LEU A N 1
ATOM 3124 C CA . LEU A 1 412 ? -12.151 -10.428 -32.389 1.00 95.94 412 LEU A CA 1
ATOM 3125 C C . LEU A 1 412 ? -13.104 -11.365 -31.641 1.00 95.94 412 LEU A C 1
ATOM 3127 O O . LEU A 1 412 ? -14.320 -11.230 -31.743 1.00 95.94 412 LEU A O 1
ATOM 3131 N N . ALA A 1 413 ? -12.553 -12.292 -30.862 1.00 95.31 413 ALA A N 1
ATOM 3132 C CA . ALA A 1 413 ? -13.298 -13.178 -29.968 1.00 95.31 413 ALA A CA 1
ATOM 3133 C C . ALA A 1 413 ? -13.231 -12.709 -28.506 1.00 95.31 413 ALA A C 1
ATOM 3135 O O . ALA A 1 413 ? -14.144 -12.954 -27.724 1.00 95.31 413 ALA A O 1
ATOM 3136 N N . GLN A 1 414 ? -12.175 -11.992 -28.129 1.00 96.56 414 GLN A N 1
ATOM 3137 C CA . GLN A 1 414 ? -12.064 -11.368 -26.817 1.00 96.56 414 GLN A CA 1
ATOM 3138 C C . GLN A 1 414 ? -11.331 -10.038 -26.939 1.00 96.56 414 GLN A C 1
ATOM 3140 O O . GLN A 1 414 ? -10.314 -9.968 -27.626 1.00 96.56 414 GLN A O 1
ATOM 3145 N N . TYR A 1 415 ? -11.810 -9.018 -26.232 1.00 96.19 415 TYR A N 1
ATOM 3146 C CA . TYR A 1 415 ? -11.117 -7.743 -26.084 1.00 96.19 415 TYR A CA 1
ATOM 3147 C C . TYR A 1 415 ? -11.213 -7.270 -24.635 1.00 96.19 415 TYR A C 1
ATOM 3149 O O . TYR A 1 415 ? -12.303 -7.092 -24.107 1.00 96.19 415 TYR A O 1
ATOM 3157 N N . ASN A 1 416 ? -10.078 -7.074 -23.983 1.00 95.94 416 ASN A N 1
ATOM 3158 C CA . ASN A 1 416 ? -9.963 -6.553 -22.628 1.00 95.94 416 ASN A CA 1
ATOM 3159 C C . ASN A 1 416 ? -9.285 -5.191 -22.685 1.00 95.94 416 ASN A C 1
ATOM 3161 O O . ASN A 1 416 ? -8.222 -5.102 -23.283 1.00 95.94 416 ASN A O 1
ATOM 3165 N N . LEU A 1 417 ? -9.865 -4.161 -22.069 1.00 93.38 417 LEU A N 1
ATOM 3166 C CA . LEU A 1 417 ? -9.274 -2.831 -21.943 1.00 93.38 417 LEU A CA 1
ATOM 3167 C C . LEU A 1 417 ? -8.921 -2.549 -20.482 1.00 93.38 417 LEU A C 1
ATOM 3169 O O . LEU A 1 417 ? -9.786 -2.505 -19.618 1.00 93.38 417 LEU A O 1
ATOM 3173 N N . SER A 1 418 ? -7.650 -2.289 -20.205 1.00 89.25 418 SER A N 1
ATOM 3174 C CA . SER A 1 418 ? -7.128 -2.069 -18.857 1.00 89.25 418 SER A CA 1
ATOM 3175 C C . SER A 1 418 ? -6.389 -0.732 -18.744 1.00 89.25 418 SER A C 1
ATOM 3177 O O . SER A 1 418 ? -5.735 -0.284 -19.689 1.00 89.25 418 SER A O 1
ATOM 3179 N N . LEU A 1 419 ? -6.457 -0.110 -17.564 1.00 85.31 419 LEU A N 1
ATOM 3180 C CA . LEU A 1 419 ? -5.672 1.078 -17.214 1.00 85.31 419 LEU A CA 1
ATOM 3181 C C . LEU A 1 419 ? -4.432 0.644 -16.414 1.00 85.31 419 LEU A C 1
ATOM 3183 O O . LEU A 1 419 ? -4.572 0.266 -15.249 1.00 85.31 419 LEU A O 1
ATOM 3187 N N . PRO A 1 420 ? -3.227 0.633 -17.012 1.00 80.44 420 PRO A N 1
ATOM 3188 C CA . PRO A 1 420 ? -2.011 0.259 -16.305 1.00 80.44 420 PRO A CA 1
ATOM 3189 C C . PRO A 1 420 ? -1.668 1.299 -15.231 1.00 80.44 420 PRO A C 1
ATOM 3191 O O . PRO A 1 420 ? -1.575 2.493 -15.508 1.00 80.44 420 PRO A O 1
ATOM 3194 N N . VAL A 1 421 ? -1.437 0.833 -14.004 1.00 72.38 421 VAL A N 1
ATOM 3195 C CA . VAL A 1 421 ? -0.969 1.663 -12.889 1.00 72.38 421 VAL A CA 1
ATOM 3196 C C . VAL A 1 421 ? 0.551 1.504 -12.763 1.00 72.38 421 VAL A C 1
ATOM 3198 O O . VAL A 1 421 ? 1.009 0.369 -12.627 1.00 72.38 421 VAL A O 1
ATOM 3201 N N . PRO A 1 422 ? 1.344 2.593 -12.789 1.00 71.00 422 PRO A N 1
ATOM 3202 C CA . PRO A 1 422 ? 2.783 2.526 -12.538 1.00 71.00 422 PRO A CA 1
ATOM 3203 C C . PRO A 1 422 ? 3.096 1.881 -11.184 1.00 71.00 422 PRO A C 1
ATOM 3205 O O . PRO A 1 422 ? 2.440 2.191 -10.190 1.00 71.00 422 PRO A O 1
ATOM 3208 N N . ASN A 1 423 ? 4.114 1.017 -11.128 1.00 59.31 423 ASN A N 1
ATOM 3209 C CA . ASN A 1 423 ? 4.430 0.225 -9.931 1.00 59.31 423 ASN A CA 1
ATOM 3210 C C . ASN A 1 423 ? 4.678 1.082 -8.678 1.00 59.31 423 ASN A C 1
ATOM 3212 O O . ASN A 1 423 ? 4.209 0.740 -7.596 1.00 59.31 423 ASN A O 1
ATOM 3216 N N . GLU A 1 424 ? 5.345 2.225 -8.830 1.00 52.22 424 GLU A N 1
ATOM 3217 C CA . GLU A 1 424 ? 5.590 3.206 -7.760 1.00 52.22 424 GLU A CA 1
ATOM 3218 C C . GLU A 1 424 ? 4.300 3.817 -7.191 1.00 52.22 424 GLU A C 1
ATOM 3220 O O . GLU A 1 424 ? 4.213 4.156 -6.012 1.00 52.22 424 GLU A O 1
ATOM 3225 N N . LEU A 1 425 ? 3.261 3.901 -8.024 1.00 54.72 425 LEU A N 1
ATOM 3226 C CA . LEU A 1 425 ? 1.951 4.392 -7.640 1.00 54.72 425 LEU A CA 1
ATOM 3227 C C . LEU A 1 425 ? 1.053 3.271 -7.139 1.00 54.72 425 LEU A C 1
ATOM 3229 O O . LEU A 1 425 ? 0.006 3.593 -6.597 1.00 54.72 425 LEU A O 1
ATOM 3233 N N . ILE A 1 426 ? 1.418 1.986 -7.259 1.00 52.50 426 ILE A N 1
ATOM 3234 C CA . ILE A 1 426 ? 0.540 0.882 -6.848 1.00 52.50 426 ILE A CA 1
ATOM 3235 C C . ILE A 1 426 ? 0.160 1.020 -5.383 1.00 52.50 426 ILE A C 1
ATOM 3237 O O . ILE A 1 426 ? -1.019 0.917 -5.091 1.00 52.50 426 ILE A O 1
ATOM 3241 N N . LEU A 1 427 ? 1.085 1.304 -4.461 1.00 52.72 427 LEU A N 1
ATOM 3242 C CA . LEU A 1 427 ? 0.712 1.454 -3.049 1.00 52.72 427 LEU A CA 1
ATOM 3243 C C . LEU A 1 427 ? -0.181 2.675 -2.816 1.00 52.72 427 LEU A C 1
ATOM 3245 O O . LEU A 1 427 ? -1.159 2.558 -2.091 1.00 52.72 427 LEU A O 1
ATOM 3249 N N . GLY A 1 428 ? 0.087 3.801 -3.482 1.00 47.06 428 GLY A N 1
ATOM 3250 C CA . GLY A 1 428 ? -0.738 5.009 -3.386 1.00 47.06 428 GLY A CA 1
ATOM 3251 C C . GLY A 1 428 ? -2.095 4.885 -4.089 1.00 47.06 428 GLY A C 1
ATOM 3252 O O . GLY A 1 428 ? -3.071 5.484 -3.659 1.00 47.06 428 GLY A O 1
ATOM 3253 N N . VAL A 1 429 ? -2.191 4.099 -5.158 1.00 58.25 429 VAL A N 1
ATOM 3254 C CA . VAL A 1 429 ? -3.429 3.783 -5.878 1.00 58.25 429 VAL A CA 1
ATOM 3255 C C . VAL A 1 429 ? -4.204 2.717 -5.128 1.00 58.25 429 VAL A C 1
ATOM 3257 O O . VAL A 1 429 ? -5.400 2.868 -4.982 1.00 58.25 429 VAL A O 1
ATOM 3260 N N . VAL A 1 430 ? -3.550 1.702 -4.568 1.00 53.44 430 VAL A N 1
ATOM 3261 C CA . VAL A 1 430 ? -4.150 0.749 -3.628 1.00 53.44 430 VAL A CA 1
ATOM 3262 C C . VAL A 1 430 ? -4.654 1.495 -2.408 1.00 53.44 430 VAL A C 1
ATOM 3264 O O . VAL A 1 430 ? -5.751 1.212 -1.956 1.00 53.44 430 VAL A O 1
ATOM 3267 N N . GLU A 1 431 ? -3.906 2.464 -1.894 1.00 50.00 431 GLU A N 1
ATOM 3268 C CA . GLU A 1 431 ? -4.341 3.330 -0.810 1.00 50.00 431 GLU A CA 1
ATOM 3269 C C . GLU A 1 431 ? -5.528 4.200 -1.245 1.00 50.00 431 GLU A C 1
ATOM 3271 O O . GLU A 1 431 ? -6.533 4.223 -0.551 1.00 50.00 431 GLU A O 1
ATOM 3276 N N . LYS A 1 432 ? -5.495 4.829 -2.424 1.00 54.28 432 LYS A N 1
ATOM 3277 C CA . LYS A 1 432 ? -6.632 5.589 -2.972 1.00 54.28 432 LYS A CA 1
ATOM 3278 C C . LYS A 1 432 ? -7.853 4.719 -3.241 1.00 54.28 432 LYS A C 1
ATOM 3280 O O . LYS A 1 432 ? -8.947 5.180 -2.969 1.00 54.28 432 LYS A O 1
ATOM 3285 N N . ILE A 1 433 ? -7.691 3.488 -3.723 1.00 56.50 433 ILE A N 1
ATOM 3286 C CA . ILE A 1 433 ? -8.751 2.491 -3.932 1.00 56.50 433 ILE A CA 1
ATOM 3287 C C . ILE A 1 433 ? -9.297 2.043 -2.572 1.00 56.50 433 ILE A C 1
ATOM 3289 O O . ILE A 1 433 ? -10.506 2.032 -2.377 1.00 56.50 433 ILE A O 1
ATOM 3293 N N . ARG A 1 434 ? -8.423 1.759 -1.594 1.00 51.28 434 ARG A N 1
ATOM 3294 C CA . ARG A 1 434 ? -8.796 1.471 -0.194 1.00 51.28 434 ARG A CA 1
ATOM 3295 C C . ARG A 1 434 ? -9.518 2.649 0.461 1.00 51.28 434 ARG A C 1
ATOM 3297 O O . ARG A 1 434 ? -10.384 2.434 1.302 1.00 51.28 434 ARG A O 1
ATOM 3304 N N . HIS A 1 435 ? -9.175 3.869 0.059 1.00 53.06 435 HIS A N 1
ATOM 3305 C CA . HIS A 1 435 ? -9.786 5.126 0.484 1.00 53.06 435 HIS A CA 1
ATOM 3306 C C . HIS A 1 435 ? -10.877 5.613 -0.478 1.00 53.06 435 HIS A C 1
ATOM 3308 O O . HIS A 1 435 ? -11.418 6.704 -0.299 1.00 53.06 435 HIS A O 1
ATOM 3314 N N . THR A 1 436 ? -11.234 4.824 -1.491 1.00 64.50 436 THR A N 1
ATOM 3315 C CA . THR A 1 436 ? -12.416 5.098 -2.295 1.00 64.50 436 THR A CA 1
ATOM 3316 C C . THR A 1 436 ? -13.560 4.497 -1.515 1.00 64.50 436 THR A C 1
ATOM 3318 O O . THR A 1 436 ? -13.671 3.2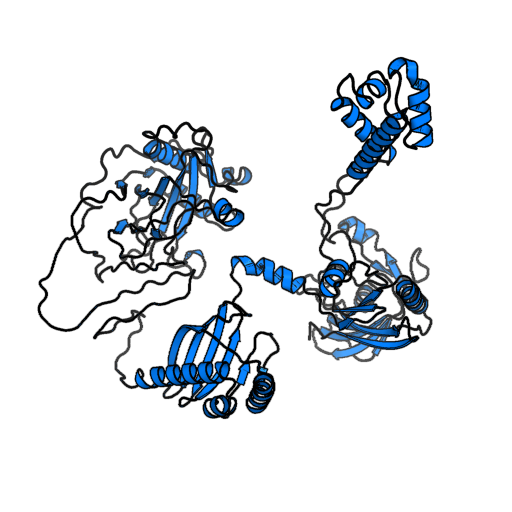81 -1.372 1.00 64.50 436 THR A O 1
ATOM 3321 N N . ILE A 1 437 ? -14.371 5.365 -0.926 1.00 83.81 437 ILE A N 1
ATOM 3322 C CA . ILE A 1 437 ? -15.571 4.923 -0.245 1.00 83.81 437 ILE A CA 1
ATOM 3323 C C . ILE A 1 437 ? -16.705 4.911 -1.263 1.00 83.81 437 ILE A C 1
ATOM 3325 O O . ILE A 1 437 ? -16.990 5.920 -1.908 1.00 83.81 437 ILE A O 1
ATOM 3329 N N . GLU A 1 438 ? -17.317 3.750 -1.452 1.00 89.31 438 GLU A N 1
ATOM 3330 C CA . GLU A 1 438 ? -18.466 3.619 -2.339 1.00 89.31 438 GLU A CA 1
ATOM 3331 C C . GLU A 1 438 ? -19.647 4.382 -1.724 1.00 89.31 438 GLU A C 1
ATOM 3333 O O . GLU A 1 438 ? -20.029 4.147 -0.573 1.00 89.31 438 GLU A O 1
ATOM 3338 N N . LEU A 1 439 ? -20.210 5.319 -2.489 1.00 91.06 439 LEU A N 1
ATOM 3339 C CA . LEU A 1 439 ? -21.438 6.020 -2.133 1.00 91.06 439 LEU A CA 1
ATOM 3340 C C . LEU A 1 439 ? -22.624 5.143 -2.538 1.00 91.06 439 LEU A C 1
ATOM 3342 O O . LEU A 1 439 ? -22.896 4.974 -3.722 1.00 91.06 439 LEU A O 1
ATOM 3346 N N . LEU A 1 440 ? -23.338 4.609 -1.551 1.00 93.19 440 LEU A N 1
ATOM 3347 C CA . LEU A 1 440 ? -24.550 3.820 -1.775 1.00 93.19 440 LEU A CA 1
ATOM 3348 C C . LEU A 1 440 ? -25.754 4.718 -2.070 1.00 93.19 440 LEU A C 1
ATOM 3350 O O . LEU A 1 440 ? -26.671 4.313 -2.778 1.00 93.19 440 LEU A O 1
ATOM 3354 N N . HIS A 1 441 ? -25.772 5.927 -1.500 1.00 95.06 441 HIS A N 1
ATOM 3355 C CA . HIS A 1 441 ? -26.859 6.886 -1.684 1.00 95.06 441 HIS A CA 1
ATOM 3356 C C . HIS A 1 441 ? -26.433 8.308 -1.313 1.00 95.06 441 HIS A C 1
ATOM 3358 O O . HIS A 1 441 ? -25.704 8.507 -0.339 1.00 95.06 441 HIS A O 1
ATOM 3364 N N . VAL A 1 442 ? -26.932 9.302 -2.048 1.00 94.75 442 VAL A N 1
ATOM 3365 C CA . VAL A 1 442 ? -26.747 10.729 -1.752 1.00 94.75 442 VAL A CA 1
ATOM 3366 C C . VAL A 1 442 ? -28.041 11.473 -2.065 1.00 94.75 442 VAL A C 1
ATOM 3368 O O . VAL A 1 442 ? -28.501 11.462 -3.203 1.00 94.75 442 VAL A O 1
ATOM 3371 N N . ASP A 1 443 ? -28.594 12.172 -1.077 1.00 93.56 443 ASP A N 1
ATOM 3372 C CA . ASP A 1 443 ? -29.705 13.111 -1.269 1.00 93.56 443 ASP A CA 1
ATOM 3373 C C . ASP A 1 443 ? -29.465 14.424 -0.503 1.00 93.56 443 ASP A C 1
ATOM 3375 O O . ASP A 1 443 ? -28.346 14.705 -0.072 1.00 93.56 443 ASP A O 1
ATOM 3379 N N . ALA A 1 444 ? -30.485 15.279 -0.373 1.00 90.94 444 ALA A N 1
ATOM 3380 C CA . ALA A 1 444 ? -30.386 16.570 0.315 1.00 90.94 444 ALA A CA 1
ATOM 3381 C C . ALA A 1 444 ? -30.127 16.457 1.832 1.00 90.94 444 ALA A C 1
ATOM 3383 O O . ALA A 1 444 ? -29.576 17.376 2.440 1.00 90.94 444 ALA A O 1
ATOM 3384 N N . SER A 1 445 ? -30.490 15.336 2.448 1.00 93.56 445 SER A N 1
ATOM 3385 C CA . SER A 1 445 ? -30.519 15.146 3.893 1.00 93.56 445 SER A CA 1
ATOM 3386 C C . SER A 1 445 ? -29.470 14.157 4.415 1.00 93.56 445 SER A C 1
ATOM 3388 O O . SER A 1 445 ? -28.985 14.332 5.542 1.00 93.56 445 SER A O 1
ATOM 3390 N N . LEU A 1 446 ? -29.076 13.145 3.638 1.00 95.19 446 LEU A N 1
ATOM 3391 C CA . LEU A 1 446 ? -28.135 12.107 4.071 1.00 95.19 446 LEU A CA 1
ATOM 3392 C C . LEU A 1 446 ? -27.212 11.590 2.954 1.00 95.19 446 LEU A C 1
ATOM 3394 O O . LEU A 1 446 ? -27.505 11.671 1.764 1.00 95.19 446 LEU A O 1
ATOM 3398 N N . VAL A 1 447 ? -26.074 11.044 3.382 1.00 96.56 447 VAL A N 1
ATOM 3399 C CA . VAL A 1 447 ? -25.100 10.321 2.554 1.00 96.56 447 VAL A CA 1
ATOM 3400 C C . VAL A 1 447 ? -24.913 8.937 3.159 1.00 96.56 447 VAL A C 1
ATOM 3402 O O . VAL A 1 447 ? -24.602 8.818 4.347 1.00 96.56 447 VAL A O 1
ATOM 3405 N N . VAL A 1 448 ? -25.093 7.894 2.356 1.00 97.06 448 VAL A N 1
ATOM 3406 C CA . VAL A 1 448 ? -24.867 6.499 2.750 1.00 97.06 448 VAL A CA 1
ATOM 3407 C C . VAL A 1 448 ? -23.671 5.962 1.997 1.00 97.06 448 VAL A C 1
ATOM 3409 O O . VAL A 1 448 ? -23.536 6.175 0.794 1.00 97.06 448 VAL A O 1
ATOM 3412 N N . VAL A 1 449 ? -22.811 5.249 2.710 1.00 95.31 449 VAL A N 1
ATOM 3413 C CA . VAL A 1 449 ? -21.576 4.699 2.169 1.00 95.31 449 VAL A CA 1
ATOM 3414 C C . VAL A 1 449 ? -21.428 3.223 2.511 1.00 95.31 449 VAL A C 1
ATOM 3416 O O . VAL A 1 449 ? -21.902 2.772 3.558 1.00 95.31 449 VAL A O 1
ATOM 3419 N N . ASN A 1 450 ? -20.721 2.486 1.661 1.00 94.00 450 ASN A N 1
ATOM 3420 C CA . ASN A 1 450 ? -20.200 1.168 1.992 1.00 94.00 450 ASN A CA 1
ATOM 3421 C C . ASN A 1 450 ? -18.807 1.344 2.598 1.00 94.00 450 ASN A C 1
ATOM 3423 O O . ASN A 1 450 ? -17.822 1.614 1.910 1.00 94.00 450 ASN A O 1
ATOM 3427 N N . LYS A 1 451 ? -18.731 1.260 3.925 1.00 92.62 451 LYS A N 1
ATOM 3428 C CA . LYS A 1 451 ? -17.478 1.410 4.656 1.00 92.62 451 LYS A CA 1
ATOM 3429 C C . LYS A 1 451 ? -16.607 0.160 4.430 1.00 92.62 451 LYS A C 1
ATOM 3431 O O . LYS A 1 451 ? -17.041 -0.935 4.804 1.00 92.62 451 LYS A O 1
ATOM 3436 N N . PRO A 1 452 ? -15.364 0.285 3.931 1.00 88.81 452 PRO A N 1
ATOM 3437 C CA . PRO A 1 452 ? -14.444 -0.847 3.862 1.00 88.81 452 PRO A CA 1
ATOM 3438 C C . PRO A 1 452 ? -14.031 -1.324 5.265 1.00 88.81 452 PRO A C 1
ATOM 3440 O O . PRO A 1 452 ? -14.183 -0.609 6.264 1.00 88.81 452 PRO A O 1
ATOM 3443 N N . ARG A 1 453 ? -13.502 -2.550 5.358 1.00 87.44 453 ARG A N 1
ATOM 3444 C CA . ARG A 1 453 ? -12.867 -3.050 6.591 1.00 87.44 453 ARG A CA 1
ATOM 3445 C C . ARG A 1 453 ? -11.622 -2.226 6.940 1.00 87.44 453 ARG A C 1
ATOM 3447 O O . ARG A 1 453 ? -11.076 -1.543 6.079 1.00 87.44 453 ARG A O 1
ATOM 3454 N N . ASP A 1 454 ? -11.184 -2.322 8.190 1.00 86.94 454 ASP A N 1
ATOM 3455 C CA . ASP A 1 454 ? -9.938 -1.717 8.690 1.00 86.94 454 ASP A CA 1
ATOM 3456 C C . ASP A 1 454 ? -9.861 -0.196 8.459 1.00 86.94 454 ASP A C 1
ATOM 3458 O O . ASP A 1 454 ? -8.823 0.383 8.136 1.00 86.94 454 ASP A O 1
ATOM 3462 N N . LEU A 1 455 ? -11.003 0.468 8.639 1.00 88.12 455 LEU A N 1
ATOM 3463 C CA . LEU A 1 455 ? -11.156 1.912 8.491 1.00 88.12 455 LEU A CA 1
ATOM 3464 C C . LEU A 1 455 ? -11.929 2.459 9.689 1.00 88.12 455 LEU A C 1
ATOM 3466 O O . LEU A 1 455 ? -12.920 1.871 10.121 1.00 88.12 455 LEU A O 1
ATOM 3470 N N . LEU A 1 456 ? -11.525 3.597 10.246 1.00 89.00 456 LEU A N 1
ATOM 3471 C CA . LEU A 1 456 ? -12.305 4.225 11.313 1.00 89.00 456 LEU A CA 1
ATOM 3472 C C . LEU A 1 456 ? -13.615 4.794 10.749 1.00 89.00 456 LEU A C 1
ATOM 3474 O O . LEU A 1 456 ? -13.639 5.330 9.650 1.00 89.00 456 LEU A O 1
ATOM 3478 N N . SER A 1 457 ? -14.721 4.730 11.496 1.00 91.19 457 SER A N 1
ATOM 3479 C CA . SER A 1 457 ? -15.976 5.376 11.055 1.00 91.19 457 SER A CA 1
ATOM 3480 C C . SER A 1 457 ? -15.900 6.910 11.125 1.00 91.19 457 SER A C 1
ATOM 3482 O O . SER A 1 457 ? -16.501 7.608 10.315 1.00 91.19 457 SER A O 1
ATOM 3484 N N . VAL A 1 458 ? -15.168 7.433 12.110 1.00 89.69 458 VAL A N 1
ATOM 3485 C CA . VAL A 1 458 ? -15.030 8.862 12.429 1.00 89.69 458 VAL A CA 1
ATOM 3486 C C . VAL A 1 458 ? -13.583 9.162 12.828 1.00 89.69 458 VAL A C 1
ATOM 3488 O O . VAL A 1 458 ? -12.877 8.220 13.196 1.00 89.69 458 VAL A O 1
ATOM 3491 N N . PRO A 1 459 ? -13.152 10.436 12.794 1.00 83.62 459 PRO A N 1
ATOM 3492 C CA . PRO A 1 459 ? -11.855 10.861 13.305 1.00 83.62 459 PRO A CA 1
ATOM 3493 C C . PRO A 1 459 ? -11.502 10.244 14.656 1.00 83.62 459 PRO A C 1
ATOM 3495 O O . PRO A 1 459 ? -12.311 10.240 15.590 1.00 83.62 459 PRO A O 1
ATOM 3498 N N . GLY A 1 460 ? -10.298 9.695 14.753 1.00 72.88 460 GLY A N 1
ATOM 3499 C CA . GLY A 1 460 ? -9.865 8.981 15.936 1.00 72.88 460 GLY A CA 1
ATOM 3500 C C . GLY A 1 460 ? -8.498 8.348 15.760 1.00 72.88 460 GLY A C 1
ATOM 3501 O O . GLY A 1 460 ? -7.867 8.427 14.709 1.00 72.88 460 GLY A O 1
ATOM 3502 N N . ARG A 1 461 ? -8.048 7.706 16.831 1.00 66.44 461 ARG A N 1
ATOM 3503 C CA . ARG A 1 461 ? -6.751 7.052 16.869 1.00 66.44 461 ARG A CA 1
ATOM 3504 C C . ARG A 1 461 ? -6.822 5.654 16.264 1.00 66.44 461 ARG A C 1
ATOM 3506 O O . ARG A 1 461 ? -7.787 4.931 16.518 1.00 66.44 461 ARG A O 1
ATOM 3513 N N . HIS A 1 462 ? -5.782 5.262 15.531 1.00 72.88 462 HIS A N 1
ATOM 3514 C CA . HIS A 1 462 ? -5.639 3.889 15.054 1.00 72.88 462 HIS A CA 1
ATOM 3515 C C . HIS A 1 462 ? -5.689 2.888 16.233 1.00 72.88 462 HIS A C 1
ATOM 3517 O O . HIS A 1 462 ? -5.061 3.155 17.264 1.00 72.88 462 HIS A O 1
ATOM 3523 N N . PRO A 1 463 ? -6.396 1.743 16.124 1.00 69.75 463 PRO A N 1
ATOM 3524 C CA . PRO A 1 463 ? -6.516 0.776 17.224 1.00 69.75 463 PRO A CA 1
ATOM 3525 C C . PRO A 1 463 ? -5.186 0.206 17.731 1.00 69.75 463 PRO A C 1
ATOM 3527 O O . PRO A 1 463 ? -5.070 -0.104 18.915 1.00 69.75 463 PRO A O 1
ATOM 3530 N N . ASP A 1 464 ? -4.187 0.097 16.853 1.00 68.25 464 ASP A N 1
ATOM 3531 C CA . ASP A 1 464 ? -2.839 -0.384 17.195 1.00 68.25 464 ASP A CA 1
ATOM 3532 C C . ASP A 1 464 ? -1.854 0.727 17.589 1.00 68.25 464 ASP A C 1
ATOM 3534 O O . ASP A 1 464 ? -0.677 0.455 17.821 1.00 68.25 464 ASP A O 1
ATOM 3538 N N . ALA A 1 465 ? -2.299 1.984 17.675 1.00 60.97 465 ALA A N 1
ATOM 3539 C CA . ALA A 1 465 ? -1.407 3.063 18.073 1.00 60.97 465 ALA A CA 1
ATOM 3540 C C . ALA A 1 465 ? -0.965 2.886 19.546 1.00 60.97 465 ALA A C 1
ATOM 3542 O O . ALA A 1 465 ? -1.813 2.691 20.428 1.00 60.97 465 ALA A O 1
ATOM 3543 N N . PRO A 1 466 ? 0.343 2.990 19.851 1.00 53.34 466 PRO A N 1
ATOM 3544 C CA . PRO A 1 466 ? 0.891 2.717 21.184 1.00 53.34 466 PRO A CA 1
ATOM 3545 C C . PRO A 1 466 ? 0.265 3.639 22.229 1.00 53.34 466 PRO A C 1
ATOM 3547 O O . PRO A 1 466 ? 0.091 4.813 21.947 1.00 53.34 466 PRO A O 1
ATOM 3550 N N . ALA A 1 467 ? -0.081 3.176 23.435 1.00 52.19 467 ALA A N 1
ATOM 3551 C CA . ALA A 1 467 ? -0.745 4.018 24.447 1.00 52.19 467 ALA A CA 1
ATOM 3552 C C . ALA A 1 467 ? -0.067 5.405 24.612 1.00 52.19 467 ALA A C 1
ATOM 3554 O O . ALA A 1 467 ? 1.160 5.480 24.535 1.00 52.19 467 ALA A O 1
ATOM 3555 N N . PRO A 1 468 ? -0.828 6.504 24.816 1.00 50.72 468 PRO A N 1
ATOM 3556 C CA . PRO A 1 468 ? -0.257 7.850 24.846 1.00 50.72 468 PRO A CA 1
ATOM 3557 C C . PRO A 1 468 ? 0.882 7.925 25.868 1.00 50.72 468 PRO A C 1
ATOM 3559 O O . PRO A 1 468 ? 0.671 7.692 27.058 1.00 50.72 468 PRO A O 1
ATOM 3562 N N . THR A 1 469 ? 2.091 8.238 25.406 1.00 43.88 469 THR A N 1
ATOM 3563 C CA . THR A 1 469 ? 3.315 8.179 26.222 1.00 43.88 469 THR A CA 1
ATOM 3564 C C . THR A 1 469 ? 3.451 9.355 27.191 1.00 43.88 469 THR A C 1
ATOM 3566 O O . THR A 1 469 ? 4.233 9.288 28.138 1.00 43.88 469 THR A O 1
ATOM 3569 N N . LYS A 1 470 ? 2.667 10.428 27.014 1.00 48.25 470 LYS A N 1
ATOM 3570 C CA . LYS A 1 470 ? 2.688 11.616 27.877 1.00 48.25 470 LYS A CA 1
ATOM 3571 C C . LYS A 1 470 ? 1.353 11.786 28.604 1.00 48.25 470 LYS A C 1
ATOM 3573 O O . LYS A 1 470 ? 0.296 11.861 27.978 1.00 48.25 470 LYS A O 1
ATOM 3578 N N . LYS A 1 471 ? 1.396 11.925 29.938 1.00 48.75 471 LYS A N 1
ATOM 3579 C CA . LYS A 1 471 ? 0.277 12.505 30.700 1.00 48.75 471 LYS A CA 1
ATOM 3580 C C . LYS A 1 471 ? -0.002 13.889 30.106 1.00 48.75 471 LYS A C 1
ATOM 3582 O O . LYS A 1 471 ? 0.891 14.733 30.113 1.00 48.75 471 LYS A O 1
ATOM 3587 N N . ARG A 1 472 ? -1.210 14.114 29.578 1.00 56.09 472 ARG A N 1
ATOM 3588 C CA . ARG A 1 472 ? -1.638 15.448 29.128 1.00 56.09 472 ARG A CA 1
ATOM 3589 C C . ARG A 1 472 ? -1.422 16.448 30.267 1.00 56.09 472 ARG A C 1
ATOM 3591 O O . ARG A 1 472 ? -1.904 16.211 31.378 1.00 56.09 472 ARG A O 1
ATOM 3598 N N . LYS A 1 473 ? -0.699 17.533 29.985 1.00 62.78 473 LYS A N 1
ATOM 3599 C CA . LYS A 1 473 ? -0.517 18.643 30.924 1.00 62.78 473 LYS A CA 1
ATOM 3600 C C . LYS A 1 473 ? -1.868 19.315 31.190 1.00 62.78 473 LYS A C 1
ATOM 3602 O O . LYS A 1 473 ? -2.802 19.214 30.388 1.00 62.78 473 LYS A O 1
ATOM 3607 N N . ARG A 1 474 ? -2.022 19.981 32.333 1.00 72.31 474 ARG A N 1
ATOM 3608 C CA . ARG A 1 474 ? -3.242 20.758 32.616 1.00 72.31 474 ARG A CA 1
ATOM 3609 C C . ARG A 1 474 ? -3.258 22.020 31.758 1.00 72.31 474 ARG A C 1
ATOM 3611 O O . ARG A 1 474 ? -2.223 22.578 31.425 1.00 72.31 474 ARG A O 1
ATOM 3618 N N . ALA A 1 475 ? -4.449 22.536 31.465 1.00 69.25 475 ALA A N 1
ATOM 3619 C CA . ALA A 1 475 ? -4.619 23.713 30.611 1.00 69.25 475 ALA A CA 1
ATOM 3620 C C . ALA A 1 475 ? -3.913 24.994 31.124 1.00 69.25 475 ALA A C 1
ATOM 3622 O O . ALA A 1 475 ? -3.735 25.932 30.352 1.00 69.25 475 ALA A O 1
ATOM 3623 N N . GLY A 1 476 ? -3.540 25.050 32.410 1.00 77.62 476 GLY A N 1
ATOM 3624 C CA . GLY A 1 476 ? -2.712 26.120 32.980 1.00 77.62 476 GLY A CA 1
ATOM 3625 C C . GLY A 1 476 ? -1.216 25.960 32.692 1.00 77.62 476 GLY A C 1
ATOM 3626 O O . GLY A 1 476 ? -0.538 26.947 32.454 1.00 77.62 476 GLY A O 1
ATOM 3627 N N . GLU A 1 477 ? -0.718 24.729 32.607 1.00 82.50 477 GLU A N 1
ATOM 3628 C CA . GLU A 1 477 ? 0.699 24.446 32.341 1.00 82.50 477 GLU A CA 1
ATOM 3629 C C . GLU A 1 477 ? 1.072 24.795 30.890 1.00 82.50 477 GLU A C 1
ATOM 3631 O O . GLU A 1 477 ? 2.151 25.319 30.639 1.00 82.50 477 GLU A O 1
ATOM 3636 N N . TYR A 1 478 ? 0.158 24.584 29.934 1.00 86.62 478 TYR A N 1
ATOM 3637 C CA . TYR A 1 478 ? 0.341 25.029 28.544 1.00 86.62 478 TYR A CA 1
ATOM 3638 C C . TYR A 1 478 ? 0.349 26.557 28.403 1.00 86.62 478 TYR A C 1
ATOM 3640 O O . TYR A 1 478 ? 1.077 27.101 27.578 1.00 86.62 478 TYR A O 1
ATOM 3648 N N . TRP A 1 479 ? -0.450 27.250 29.220 1.00 90.25 479 TRP A N 1
ATOM 3649 C CA . TRP A 1 479 ? -0.480 28.712 29.266 1.00 90.25 479 TRP A CA 1
ATOM 3650 C C . TRP A 1 479 ? 0.827 29.283 29.830 1.00 90.25 479 TRP A C 1
ATOM 3652 O O . TRP A 1 479 ? 1.388 30.218 29.266 1.00 90.25 479 TRP A O 1
ATOM 3662 N N . GLU A 1 480 ? 1.356 28.684 30.900 1.00 89.19 480 GLU A N 1
ATOM 3663 C CA . GLU A 1 480 ? 2.668 29.044 31.451 1.00 89.19 480 GLU A CA 1
ATOM 3664 C C . GLU A 1 480 ? 3.810 28.785 30.460 1.00 89.19 480 GLU A C 1
ATOM 3666 O O . GLU A 1 480 ? 4.724 29.600 30.353 1.00 89.19 480 GLU A O 1
ATOM 3671 N N . GLU A 1 481 ? 3.747 27.689 29.702 1.00 88.25 481 GLU A N 1
ATOM 3672 C CA . GLU A 1 481 ? 4.744 27.366 28.678 1.00 88.25 481 GLU A CA 1
ATOM 3673 C C . GLU A 1 481 ? 4.701 28.346 27.493 1.00 88.25 481 GLU A C 1
ATOM 3675 O O . GLU A 1 481 ? 5.752 28.791 27.033 1.00 88.25 481 GLU A O 1
ATOM 3680 N N . ALA A 1 482 ? 3.507 28.749 27.042 1.00 90.44 482 ALA A N 1
ATOM 3681 C CA . ALA A 1 482 ? 3.353 29.789 26.022 1.00 90.44 482 ALA A CA 1
ATOM 3682 C C . ALA A 1 482 ? 3.932 31.137 26.488 1.00 90.44 482 ALA A C 1
ATOM 3684 O O . ALA A 1 482 ? 4.661 31.791 25.744 1.00 90.44 482 ALA A O 1
ATOM 3685 N N . LEU A 1 483 ? 3.675 31.522 27.745 1.00 90.44 483 LEU A N 1
ATOM 3686 C CA . LEU A 1 483 ? 4.255 32.722 28.356 1.00 90.44 483 LEU A CA 1
ATOM 3687 C C . LEU A 1 483 ? 5.785 32.648 28.451 1.00 90.44 483 LEU A C 1
ATOM 3689 O O . LEU A 1 483 ? 6.453 33.659 28.252 1.00 90.44 483 LEU A O 1
ATOM 3693 N N . ALA A 1 484 ? 6.344 31.475 28.757 1.00 88.00 484 ALA A N 1
ATOM 3694 C CA . ALA A 1 484 ? 7.790 31.286 28.842 1.00 88.00 484 ALA A CA 1
ATOM 3695 C C . ALA A 1 484 ? 8.462 31.461 27.474 1.00 88.00 484 ALA A C 1
ATOM 3697 O O . ALA A 1 484 ? 9.413 32.229 27.367 1.00 88.00 484 ALA A O 1
ATOM 3698 N N . ARG A 1 485 ? 7.918 30.836 26.421 1.00 88.75 485 ARG A N 1
ATOM 3699 C CA . ARG A 1 485 ? 8.432 30.991 25.048 1.00 88.75 485 ARG A CA 1
ATOM 3700 C C . ARG A 1 485 ? 8.342 32.433 24.566 1.00 88.75 485 ARG A C 1
ATOM 3702 O O . ARG A 1 485 ? 9.331 32.986 24.103 1.00 88.75 485 ARG A O 1
ATOM 3709 N N . ALA A 1 486 ? 7.190 33.071 24.774 1.00 88.88 486 ALA A N 1
ATOM 3710 C CA . ALA A 1 486 ? 7.012 34.475 24.429 1.00 88.88 486 ALA A CA 1
ATOM 3711 C C . ALA A 1 486 ? 7.992 35.389 25.179 1.00 88.88 486 ALA A C 1
ATOM 3713 O O . ALA A 1 486 ? 8.419 36.395 24.628 1.00 88.88 486 ALA A O 1
ATOM 3714 N N . ARG A 1 487 ? 8.372 35.055 26.421 1.00 87.00 487 ARG A N 1
ATOM 3715 C CA . ARG A 1 487 ? 9.396 35.800 27.167 1.00 87.00 487 ARG A CA 1
ATOM 3716 C C . ARG A 1 487 ? 10.786 35.644 26.548 1.00 87.00 487 ARG A C 1
ATOM 3718 O O . ARG A 1 487 ? 11.512 36.629 26.485 1.00 87.00 487 ARG A O 1
ATOM 3725 N N . ASP A 1 488 ? 11.143 34.437 26.124 1.00 84.75 488 ASP A N 1
ATOM 3726 C CA . ASP A 1 488 ? 12.470 34.134 25.579 1.00 84.75 488 ASP A CA 1
ATOM 3727 C C . ASP A 1 488 ? 12.657 34.697 24.155 1.00 84.75 488 ASP A C 1
ATOM 3729 O O . ASP A 1 488 ? 13.761 35.091 23.784 1.00 84.75 488 ASP A O 1
ATOM 3733 N N . GLU A 1 489 ? 11.579 34.782 23.371 1.00 85.06 489 GLU A N 1
ATOM 3734 C CA . GLU A 1 489 ? 11.587 35.285 21.988 1.00 85.06 489 GLU A CA 1
ATOM 3735 C C . GLU A 1 489 ? 11.385 36.808 21.888 1.00 85.06 489 GLU A C 1
ATOM 3737 O O . GLU A 1 489 ? 11.777 37.439 20.903 1.00 85.06 489 GLU A O 1
ATOM 3742 N N . ALA A 1 490 ? 10.764 37.425 22.894 1.00 84.12 490 ALA A N 1
ATOM 3743 C CA . ALA A 1 490 ? 10.433 38.842 22.867 1.00 84.12 490 ALA A CA 1
ATOM 3744 C C . ALA A 1 490 ? 11.662 39.744 23.054 1.00 84.12 490 ALA A C 1
ATOM 3746 O O . ALA A 1 490 ? 12.417 39.626 24.020 1.00 84.12 490 ALA A O 1
ATOM 3747 N N . SER A 1 491 ? 11.800 40.760 22.195 1.00 83.38 491 SER A N 1
ATOM 3748 C CA . SER A 1 491 ? 12.779 41.827 22.426 1.00 83.38 491 SER A CA 1
ATOM 3749 C C . SER A 1 491 ? 12.448 42.594 23.712 1.00 83.38 491 SER A C 1
ATOM 3751 O O . SER A 1 491 ? 11.274 42.784 24.047 1.00 83.38 491 SER A O 1
ATOM 3753 N N . ALA A 1 492 ? 13.471 43.092 24.415 1.00 75.94 492 ALA A N 1
ATOM 3754 C CA . ALA A 1 492 ? 13.304 43.838 25.669 1.00 75.94 492 ALA A CA 1
ATOM 3755 C C . ALA A 1 492 ? 12.399 45.080 25.531 1.00 75.94 492 ALA A C 1
ATOM 3757 O O . ALA A 1 492 ? 11.782 45.513 26.502 1.00 75.94 492 ALA A O 1
ATOM 3758 N N . GLU A 1 493 ? 12.299 45.632 24.321 1.00 76.62 493 GLU A N 1
ATOM 3759 C CA . GLU A 1 493 ? 11.500 46.816 24.002 1.00 76.62 493 GLU A CA 1
ATOM 3760 C C . GLU A 1 493 ? 10.049 46.491 23.614 1.00 76.62 493 GLU A C 1
ATOM 3762 O O . GLU A 1 493 ? 9.190 47.376 23.653 1.00 76.62 493 GLU A O 1
ATOM 3767 N N . SER A 1 494 ? 9.750 45.236 23.263 1.00 83.75 494 SER A N 1
ATOM 3768 C CA . SER A 1 494 ? 8.404 44.802 22.879 1.00 83.75 494 SER A CA 1
ATOM 3769 C C . SER A 1 494 ? 7.434 44.793 24.066 1.00 83.75 494 SER A C 1
ATOM 3771 O O . SER A 1 494 ? 7.832 44.705 25.228 1.00 83.75 494 SER A O 1
ATOM 3773 N N . LEU A 1 495 ? 6.127 44.846 23.783 1.00 81.50 495 LEU A N 1
ATOM 3774 C CA . LEU A 1 495 ? 5.092 44.761 24.818 1.00 81.50 495 LEU A CA 1
ATOM 3775 C C . LEU A 1 495 ? 5.201 43.461 25.635 1.00 81.50 495 LEU A C 1
ATOM 3777 O O . LEU A 1 495 ? 5.127 43.509 26.862 1.00 81.50 495 LEU A O 1
ATOM 3781 N N . ALA A 1 496 ? 5.419 42.327 24.962 1.00 83.75 496 ALA A N 1
ATOM 3782 C CA . ALA A 1 496 ? 5.634 41.030 25.599 1.00 83.75 496 ALA A CA 1
ATOM 3783 C C . ALA A 1 496 ? 6.896 41.041 26.471 1.00 83.75 496 ALA A C 1
ATOM 3785 O O . ALA A 1 496 ? 6.830 40.675 27.640 1.00 83.75 496 ALA A O 1
ATOM 3786 N N . GLY A 1 497 ? 8.012 41.558 25.952 1.00 83.62 497 GLY A N 1
ATOM 3787 C CA . GLY A 1 497 ? 9.267 41.665 26.692 1.00 83.62 497 GLY A CA 1
ATOM 3788 C C . GLY A 1 497 ? 9.124 42.538 27.935 1.00 83.62 497 GLY A C 1
ATOM 3789 O O . GLY A 1 497 ? 9.423 42.091 29.035 1.00 83.62 497 GLY A O 1
ATOM 3790 N N . ARG A 1 498 ? 8.576 43.753 27.814 1.00 84.69 498 ARG A N 1
ATOM 3791 C CA . ARG A 1 498 ? 8.369 44.657 28.963 1.00 84.69 498 ARG A CA 1
ATOM 3792 C C . ARG A 1 498 ? 7.383 44.117 30.002 1.00 84.69 498 ARG A C 1
ATOM 3794 O O . ARG A 1 498 ? 7.499 44.451 31.179 1.00 84.69 498 ARG A O 1
ATOM 3801 N N . LEU A 1 499 ? 6.396 43.323 29.582 1.00 85.56 499 LEU A N 1
ATOM 3802 C CA . LEU A 1 499 ? 5.410 42.717 30.479 1.00 85.56 499 LEU A CA 1
ATOM 3803 C C . LEU A 1 499 ? 5.957 41.479 31.200 1.00 85.56 499 LEU A C 1
ATOM 3805 O O . LEU A 1 499 ? 5.712 41.321 32.393 1.00 85.56 499 LEU A O 1
ATOM 3809 N N . LEU A 1 500 ? 6.643 40.594 30.473 1.00 83.12 500 LEU A N 1
ATOM 3810 C CA . LEU A 1 500 ? 7.068 39.277 30.954 1.00 83.12 500 LEU A CA 1
ATOM 3811 C C . LEU A 1 500 ? 8.445 39.320 31.634 1.00 83.12 500 LEU A C 1
ATOM 3813 O O . LEU A 1 500 ? 8.709 38.521 32.538 1.00 83.12 500 LEU A O 1
ATOM 3817 N N . ASN A 1 501 ? 9.309 40.272 31.264 1.00 78.00 501 ASN A N 1
ATOM 3818 C CA . ASN A 1 501 ? 10.607 40.460 31.905 1.00 78.00 501 ASN A CA 1
ATOM 3819 C C . ASN A 1 501 ? 10.429 41.064 33.305 1.00 78.00 501 ASN A C 1
ATOM 3821 O O . ASN A 1 501 ? 9.829 42.120 33.490 1.00 78.00 501 ASN A O 1
ATOM 3825 N N . GLY A 1 502 ? 10.955 40.370 34.317 1.00 68.88 502 GLY A N 1
ATOM 3826 C CA . GLY A 1 502 ? 10.847 40.774 35.724 1.00 68.88 502 GLY A CA 1
ATOM 3827 C C . GLY A 1 502 ? 9.618 40.232 36.467 1.00 68.88 502 GLY A C 1
ATOM 3828 O O . GLY A 1 502 ? 9.462 40.513 37.657 1.00 68.88 502 GLY A O 1
ATOM 3829 N N . VAL A 1 503 ? 8.763 39.426 35.825 1.00 77.62 503 VAL A N 1
ATOM 3830 C CA . VAL A 1 503 ? 7.717 38.663 36.526 1.00 77.62 503 VAL A CA 1
ATOM 3831 C C . VAL A 1 503 ? 8.347 37.422 37.159 1.00 77.62 503 VAL A C 1
ATOM 3833 O O . VAL A 1 503 ? 8.821 36.530 36.462 1.00 77.62 503 VAL A O 1
ATOM 3836 N N . GLY A 1 504 ? 8.341 37.357 38.494 1.00 70.19 504 GLY A N 1
ATOM 3837 C CA . GLY A 1 504 ? 8.966 36.254 39.235 1.00 70.19 504 GLY A CA 1
ATOM 3838 C C . GLY A 1 504 ? 8.282 34.897 39.036 1.00 70.19 504 GLY A C 1
ATOM 3839 O O . GLY A 1 504 ? 8.942 33.867 39.103 1.00 70.19 504 GLY A O 1
ATOM 3840 N N . SER A 1 505 ? 6.973 34.881 38.764 1.00 83.75 505 SER A N 1
ATOM 3841 C CA . SER A 1 505 ? 6.229 33.653 38.468 1.00 83.75 505 SER A CA 1
ATOM 3842 C C . SER A 1 505 ? 5.221 33.877 37.348 1.00 83.75 505 SER A C 1
ATOM 3844 O O . SER A 1 505 ? 4.277 34.658 37.499 1.00 83.75 505 SER A O 1
ATOM 3846 N N . LEU A 1 506 ? 5.402 33.164 36.234 1.00 84.25 506 LEU A N 1
ATOM 3847 C CA . LEU A 1 506 ? 4.510 33.221 35.071 1.00 84.25 506 LEU A CA 1
ATOM 3848 C C . LEU A 1 506 ? 3.102 32.693 35.390 1.00 84.25 506 LEU A C 1
ATOM 3850 O O . LEU A 1 506 ? 2.129 33.185 34.826 1.00 84.25 506 LEU A O 1
ATOM 3854 N N . ALA A 1 507 ? 2.974 31.802 36.379 1.00 81.25 507 ALA A N 1
ATOM 3855 C CA . ALA A 1 507 ? 1.693 31.298 36.883 1.00 81.25 507 ALA A CA 1
ATOM 3856 C C . ALA A 1 507 ? 0.764 32.409 37.411 1.00 81.25 507 ALA A C 1
ATOM 3858 O O . ALA A 1 507 ? -0.452 32.239 37.501 1.00 81.25 507 ALA A O 1
ATOM 3859 N N . SER A 1 508 ? 1.326 33.568 37.773 1.00 82.88 508 SER A N 1
ATOM 3860 C CA . SER A 1 508 ? 0.557 34.717 38.264 1.00 82.88 508 SER A CA 1
ATOM 3861 C C . SER A 1 508 ? -0.156 35.512 37.159 1.00 82.88 508 SER A C 1
ATOM 3863 O O . SER A 1 508 ? -0.978 36.385 37.465 1.00 82.88 508 SER A O 1
ATOM 3865 N N . ILE A 1 509 ? 0.134 35.223 35.885 1.00 87.31 509 ILE A N 1
ATOM 3866 C CA . ILE A 1 509 ? -0.439 35.921 34.732 1.00 87.31 509 ILE A CA 1
ATOM 3867 C C . ILE A 1 509 ? -1.773 35.259 34.340 1.00 87.31 509 ILE A C 1
ATOM 3869 O O . ILE A 1 509 ? -1.796 34.086 33.959 1.00 87.31 509 ILE A O 1
ATOM 3873 N N . PRO A 1 510 ? -2.910 35.981 34.403 1.00 88.25 510 PRO A N 1
ATOM 3874 C CA . PRO A 1 510 ? -4.221 35.387 34.166 1.00 88.25 510 PRO A CA 1
ATOM 3875 C C . PRO A 1 510 ? -4.418 34.938 32.719 1.00 88.25 510 PRO A C 1
ATOM 3877 O O . PRO A 1 510 ? -4.084 35.664 31.790 1.00 88.25 510 PRO A O 1
ATOM 3880 N N . ARG A 1 511 ? -5.076 33.788 32.542 1.00 88.25 511 ARG A N 1
ATOM 3881 C CA . ARG A 1 511 ? -5.444 33.268 31.219 1.00 88.25 511 ARG A CA 1
ATOM 3882 C C . ARG A 1 511 ? -6.671 33.929 30.595 1.00 88.25 511 ARG A C 1
ATOM 3884 O O . ARG A 1 511 ? -6.760 34.019 29.379 1.00 88.25 511 ARG A O 1
ATOM 3891 N N . ARG A 1 512 ? -7.649 34.363 31.393 1.00 89.50 512 ARG A N 1
ATOM 3892 C CA . ARG A 1 512 ? -8.835 35.029 30.833 1.00 89.50 512 ARG A CA 1
ATOM 3893 C C . ARG A 1 512 ? -8.486 36.437 30.360 1.00 89.50 512 ARG A C 1
ATOM 3895 O O . ARG A 1 512 ? -7.850 37.174 31.110 1.00 89.50 512 ARG A O 1
ATOM 3902 N N . GLU A 1 513 ? -8.951 36.799 29.168 1.00 88.31 513 GLU A N 1
ATOM 3903 C CA . GLU A 1 513 ? -8.637 38.070 28.507 1.00 88.31 513 GLU A CA 1
ATOM 3904 C C . GLU A 1 513 ? -8.966 39.296 29.372 1.00 88.31 513 GLU A C 1
ATOM 3906 O O . GLU A 1 513 ? -8.125 40.173 29.553 1.00 88.31 513 GLU A O 1
ATOM 3911 N N . ASP A 1 514 ? -10.154 39.331 29.981 1.00 86.75 514 ASP A N 1
ATOM 3912 C CA . ASP A 1 514 ? -10.599 40.407 30.877 1.00 86.75 514 ASP A CA 1
ATOM 3913 C C . ASP A 1 514 ? -9.625 40.617 32.050 1.00 86.75 514 ASP A C 1
ATOM 3915 O O . ASP A 1 514 ? -9.212 41.737 32.365 1.00 86.75 514 ASP A O 1
ATOM 3919 N N . LYS A 1 515 ? -9.187 39.517 32.666 1.00 90.06 515 LYS A N 1
ATOM 3920 C CA . LYS A 1 515 ? -8.236 39.533 33.782 1.00 90.06 515 LYS A CA 1
ATOM 3921 C C . LYS A 1 515 ? -6.809 39.826 33.330 1.00 90.06 515 LYS A C 1
ATOM 3923 O O . LYS A 1 515 ? -6.071 40.468 34.078 1.00 90.06 515 LYS A O 1
ATOM 3928 N N . PHE A 1 516 ? -6.422 39.372 32.141 1.00 90.56 516 PHE A N 1
ATOM 3929 C CA . PHE A 1 516 ? -5.125 39.659 31.536 1.00 90.56 516 PHE A CA 1
ATOM 3930 C C . PHE A 1 516 ? -4.987 41.157 31.254 1.00 90.56 516 PHE A C 1
ATOM 3932 O O . PHE A 1 516 ? -4.026 41.778 31.704 1.00 90.56 516 PHE A O 1
ATOM 3939 N N . ARG A 1 517 ? -6.004 41.782 30.649 1.00 87.69 517 ARG A N 1
ATOM 3940 C CA . ARG A 1 517 ? -6.058 43.238 30.436 1.00 87.69 517 ARG A CA 1
ATOM 3941 C C . ARG A 1 517 ? -5.910 44.008 31.747 1.00 87.69 517 ARG A C 1
ATOM 3943 O O . ARG A 1 517 ? -5.055 44.886 31.859 1.00 87.69 517 ARG A O 1
ATOM 3950 N N . ALA A 1 518 ? -6.658 43.621 32.781 1.00 86.31 518 ALA A N 1
ATOM 3951 C CA . ALA A 1 518 ? -6.541 44.224 34.110 1.00 86.31 518 ALA A CA 1
ATOM 3952 C C . ALA A 1 518 ? -5.167 43.983 34.773 1.00 86.31 518 ALA A C 1
ATOM 3954 O O . ALA A 1 518 ? -4.727 44.773 35.612 1.00 86.31 518 ALA A O 1
ATOM 3955 N N . HIS A 1 519 ? -4.484 42.882 34.446 1.00 87.69 519 HIS A N 1
ATOM 3956 C CA . HIS A 1 519 ? -3.123 42.604 34.907 1.00 87.69 519 HIS A CA 1
ATOM 3957 C C . HIS A 1 519 ? -2.113 43.550 34.238 1.00 87.69 519 HIS A C 1
ATOM 3959 O O . HIS A 1 519 ? -1.339 44.200 34.941 1.00 87.69 519 HIS A O 1
ATOM 3965 N N . VAL A 1 520 ? -2.182 43.716 32.913 1.00 85.50 520 VAL A N 1
ATOM 3966 C CA . VAL A 1 520 ? -1.314 44.635 32.153 1.00 85.50 520 VAL A CA 1
ATOM 3967 C C . VAL A 1 520 ? -1.523 46.090 32.584 1.00 85.50 520 VAL A C 1
ATOM 3969 O O . VAL A 1 520 ? -0.557 46.814 32.816 1.00 85.50 520 VAL A O 1
ATOM 3972 N N . GLN A 1 521 ? -2.773 46.515 32.795 1.00 81.56 521 GLN A N 1
ATOM 3973 C CA . GLN A 1 521 ? -3.082 47.869 33.269 1.00 81.56 521 GLN A CA 1
ATOM 3974 C C . GLN A 1 521 ? -2.497 48.169 34.659 1.00 81.56 521 GLN A C 1
ATOM 3976 O O . GLN A 1 521 ? -2.033 49.281 34.906 1.00 81.56 521 GLN A O 1
ATOM 3981 N N . ARG A 1 522 ? -2.461 47.187 35.568 1.00 83.12 522 ARG A N 1
ATOM 3982 C CA . ARG A 1 522 ? -1.809 47.343 36.883 1.00 83.12 522 ARG A CA 1
ATOM 3983 C C . ARG A 1 522 ? -0.283 47.365 36.784 1.00 83.12 522 ARG A C 1
ATOM 3985 O O . ARG A 1 522 ? 0.371 47.963 37.632 1.00 83.12 522 ARG A O 1
ATOM 3992 N N . ALA A 1 523 ? 0.280 46.771 35.735 1.00 77.25 523 ALA A N 1
ATOM 3993 C CA . ALA A 1 523 ? 1.709 46.785 35.440 1.00 77.25 523 ALA A CA 1
ATOM 3994 C C . ALA A 1 523 ? 2.176 48.039 34.664 1.00 77.25 523 ALA A C 1
ATOM 3996 O O . ALA A 1 523 ? 3.338 48.098 34.264 1.00 77.25 523 ALA A O 1
ATOM 3997 N N . ARG A 1 524 ? 1.323 49.064 34.486 1.00 67.31 524 ARG A N 1
ATOM 3998 C CA . ARG A 1 524 ? 1.606 50.299 33.716 1.00 67.31 524 ARG A CA 1
ATOM 3999 C C . ARG A 1 524 ? 2.965 50.950 34.002 1.00 67.31 524 ARG A C 1
ATOM 4001 O O . ARG A 1 524 ? 3.613 51.411 33.071 1.00 67.31 524 ARG A O 1
ATOM 4008 N N . GLY A 1 525 ? 3.429 50.940 35.254 1.00 68.00 525 GLY A N 1
ATOM 4009 C CA . GLY A 1 525 ? 4.738 51.500 35.625 1.00 68.00 525 GLY A CA 1
ATOM 4010 C C . GLY A 1 525 ? 5.954 50.760 35.043 1.00 68.00 525 GLY A C 1
ATOM 4011 O O . GLY A 1 525 ? 7.027 51.342 34.968 1.00 68.00 525 GLY A O 1
ATOM 4012 N N . ARG A 1 526 ? 5.797 49.496 34.623 1.00 69.25 526 ARG A N 1
ATOM 4013 C CA . ARG A 1 526 ? 6.859 48.668 34.015 1.00 69.25 526 ARG A CA 1
ATOM 4014 C C . ARG A 1 526 ? 6.760 48.608 32.492 1.00 69.25 526 ARG A C 1
ATOM 4016 O O . ARG A 1 526 ? 7.768 48.481 31.812 1.00 69.25 526 ARG A O 1
ATOM 4023 N N . VAL A 1 527 ? 5.539 48.698 31.966 1.00 72.50 527 VAL A N 1
ATOM 4024 C CA . VAL A 1 527 ? 5.246 48.457 30.544 1.00 72.50 527 VAL A CA 1
ATOM 4025 C C . VAL A 1 527 ? 5.119 49.758 29.734 1.00 72.50 527 VAL A C 1
ATOM 4027 O O . VAL A 1 527 ? 5.222 49.730 28.507 1.00 72.50 527 VAL A O 1
ATOM 4030 N N . GLY A 1 528 ? 4.964 50.905 30.407 1.00 72.31 528 GLY A N 1
ATOM 4031 C CA . GLY A 1 528 ? 4.798 52.219 29.781 1.00 72.31 528 GLY A CA 1
ATOM 4032 C C . GLY A 1 528 ? 3.360 52.487 29.323 1.00 72.31 528 GLY A C 1
ATOM 4033 O O . GLY A 1 528 ? 2.423 51.800 29.733 1.00 72.31 528 GLY A O 1
ATOM 4034 N N . ALA A 1 529 ? 3.169 53.512 28.487 1.00 72.19 529 ALA A N 1
ATOM 4035 C CA . ALA A 1 529 ? 1.891 53.740 27.814 1.00 72.19 529 ALA A CA 1
ATOM 4036 C C . ALA A 1 529 ? 1.669 52.634 26.770 1.00 72.19 529 ALA A C 1
ATOM 4038 O O . ALA A 1 529 ? 2.523 52.411 25.913 1.00 72.19 529 ALA A O 1
ATOM 4039 N N . VAL A 1 530 ? 0.539 51.930 26.859 1.00 72.75 530 VAL A N 1
ATOM 4040 C CA . VAL A 1 530 ? 0.221 50.789 25.989 1.00 72.75 530 VAL A CA 1
ATOM 4041 C C . VAL A 1 530 ? -1.159 50.979 25.376 1.00 72.75 530 VAL A C 1
ATOM 4043 O O . VAL A 1 530 ? -2.104 51.330 26.082 1.00 72.75 530 VAL A O 1
ATOM 4046 N N . ASP A 1 531 ? -1.255 50.716 24.076 1.00 80.69 531 ASP A N 1
ATOM 4047 C CA . ASP A 1 531 ? -2.507 50.650 23.328 1.00 80.69 531 ASP A CA 1
ATOM 4048 C C . ASP A 1 531 ? -3.301 49.375 23.679 1.00 80.69 531 ASP A C 1
ATOM 4050 O O . ASP A 1 531 ? -2.758 48.269 23.704 1.00 80.69 531 ASP A O 1
ATOM 4054 N N . ASP A 1 532 ? -4.601 49.518 23.940 1.00 79.81 532 ASP A N 1
ATOM 4055 C CA . ASP A 1 532 ? -5.488 48.414 24.323 1.00 79.81 532 ASP A CA 1
ATOM 4056 C C . ASP A 1 532 ? -5.677 47.389 23.187 1.00 79.81 532 ASP A C 1
ATOM 4058 O O . ASP A 1 532 ? -5.871 46.195 23.448 1.00 79.81 532 ASP A O 1
ATOM 4062 N N . ALA A 1 533 ? -5.533 47.817 21.927 1.00 81.38 533 ALA A N 1
ATOM 4063 C CA . ALA A 1 533 ? -5.527 46.908 20.783 1.00 81.38 533 ALA A CA 1
ATOM 4064 C C . ALA A 1 533 ? -4.297 45.984 20.805 1.00 81.38 533 ALA A C 1
ATOM 4066 O O . ALA A 1 533 ? -4.427 44.773 20.609 1.00 81.38 533 ALA A O 1
ATOM 4067 N N . ALA A 1 534 ? -3.119 46.523 21.135 1.00 81.44 534 ALA A N 1
ATOM 4068 C CA . ALA A 1 534 ? -1.879 45.754 21.240 1.00 81.44 534 ALA A CA 1
ATOM 4069 C C . ALA A 1 534 ? -1.929 44.717 22.377 1.00 81.44 534 ALA A C 1
ATOM 4071 O O . ALA A 1 534 ? -1.454 43.594 22.210 1.00 81.44 534 ALA A O 1
ATOM 4072 N N . VAL A 1 535 ? -2.568 45.050 23.508 1.00 86.56 535 VAL A N 1
ATOM 4073 C CA . VAL A 1 535 ? -2.790 44.100 24.617 1.00 86.56 535 VAL A CA 1
ATOM 4074 C C . VAL A 1 535 ? -3.684 42.936 24.185 1.00 86.56 535 VAL A C 1
ATOM 4076 O O . VAL A 1 535 ? -3.409 41.785 24.526 1.00 86.56 535 VAL A O 1
ATOM 4079 N N . GLY A 1 536 ? -4.736 43.221 23.413 1.00 85.31 536 GLY A N 1
ATOM 4080 C CA . GLY A 1 536 ? -5.628 42.195 22.873 1.00 85.31 536 GLY A CA 1
ATOM 4081 C C . GLY A 1 536 ? -4.958 41.282 21.851 1.00 85.31 536 GLY A C 1
ATOM 4082 O O . GLY A 1 536 ? -5.237 40.085 21.820 1.00 85.31 536 GLY A O 1
ATOM 4083 N N . THR A 1 537 ? -4.074 41.832 21.018 1.00 87.94 537 THR A N 1
ATOM 4084 C CA . THR A 1 537 ? -3.274 41.047 20.068 1.00 87.94 537 THR A CA 1
ATOM 4085 C C . THR A 1 537 ? -2.326 40.102 20.797 1.00 87.94 537 THR A C 1
ATOM 4087 O O . THR A 1 537 ? -2.390 38.902 20.552 1.00 87.94 537 THR A O 1
ATOM 4090 N N . LEU A 1 538 ? -1.564 40.602 21.774 1.00 88.62 538 LEU A N 1
ATOM 4091 C CA . LEU A 1 538 ? -0.656 39.769 22.566 1.00 88.62 538 LEU A CA 1
ATOM 4092 C C . LEU A 1 538 ? -1.394 38.644 23.312 1.00 88.62 538 LEU A C 1
ATOM 4094 O O . LEU A 1 538 ? -0.916 37.515 23.369 1.00 88.62 538 LEU A O 1
ATOM 4098 N N . TRP A 1 539 ? -2.568 38.929 23.885 1.00 92.81 539 TRP A N 1
ATOM 4099 C CA . TRP A 1 539 ? -3.355 37.891 24.556 1.00 92.81 539 TRP A CA 1
ATOM 4100 C C . TRP A 1 539 ? -3.792 36.783 23.590 1.00 92.81 539 TRP A C 1
ATOM 4102 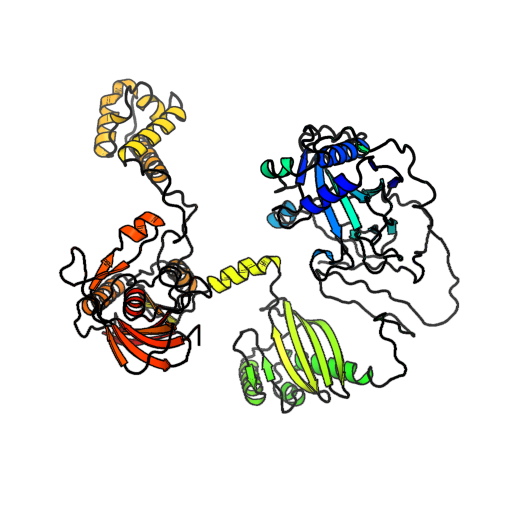O O . TRP A 1 539 ? -3.673 35.608 23.931 1.00 92.81 539 TRP A O 1
ATOM 4112 N N . ARG A 1 540 ? -4.265 37.147 22.389 1.00 89.50 540 ARG A N 1
ATOM 4113 C CA . ARG A 1 540 ? -4.661 36.174 21.360 1.00 89.50 540 ARG A CA 1
ATOM 4114 C C . ARG A 1 540 ? -3.481 35.320 20.916 1.00 89.50 540 ARG A C 1
ATOM 4116 O O . ARG A 1 540 ? -3.616 34.106 20.886 1.00 89.50 540 ARG A O 1
ATOM 4123 N N . GLU A 1 541 ? -2.327 35.932 20.664 1.00 90.56 541 GLU A N 1
ATOM 4124 C CA . GLU A 1 541 ? -1.099 35.213 20.300 1.00 90.56 541 GLU A CA 1
ATOM 4125 C C . GLU A 1 541 ? -0.700 34.187 21.372 1.00 90.56 541 GLU A C 1
ATOM 4127 O O . GLU A 1 541 ? -0.401 33.037 21.052 1.00 90.56 541 GLU A O 1
ATOM 4132 N N . LEU A 1 542 ? -0.772 34.563 22.652 1.00 91.62 542 LEU A N 1
ATOM 4133 C CA . LEU A 1 542 ? -0.487 33.661 23.772 1.00 91.62 542 LEU A CA 1
ATOM 4134 C C . LEU A 1 542 ? -1.535 32.546 23.928 1.00 91.62 542 LEU A C 1
ATOM 4136 O O . LEU A 1 542 ? -1.172 31.404 24.216 1.00 91.62 542 LEU A O 1
ATOM 4140 N N . ASP A 1 543 ? -2.827 32.841 23.747 1.00 90.88 543 ASP A N 1
ATOM 4141 C CA . ASP A 1 543 ? -3.902 31.839 23.842 1.00 90.88 543 ASP A CA 1
ATOM 4142 C C . ASP A 1 543 ? -3.866 30.863 22.667 1.00 90.88 543 ASP A C 1
ATOM 4144 O O . ASP A 1 543 ? -4.063 29.664 22.863 1.00 90.88 543 ASP A O 1
ATOM 4148 N N . ASP A 1 544 ? -3.530 31.340 21.474 1.00 85.12 544 ASP A N 1
ATOM 4149 C CA . ASP A 1 544 ? -3.352 30.503 20.294 1.00 85.12 544 ASP A CA 1
ATOM 4150 C C . ASP A 1 544 ? -2.093 29.636 20.409 1.00 85.12 544 ASP A C 1
ATOM 4152 O O . ASP A 1 544 ? -2.164 28.434 20.150 1.00 85.12 544 ASP A O 1
ATOM 4156 N N . ALA A 1 545 ? -0.981 30.172 20.921 1.00 85.81 545 ALA A N 1
ATOM 4157 C CA . ALA A 1 545 ? 0.210 29.380 21.231 1.00 85.81 545 ALA A CA 1
ATOM 4158 C C . ALA A 1 545 ? -0.069 28.307 22.302 1.00 85.81 545 ALA A C 1
ATOM 4160 O O . ALA A 1 545 ? 0.320 27.149 22.146 1.00 85.81 545 ALA A O 1
ATOM 4161 N N . ALA A 1 546 ? -0.797 28.647 23.370 1.00 86.25 546 ALA A N 1
ATOM 4162 C CA . ALA A 1 546 ? -1.177 27.689 24.408 1.00 86.25 546 ALA A CA 1
ATOM 4163 C C . ALA A 1 546 ? -2.126 26.600 23.877 1.00 86.25 546 ALA A C 1
ATOM 4165 O O . ALA A 1 546 ? -2.004 25.434 24.258 1.00 86.25 546 ALA A O 1
ATOM 4166 N N . LYS A 1 547 ? -3.062 26.952 22.985 1.00 80.50 547 LYS A N 1
ATOM 4167 C CA . LYS A 1 547 ? -3.923 25.984 22.289 1.00 80.50 547 LYS A CA 1
ATOM 4168 C C . LYS A 1 547 ? -3.127 25.095 21.343 1.00 80.50 547 LYS A C 1
ATOM 4170 O O . LYS A 1 547 ? -3.412 23.907 21.305 1.00 80.50 547 LYS A O 1
ATOM 4175 N N . ALA A 1 548 ? -2.141 25.636 20.631 1.00 76.44 548 ALA A N 1
ATOM 4176 C CA . ALA A 1 548 ? -1.263 24.865 19.758 1.00 76.44 548 ALA A CA 1
ATOM 4177 C C . ALA A 1 548 ? -0.420 23.857 20.555 1.00 76.44 548 ALA A C 1
ATOM 4179 O O . ALA A 1 548 ? -0.293 22.711 20.150 1.00 76.44 548 ALA A O 1
ATOM 4180 N N . LEU A 1 549 ? 0.072 24.239 21.737 1.00 77.94 549 LEU A N 1
ATOM 4181 C CA . LEU A 1 549 ? 0.774 23.328 22.652 1.00 77.94 549 LEU A CA 1
ATOM 4182 C C . LEU A 1 549 ? -0.140 22.263 23.273 1.00 77.94 549 LEU A C 1
ATOM 4184 O O . LEU A 1 549 ? 0.311 21.167 23.604 1.00 77.94 549 LEU A O 1
ATOM 4188 N N . ALA A 1 550 ? -1.417 22.599 23.476 1.00 70.81 550 ALA A N 1
ATOM 4189 C CA . ALA A 1 550 ? -2.436 21.677 23.968 1.00 70.81 550 ALA A CA 1
ATOM 4190 C C . ALA A 1 550 ? -3.042 20.802 22.860 1.00 70.81 550 ALA A C 1
ATOM 4192 O O . ALA A 1 550 ? -3.706 19.802 23.168 1.00 70.81 550 ALA A O 1
ATOM 4193 N N . ALA A 1 551 ? -2.851 21.183 21.595 1.00 56.81 551 ALA A N 1
ATOM 4194 C CA . ALA A 1 551 ? -3.285 20.398 20.460 1.00 56.81 551 ALA A CA 1
ATOM 4195 C C . ALA A 1 551 ? -2.520 19.067 20.482 1.00 56.81 551 ALA A C 1
ATOM 4197 O O . ALA A 1 551 ? -1.329 19.043 20.798 1.00 56.81 551 ALA A O 1
ATOM 4198 N N . PRO A 1 552 ? -3.197 17.934 20.235 1.00 54.19 552 PRO A N 1
ATOM 4199 C CA . PRO A 1 552 ? -2.477 16.692 19.994 1.00 54.19 552 PRO A CA 1
ATOM 4200 C C . PRO A 1 552 ? -1.494 16.904 18.833 1.00 54.19 552 PRO A C 1
ATOM 4202 O O . PRO A 1 552 ? -1.819 17.634 17.898 1.00 54.19 552 PRO A O 1
ATOM 4205 N N . ASP A 1 553 ? -0.317 16.273 18.898 1.00 48.50 553 ASP A N 1
ATOM 4206 C CA . ASP A 1 553 ? 0.570 16.163 17.738 1.00 48.50 553 ASP A CA 1
ATOM 4207 C C . ASP A 1 553 ? -0.288 15.633 16.573 1.00 48.50 553 ASP A C 1
ATOM 4209 O O . ASP A 1 553 ? -0.833 14.531 16.652 1.00 48.50 553 ASP A O 1
ATOM 4213 N N . ASN A 1 554 ? -0.488 16.441 15.528 1.00 44.19 554 ASN A N 1
ATOM 4214 C CA . ASN A 1 554 ? -1.351 16.105 14.387 1.00 44.19 554 ASN A CA 1
ATOM 4215 C C . ASN A 1 554 ? -0.749 15.008 13.480 1.00 44.19 554 ASN A C 1
ATOM 4217 O O . ASN A 1 554 ? -1.282 14.742 12.408 1.00 44.19 554 ASN A O 1
ATOM 4221 N N . ASP A 1 555 ? 0.317 14.336 13.917 1.00 42.78 555 ASP A N 1
ATOM 4222 C CA . ASP A 1 555 ? 1.015 13.280 13.177 1.00 42.78 555 ASP A CA 1
ATOM 4223 C C . ASP A 1 555 ? 0.331 11.890 13.255 1.00 42.78 555 ASP A C 1
ATOM 4225 O O . ASP A 1 555 ? 0.893 10.905 12.789 1.00 42.78 555 ASP A O 1
ATOM 4229 N N . GLU A 1 556 ? -0.888 11.760 13.803 1.00 47.84 556 GLU A N 1
ATOM 4230 C CA . GLU A 1 556 ? -1.584 10.457 13.936 1.00 47.84 556 GLU A CA 1
ATOM 4231 C C . GLU A 1 556 ? -3.114 10.492 13.667 1.00 47.84 556 GLU A C 1
ATOM 4233 O O . GLU A 1 556 ? -3.849 9.666 14.221 1.00 47.84 556 GLU A O 1
ATOM 4238 N N . GLU A 1 557 ? -3.673 11.407 12.858 1.00 56.53 557 GLU A N 1
ATOM 4239 C CA . GLU A 1 557 ? -5.101 11.271 12.499 1.00 56.53 557 GLU A CA 1
ATOM 4240 C C . GLU A 1 557 ? -5.281 10.176 11.438 1.00 56.53 557 GLU A C 1
ATOM 4242 O O . GLU A 1 557 ? -5.058 10.374 10.245 1.00 56.53 557 GLU A O 1
ATOM 4247 N N . ALA A 1 558 ? -5.652 8.979 11.896 1.00 67.06 558 ALA A N 1
ATOM 4248 C CA . ALA A 1 558 ? -5.810 7.828 11.022 1.00 67.06 558 ALA A CA 1
ATOM 4249 C C . ALA A 1 558 ? -6.958 8.044 10.008 1.00 67.06 558 ALA A C 1
ATOM 4251 O O . ALA A 1 558 ? -7.974 8.678 10.338 1.00 67.06 558 ALA A O 1
ATOM 4252 N N . PRO A 1 559 ? -6.841 7.479 8.789 1.00 80.56 559 PRO A N 1
ATOM 4253 C CA . PRO A 1 559 ? -7.896 7.542 7.785 1.00 80.56 559 PRO A CA 1
ATOM 4254 C C . PRO A 1 559 ? -9.251 7.095 8.343 1.00 80.56 559 PRO A C 1
ATOM 4256 O O . PRO A 1 559 ? -9.351 6.125 9.105 1.00 80.56 559 PRO A O 1
ATOM 4259 N N . ASN A 1 560 ? -10.313 7.808 7.964 1.00 88.06 560 ASN A N 1
ATOM 4260 C CA . ASN A 1 560 ? -11.663 7.525 8.438 1.00 88.06 560 ASN A CA 1
ATOM 4261 C C . ASN A 1 560 ? -12.732 7.753 7.361 1.00 88.06 560 ASN A C 1
ATOM 4263 O O . ASN A 1 560 ? -12.608 8.615 6.494 1.00 88.06 560 ASN A O 1
ATOM 4267 N N . ALA A 1 561 ? -13.819 6.993 7.464 1.00 90.50 561 ALA A N 1
ATOM 4268 C CA . ALA A 1 561 ? -14.931 6.974 6.526 1.00 90.50 561 ALA A CA 1
ATOM 4269 C C . ALA A 1 561 ? -15.627 8.329 6.393 1.00 90.50 561 ALA A C 1
ATOM 4271 O O . ALA A 1 561 ? -16.075 8.666 5.304 1.00 90.50 561 ALA A O 1
ATOM 4272 N N . LEU A 1 562 ? -15.694 9.124 7.466 1.00 91.81 562 LEU A N 1
ATOM 4273 C CA . LEU A 1 562 ? -16.267 10.467 7.407 1.00 91.81 562 LEU A CA 1
ATOM 4274 C C . LEU A 1 562 ? -15.457 11.380 6.477 1.00 91.81 562 LEU A C 1
ATOM 4276 O O . LEU A 1 562 ? -16.045 12.056 5.639 1.00 91.81 562 LEU A O 1
ATOM 4280 N N . ALA A 1 563 ? -14.128 11.398 6.594 1.00 86.00 563 ALA A N 1
ATOM 4281 C CA . ALA A 1 563 ? -13.267 12.198 5.722 1.00 86.00 563 ALA A CA 1
ATOM 4282 C C . ALA A 1 563 ? -13.399 11.775 4.250 1.00 86.00 563 ALA A C 1
ATOM 4284 O O . ALA A 1 563 ? -13.545 12.630 3.375 1.00 86.00 563 ALA A O 1
ATOM 4285 N N . LEU A 1 564 ? -13.432 10.465 3.992 1.00 87.44 564 LEU A N 1
ATOM 4286 C CA . LEU A 1 564 ? -13.605 9.926 2.642 1.00 87.44 564 LEU A CA 1
ATOM 4287 C C . LEU A 1 564 ? -14.993 10.231 2.072 1.00 87.44 564 LEU A C 1
ATOM 4289 O O . LEU A 1 564 ? -15.100 10.645 0.923 1.00 87.44 564 LEU A O 1
ATOM 4293 N N . ALA A 1 565 ? -16.049 10.112 2.880 1.00 89.19 565 ALA A N 1
ATOM 4294 C CA . ALA A 1 565 ? -17.409 10.447 2.467 1.00 89.19 565 ALA A CA 1
ATOM 4295 C C . ALA A 1 565 ? -17.551 11.940 2.150 1.00 89.19 565 ALA A C 1
ATOM 4297 O O . ALA A 1 565 ? -18.202 12.297 1.174 1.00 89.19 565 ALA A O 1
ATOM 4298 N N . ARG A 1 566 ? -16.906 12.819 2.933 1.00 87.88 566 ARG A N 1
ATOM 4299 C CA . ARG A 1 566 ? -16.883 14.267 2.666 1.00 87.88 566 ARG A CA 1
ATOM 4300 C C . ARG A 1 566 ? -16.212 14.585 1.335 1.00 87.88 566 ARG A C 1
ATOM 4302 O O . ARG A 1 566 ? -16.713 15.417 0.584 1.00 87.88 566 ARG A O 1
ATOM 4309 N N . ALA A 1 567 ? -15.093 13.922 1.046 1.00 80.81 567 ALA A N 1
ATOM 4310 C CA . ALA A 1 567 ? -14.393 14.072 -0.223 1.00 80.81 567 ALA A CA 1
ATOM 4311 C C . ALA A 1 567 ? -15.237 13.546 -1.397 1.00 80.81 567 ALA A C 1
ATOM 4313 O O . ALA A 1 567 ? -15.426 14.266 -2.373 1.00 80.81 567 ALA A O 1
ATOM 4314 N N . ALA A 1 568 ? -15.792 12.337 -1.276 1.00 81.94 568 ALA A N 1
ATOM 4315 C CA . ALA A 1 568 ? -16.566 11.685 -2.331 1.00 81.94 568 ALA A CA 1
ATOM 4316 C C . ALA A 1 568 ? -17.897 12.397 -2.631 1.00 81.94 568 ALA A C 1
ATOM 4318 O O . ALA A 1 568 ? -18.264 12.550 -3.791 1.00 81.94 568 ALA A O 1
ATOM 4319 N N . ALA A 1 569 ? -18.608 12.868 -1.602 1.00 83.12 569 ALA A N 1
ATOM 4320 C CA . ALA A 1 569 ? -19.871 13.589 -1.761 1.00 83.12 569 ALA A CA 1
ATOM 4321 C C . ALA A 1 569 ? -19.690 15.091 -2.059 1.00 83.12 569 ALA A C 1
ATOM 4323 O O . ALA A 1 569 ? -20.676 15.784 -2.305 1.00 83.12 569 ALA A O 1
ATOM 4324 N N . GLY A 1 570 ? -18.459 15.616 -1.990 1.00 79.75 570 GLY A N 1
ATOM 4325 C CA . GLY A 1 570 ? -18.191 17.052 -2.122 1.00 79.75 570 GLY A CA 1
ATOM 4326 C C . GLY A 1 570 ? -18.823 17.903 -1.011 1.00 79.75 570 GLY A C 1
ATOM 4327 O O . GLY A 1 570 ? -19.101 19.081 -1.221 1.00 79.75 570 GLY A O 1
ATOM 4328 N N . ASP A 1 571 ? -19.065 17.321 0.165 1.00 81.50 571 ASP A N 1
ATOM 4329 C CA . ASP A 1 571 ? -19.787 17.949 1.273 1.00 81.50 571 ASP A CA 1
ATOM 4330 C C . ASP A 1 571 ? -18.926 17.920 2.537 1.00 81.50 571 ASP A C 1
ATOM 4332 O O . ASP A 1 571 ? -18.695 16.867 3.122 1.00 81.50 571 ASP A O 1
ATOM 4336 N N . ARG A 1 572 ? -18.427 19.079 2.978 1.00 77.00 572 ARG A N 1
ATOM 4337 C CA . ARG A 1 572 ? -17.567 19.170 4.172 1.00 77.00 572 ARG A CA 1
ATOM 4338 C C . ARG A 1 572 ? -18.344 19.096 5.489 1.00 77.00 572 ARG A C 1
ATOM 4340 O O . ARG A 1 572 ? -17.733 18.825 6.524 1.00 77.00 572 ARG A O 1
ATOM 4347 N N . ASP A 1 573 ? -19.662 19.268 5.456 1.00 84.25 573 ASP A N 1
ATOM 4348 C CA . ASP A 1 573 ? -20.520 19.397 6.634 1.00 84.25 573 ASP A CA 1
ATOM 4349 C C . ASP A 1 573 ? -21.209 18.085 7.032 1.00 84.25 573 ASP A C 1
ATOM 4351 O O . ASP A 1 573 ? -22.087 18.076 7.898 1.00 84.25 573 ASP A O 1
ATOM 4355 N N . LEU A 1 574 ? -20.782 16.947 6.475 1.00 91.00 574 LEU A N 1
ATOM 4356 C CA . LEU A 1 574 ? -21.289 15.644 6.905 1.00 91.00 574 LEU A CA 1
ATOM 4357 C C . LEU A 1 574 ? -21.076 15.419 8.410 1.00 91.00 574 LEU A C 1
ATOM 4359 O O . LEU A 1 574 ? -20.004 15.703 8.964 1.00 91.00 574 LEU A O 1
ATOM 4363 N N . ARG A 1 575 ? -22.110 14.882 9.065 1.00 92.56 575 ARG A N 1
ATOM 4364 C CA . ARG A 1 575 ? -22.176 14.619 10.509 1.00 92.56 575 ARG A CA 1
ATOM 4365 C C . ARG A 1 575 ? -22.385 13.123 10.774 1.00 92.56 575 ARG A C 1
ATOM 4367 O O . ARG A 1 575 ? -23.321 12.541 10.222 1.00 92.56 575 ARG A O 1
ATOM 4374 N N . PRO A 1 576 ? -21.566 12.488 11.629 1.00 94.69 576 PRO A N 1
ATOM 4375 C CA . PRO A 1 576 ? -21.775 11.098 12.019 1.00 94.69 576 PRO A CA 1
ATOM 4376 C C . PRO A 1 576 ? -22.987 10.959 12.942 1.00 94.69 576 PRO A C 1
ATOM 4378 O O . PRO A 1 576 ? -23.157 11.741 13.875 1.00 94.69 576 PRO A O 1
ATOM 4381 N N . VAL A 1 577 ? -23.811 9.941 12.690 1.00 93.75 577 VAL A N 1
ATOM 4382 C CA . VAL A 1 577 ? -25.011 9.630 13.495 1.00 93.75 577 VAL A CA 1
ATOM 4383 C C . VAL A 1 577 ? -24.969 8.227 14.105 1.00 93.75 577 VAL A C 1
ATOM 4385 O O . VAL A 1 577 ? -25.668 7.951 15.076 1.00 93.75 577 VAL A O 1
ATOM 4388 N N . HIS A 1 578 ? -24.113 7.350 13.574 1.00 91.12 578 HIS A N 1
ATOM 4389 C CA . HIS A 1 578 ? -23.774 6.048 14.146 1.00 91.12 578 HIS A CA 1
ATOM 4390 C C . HIS A 1 578 ? -22.349 5.646 13.736 1.00 91.12 578 HIS A C 1
ATOM 4392 O O . HIS A 1 578 ? -21.652 6.413 13.068 1.00 91.12 578 HIS A O 1
ATOM 4398 N N . ARG A 1 579 ? -21.886 4.476 14.185 1.00 91.69 579 ARG A N 1
ATOM 4399 C CA . ARG A 1 579 ? -20.537 3.972 13.901 1.00 91.69 579 ARG A CA 1
ATOM 4400 C C . ARG A 1 579 ? -20.527 2.456 13.751 1.00 91.69 579 ARG A C 1
ATOM 4402 O O . ARG A 1 579 ? -21.278 1.759 14.428 1.00 91.69 579 ARG A O 1
ATOM 4409 N N . LEU A 1 580 ? -19.593 1.980 12.939 1.00 93.00 580 LEU A N 1
ATOM 4410 C CA . LEU A 1 580 ? -19.141 0.593 12.895 1.00 93.00 580 LEU A CA 1
ATOM 4411 C C . LEU A 1 580 ? -17.774 0.469 13.590 1.00 93.00 580 LEU A C 1
ATOM 4413 O O . LEU A 1 580 ? -17.031 1.459 13.697 1.00 93.00 580 LEU A O 1
ATOM 4417 N N . ASP A 1 581 ? -17.454 -0.734 14.071 1.00 90.56 581 ASP A N 1
ATOM 4418 C CA . ASP A 1 581 ? -16.112 -1.054 14.572 1.00 90.56 581 ASP A CA 1
ATOM 4419 C C . ASP A 1 581 ? -15.074 -0.899 13.444 1.00 90.56 581 ASP A C 1
ATOM 4421 O O . ASP A 1 581 ? -15.422 -0.911 12.260 1.00 90.56 581 ASP A O 1
ATOM 4425 N N . TYR A 1 582 ? -13.801 -0.728 13.810 1.00 88.50 582 TYR A N 1
ATOM 4426 C CA . TYR A 1 582 ? -12.719 -0.459 12.857 1.00 88.50 582 TYR A CA 1
ATOM 4427 C C . TYR A 1 582 ? -12.639 -1.542 11.769 1.00 88.50 582 TYR A C 1
ATOM 4429 O O . TYR A 1 582 ? -12.695 -1.230 10.577 1.00 88.50 582 TYR A O 1
ATOM 4437 N N . GLU A 1 583 ? -12.638 -2.809 12.184 1.00 89.75 583 GLU A N 1
ATOM 4438 C CA . GLU A 1 583 ? -12.535 -3.978 11.308 1.00 89.75 583 GLU A CA 1
ATOM 4439 C C . GLU A 1 583 ? -13.861 -4.319 10.595 1.00 89.75 583 GLU A C 1
ATOM 4441 O O . GLU A 1 583 ? -13.871 -5.090 9.640 1.00 89.75 583 GLU A O 1
ATOM 4446 N N . THR A 1 584 ? -14.999 -3.760 11.032 1.00 92.31 584 THR A N 1
ATOM 4447 C CA . THR A 1 584 ? -16.322 -4.075 10.457 1.00 92.31 584 THR A CA 1
ATOM 4448 C C . THR A 1 584 ? -16.564 -3.285 9.173 1.00 92.31 584 THR A C 1
ATOM 4450 O O . THR A 1 584 ? -16.386 -2.066 9.144 1.00 92.31 584 THR A O 1
ATOM 4453 N N . SER A 1 585 ? -17.016 -3.970 8.123 1.00 93.44 585 SER A N 1
ATOM 4454 C CA . SER A 1 585 ? -17.382 -3.364 6.832 1.00 93.44 585 SER A CA 1
ATOM 4455 C C . SER A 1 585 ? -18.898 -3.153 6.698 1.00 93.44 585 SER A C 1
ATOM 4457 O O . SER A 1 585 ? -19.661 -3.685 7.504 1.00 93.44 585 SER A O 1
ATOM 4459 N N . GLY A 1 586 ? -19.345 -2.416 5.679 1.00 94.62 586 GLY A N 1
ATOM 4460 C CA . GLY A 1 586 ? -20.754 -2.325 5.273 1.00 94.62 586 GLY A CA 1
ATOM 4461 C C . GLY A 1 586 ? -21.406 -0.959 5.480 1.00 94.62 586 GLY A C 1
ATOM 4462 O O . GLY A 1 586 ? -20.732 0.066 5.572 1.00 94.62 586 GLY A O 1
ATOM 4463 N N . VAL A 1 587 ? -22.739 -0.947 5.521 1.00 97.00 587 VAL A N 1
ATOM 4464 C CA . VAL A 1 587 ? -23.560 0.269 5.442 1.00 97.00 587 VAL A CA 1
ATOM 4465 C C . VAL A 1 587 ? -23.314 1.227 6.618 1.00 97.00 587 VAL A C 1
ATOM 4467 O O . VAL A 1 587 ? -23.570 0.907 7.783 1.00 97.00 587 VAL A O 1
ATOM 4470 N N . LEU A 1 588 ? -22.885 2.451 6.302 1.00 96.69 588 LEU A N 1
ATOM 4471 C CA . LEU A 1 588 ? -22.695 3.565 7.235 1.00 96.69 588 LEU A CA 1
ATOM 4472 C C . LEU A 1 588 ? -23.425 4.810 6.701 1.00 96.69 588 LEU A C 1
ATOM 4474 O O . LEU A 1 588 ? -23.378 5.084 5.508 1.00 96.69 588 LEU A O 1
ATOM 4478 N N . VAL A 1 589 ? -24.112 5.565 7.569 1.00 97.31 589 VAL A N 1
ATOM 4479 C CA . VAL A 1 589 ? -24.883 6.759 7.166 1.00 97.31 589 VAL A CA 1
ATOM 4480 C C . VAL A 1 589 ? -24.372 8.007 7.878 1.00 97.31 589 VAL A C 1
ATOM 4482 O O . VAL A 1 589 ? -24.083 7.981 9.079 1.00 97.31 589 VAL A O 1
ATOM 4485 N N . PHE A 1 590 ? -24.301 9.102 7.128 1.00 97.50 590 PHE A N 1
ATOM 4486 C CA . PHE A 1 590 ? -23.962 10.443 7.579 1.00 97.50 590 PHE A CA 1
ATOM 4487 C C . PHE A 1 590 ? -25.105 11.409 7.266 1.00 97.50 590 PHE A C 1
ATOM 4489 O O . PHE A 1 590 ? -25.750 11.314 6.224 1.00 97.50 590 PHE A O 1
ATOM 4496 N N . ALA A 1 591 ? -25.345 12.365 8.157 1.00 96.56 591 ALA A N 1
ATOM 4497 C CA . ALA A 1 591 ? -26.324 13.422 7.942 1.00 96.56 591 ALA A CA 1
ATOM 4498 C C . ALA A 1 591 ? -25.671 14.646 7.296 1.00 96.56 591 ALA A C 1
ATOM 4500 O O . ALA A 1 591 ? -24.601 15.073 7.735 1.00 96.56 591 ALA A O 1
ATOM 4501 N N . ARG A 1 592 ? -26.339 15.255 6.314 1.00 94.00 592 ARG A N 1
ATOM 4502 C CA . ARG A 1 592 ? -25.870 16.488 5.657 1.00 94.00 592 ARG A CA 1
ATOM 4503 C C . ARG A 1 592 ? -26.239 17.746 6.436 1.00 94.00 592 ARG A C 1
ATOM 4505 O O . ARG A 1 592 ? -25.501 18.725 6.448 1.00 94.00 592 ARG A O 1
ATOM 4512 N N . THR A 1 593 ? -27.359 17.705 7.158 1.00 90.69 593 THR A N 1
ATOM 4513 C CA . THR A 1 593 ? -27.871 18.844 7.931 1.00 90.69 593 THR A CA 1
ATOM 4514 C C . THR A 1 593 ? -27.950 18.531 9.422 1.00 90.69 593 THR A C 1
ATOM 4516 O O . THR A 1 593 ? -28.054 17.377 9.843 1.00 90.69 593 THR A O 1
ATOM 4519 N N . THR A 1 594 ? -27.944 19.572 10.257 1.00 91.38 594 THR A N 1
ATOM 4520 C CA . THR A 1 594 ? -28.155 19.435 11.708 1.00 91.38 594 THR A CA 1
ATOM 4521 C C . THR A 1 594 ? -29.532 18.842 12.032 1.00 91.38 594 THR A C 1
ATOM 4523 O O . THR A 1 594 ? -29.650 18.041 12.958 1.00 91.38 594 THR A O 1
ATOM 4526 N N . ALA A 1 595 ? -30.565 19.191 11.255 1.00 91.44 595 ALA A N 1
ATOM 4527 C CA . ALA A 1 595 ? -31.914 18.650 11.419 1.00 91.44 595 ALA A CA 1
ATOM 4528 C C . ALA A 1 595 ? -31.949 17.141 11.134 1.00 91.44 595 ALA A C 1
ATOM 4530 O O . ALA A 1 595 ? -32.409 16.369 11.977 1.00 91.44 595 ALA A O 1
ATOM 4531 N N . ALA A 1 596 ? -31.359 16.711 10.013 1.00 93.81 596 ALA A N 1
ATOM 4532 C CA . ALA A 1 596 ? -31.233 15.296 9.678 1.00 93.81 596 ALA A CA 1
ATOM 4533 C C . ALA A 1 596 ? -30.400 14.533 10.718 1.00 93.81 596 ALA A C 1
ATOM 4535 O O . ALA A 1 596 ? -30.781 13.439 11.132 1.00 93.81 596 ALA A O 1
ATOM 4536 N N . ALA A 1 597 ? -29.309 15.129 11.213 1.00 94.19 597 ALA A N 1
ATOM 4537 C CA . ALA A 1 597 ? -28.482 14.527 12.257 1.00 94.19 597 ALA A CA 1
ATOM 4538 C C . ALA A 1 597 ? -29.275 14.291 13.549 1.00 94.19 597 ALA A C 1
ATOM 4540 O O . ALA A 1 597 ? -29.151 13.234 14.167 1.00 94.19 597 ALA A O 1
ATOM 4541 N N . SER A 1 598 ? -30.115 15.253 13.942 1.00 92.19 598 SER A N 1
ATOM 4542 C CA . SER A 1 598 ? -30.985 15.137 15.115 1.00 92.19 598 SER A CA 1
ATOM 4543 C C . SER A 1 598 ? -32.023 14.022 14.945 1.00 92.19 598 SER A C 1
ATOM 4545 O O . SER A 1 598 ? -32.147 13.164 15.826 1.00 92.19 598 SER A O 1
ATOM 4547 N N . ALA A 1 599 ? -32.710 13.987 13.795 1.00 92.94 599 ALA A N 1
ATOM 4548 C CA . ALA A 1 599 ? -33.727 12.984 13.474 1.00 92.94 599 ALA A CA 1
ATOM 4549 C C . ALA A 1 599 ? -33.146 11.560 13.441 1.00 92.94 599 ALA A C 1
ATOM 4551 O O . ALA A 1 599 ? -33.660 10.659 14.106 1.00 92.94 599 ALA A O 1
ATOM 4552 N N . LEU A 1 600 ? -32.018 11.368 12.752 1.00 93.50 600 LEU A N 1
ATOM 4553 C CA . LEU A 1 600 ? -31.343 10.072 12.663 1.00 93.50 600 LEU A CA 1
ATOM 4554 C C . LEU A 1 600 ? -30.795 9.619 14.023 1.00 93.50 600 LEU A C 1
ATOM 4556 O O . LEU A 1 600 ? -31.004 8.471 14.413 1.00 93.50 600 LEU A O 1
ATOM 4560 N N . CYS A 1 601 ? -30.161 10.511 14.795 1.00 92.44 601 CYS A N 1
ATOM 4561 C CA . CYS A 1 601 ? -29.724 10.188 16.157 1.00 92.44 601 CYS A CA 1
ATOM 4562 C C . CYS A 1 601 ? -30.900 9.756 17.049 1.00 92.44 601 CYS A C 1
ATOM 4564 O O . CYS A 1 601 ? -30.746 8.858 17.877 1.00 92.44 601 CYS A O 1
ATOM 4566 N N . ALA A 1 602 ? -32.072 10.386 16.908 1.00 89.62 602 ALA A N 1
ATOM 4567 C CA . ALA A 1 602 ? -33.270 9.983 17.637 1.00 89.62 602 ALA A CA 1
ATOM 4568 C C . ALA A 1 602 ? -33.761 8.590 17.212 1.00 89.62 602 ALA A C 1
ATOM 4570 O O . ALA A 1 602 ? -34.061 7.775 18.084 1.00 89.62 602 ALA A O 1
ATOM 4571 N N . ALA A 1 603 ? -33.770 8.290 15.909 1.00 89.06 603 ALA A N 1
ATOM 4572 C CA . ALA A 1 603 ? -34.145 6.976 15.388 1.00 89.06 603 ALA A CA 1
ATOM 4573 C C . ALA A 1 603 ? -33.219 5.858 15.915 1.00 89.06 603 ALA A C 1
ATOM 4575 O O . ALA A 1 603 ? -33.699 4.844 16.427 1.00 89.06 603 ALA A O 1
ATOM 4576 N N . PHE A 1 604 ? -31.897 6.071 15.893 1.00 88.19 604 PHE A N 1
ATOM 4577 C CA . PHE A 1 604 ? -30.925 5.110 16.434 1.00 88.19 604 PHE A CA 1
ATOM 4578 C C . PHE A 1 604 ? -31.029 4.927 17.956 1.00 88.19 604 PHE A C 1
ATOM 4580 O O . PHE A 1 604 ? -30.841 3.811 18.450 1.00 88.19 604 PHE A O 1
ATOM 4587 N N . ARG A 1 605 ? -31.341 5.992 18.712 1.00 83.94 605 ARG A N 1
ATOM 4588 C CA . ARG A 1 605 ? -31.563 5.900 20.166 1.00 83.94 605 ARG A CA 1
ATOM 4589 C C . ARG A 1 605 ? -32.756 5.011 20.495 1.00 83.94 605 ARG A C 1
ATOM 4591 O O . ARG A 1 605 ? -32.573 4.041 21.219 1.00 83.94 605 ARG A O 1
ATOM 4598 N N . LYS A 1 606 ? -33.921 5.259 19.884 1.00 77.19 606 LYS A N 1
ATOM 4599 C CA . LYS A 1 606 ? -35.127 4.434 20.095 1.00 77.19 606 LYS A CA 1
ATOM 4600 C C . LYS A 1 606 ? -34.875 2.951 19.813 1.00 77.19 606 LYS A C 1
ATOM 4602 O O . LYS A 1 606 ? -35.325 2.092 20.556 1.00 77.19 606 LYS A O 1
ATOM 4607 N N . SER A 1 607 ? -34.107 2.647 18.765 1.00 70.75 607 SER A N 1
ATOM 4608 C CA . SER A 1 607 ? -33.730 1.266 18.441 1.00 70.75 607 SER A CA 1
ATOM 4609 C C . SER A 1 607 ? -32.764 0.634 19.448 1.00 70.75 607 SER A C 1
ATOM 4611 O O . SER A 1 607 ? -32.673 -0.584 19.494 1.00 70.75 607 SER A O 1
ATOM 4613 N N . THR A 1 608 ? -32.016 1.414 20.230 1.00 61.62 608 THR A N 1
ATOM 4614 C CA . THR A 1 608 ? -31.055 0.889 21.216 1.00 61.62 608 THR A CA 1
ATOM 4615 C C . THR A 1 608 ? -31.732 0.474 22.526 1.00 61.62 608 THR A C 1
ATOM 4617 O O . THR A 1 608 ? -31.188 -0.373 23.238 1.00 61.62 608 THR A O 1
ATOM 4620 N N . ASP A 1 609 ? -32.913 1.026 22.811 1.00 61.66 609 ASP A N 1
ATOM 4621 C CA . ASP A 1 609 ? -33.647 0.841 24.068 1.00 61.66 609 ASP A CA 1
ATOM 4622 C C . ASP A 1 609 ? -34.617 -0.361 24.047 1.00 61.66 609 ASP A C 1
ATOM 4624 O O . ASP A 1 609 ? -35.324 -0.608 25.019 1.00 61.66 609 ASP A O 1
ATOM 4628 N N . GLY A 1 610 ? -34.603 -1.168 22.979 1.00 52.12 610 GLY A N 1
ATOM 4629 C CA . GLY A 1 610 ? -35.335 -2.439 22.904 1.00 52.12 610 GLY A CA 1
ATOM 4630 C C . GLY A 1 610 ? -36.776 -2.345 22.396 1.00 52.12 610 GLY A C 1
ATOM 4631 O O . GLY A 1 610 ? -37.416 -3.387 22.235 1.00 52.12 610 GLY A O 1
ATOM 4632 N N . ASP A 1 611 ? -37.259 -1.140 22.082 1.00 53.72 611 ASP A N 1
ATOM 4633 C CA . ASP A 1 611 ? -38.477 -0.943 21.295 1.00 53.72 611 ASP A CA 1
ATOM 4634 C C . ASP A 1 611 ? -38.281 -1.474 19.866 1.00 53.72 611 ASP A C 1
ATOM 4636 O O . ASP A 1 611 ? -37.153 -1.564 19.373 1.00 53.72 611 ASP A O 1
ATOM 4640 N N . ALA A 1 612 ? -39.378 -1.828 19.183 1.00 51.22 612 ALA A N 1
ATOM 4641 C CA . ALA A 1 612 ? -39.403 -2.236 17.771 1.00 51.22 612 ALA A CA 1
ATOM 4642 C C . ALA A 1 612 ? -39.042 -1.051 16.852 1.00 51.22 612 ALA A C 1
ATOM 4644 O O . ALA A 1 612 ? -39.873 -0.550 16.098 1.00 51.22 612 ALA A O 1
ATOM 4645 N N . GLY A 1 613 ? -37.816 -0.553 17.009 1.00 59.66 613 GLY A N 1
ATOM 4646 C CA . GLY A 1 613 ? -37.417 0.797 16.669 1.00 59.66 613 GLY A CA 1
ATOM 4647 C C . GLY A 1 613 ? -37.552 1.133 15.193 1.00 59.66 613 GLY A C 1
ATOM 4648 O O . GLY A 1 613 ? -37.665 0.278 14.312 1.00 59.66 613 GLY A O 1
ATOM 4649 N N . ASP A 1 614 ? -37.476 2.433 14.928 1.00 73.06 614 ASP A N 1
ATOM 4650 C CA . ASP A 1 614 ? -37.584 2.987 13.582 1.00 73.06 614 ASP A CA 1
ATOM 4651 C C . ASP A 1 614 ? -36.443 2.499 12.656 1.00 73.06 614 ASP A C 1
ATOM 4653 O O . ASP A 1 614 ? -36.572 2.567 11.435 1.00 73.06 614 ASP A O 1
ATOM 4657 N N . THR A 1 615 ? -35.354 1.943 13.212 1.00 87.69 615 THR A N 1
ATOM 4658 C CA . THR A 1 615 ? -34.211 1.410 12.455 1.00 87.69 615 THR A CA 1
ATOM 4659 C C . THR A 1 615 ? -34.058 -0.106 12.574 1.00 87.69 615 THR A C 1
ATOM 4661 O O . THR A 1 615 ? -34.111 -0.648 13.676 1.00 87.69 615 THR A O 1
ATOM 4664 N N . ARG A 1 616 ? -33.744 -0.790 11.469 1.00 91.88 616 ARG A N 1
ATOM 4665 C CA . ARG A 1 616 ? -33.408 -2.224 11.439 1.00 91.88 616 ARG A CA 1
ATOM 4666 C C . ARG A 1 616 ? -32.033 -2.416 10.811 1.00 91.88 616 ARG A C 1
ATOM 4668 O O . ARG A 1 616 ? -31.812 -1.995 9.680 1.00 91.88 616 ARG A O 1
ATOM 4675 N N . LYS A 1 617 ? -31.121 -3.050 11.549 1.00 94.12 617 LYS A N 1
ATOM 4676 C CA . LYS A 1 617 ? -29.748 -3.330 11.110 1.00 94.12 617 LYS A CA 1
ATOM 4677 C C . LYS A 1 617 ? -29.595 -4.826 10.866 1.00 94.12 617 LYS A C 1
ATOM 4679 O O . LYS A 1 617 ? -29.880 -5.607 11.771 1.00 94.12 617 LYS A O 1
ATOM 4684 N N . THR A 1 618 ? -29.107 -5.204 9.693 1.00 95.81 618 THR A N 1
ATOM 4685 C CA . THR A 1 618 ? -28.813 -6.597 9.349 1.00 95.81 618 THR A CA 1
ATOM 4686 C C . THR A 1 618 ? -27.331 -6.740 9.063 1.00 95.81 618 THR A C 1
ATOM 4688 O O . THR A 1 618 ? -26.765 -5.988 8.273 1.00 95.81 618 THR A O 1
ATOM 4691 N N . TYR A 1 619 ? -26.713 -7.730 9.688 1.00 97.12 619 TYR A N 1
ATOM 4692 C CA . TYR A 1 619 ? -25.318 -8.085 9.496 1.00 97.12 619 TYR A CA 1
ATOM 4693 C C . TYR A 1 619 ? -25.213 -9.500 8.944 1.00 97.12 619 TYR A C 1
ATOM 4695 O O . TYR A 1 619 ? -26.082 -10.338 9.181 1.00 97.12 619 TYR A O 1
ATOM 4703 N N . VAL A 1 620 ? -24.125 -9.768 8.236 1.00 96.69 620 VAL A N 1
ATOM 4704 C CA . VAL A 1 620 ? -23.712 -11.113 7.844 1.00 96.69 620 VAL A CA 1
ATOM 4705 C C . VAL A 1 620 ? -22.364 -11.398 8.493 1.00 96.69 620 VAL A C 1
ATOM 4707 O O . VAL A 1 620 ? -21.480 -10.538 8.482 1.00 96.69 620 VAL A O 1
ATOM 4710 N N . ALA A 1 621 ? -22.216 -12.581 9.086 1.00 96.31 621 ALA A N 1
ATOM 4711 C CA . ALA A 1 621 ? -20.983 -13.002 9.739 1.00 96.31 621 ALA A CA 1
ATOM 4712 C C . ALA A 1 621 ? -20.643 -14.456 9.415 1.00 96.31 621 ALA A C 1
ATOM 4714 O O . ALA A 1 621 ? -21.529 -15.308 9.439 1.00 96.31 621 ALA A O 1
ATOM 4715 N N . ARG A 1 622 ? -19.364 -14.751 9.172 1.00 95.06 622 ARG A N 1
ATOM 4716 C CA . ARG A 1 622 ? -18.870 -16.134 9.117 1.00 95.06 622 ARG A CA 1
ATOM 4717 C C . ARG A 1 622 ? -18.314 -16.507 10.487 1.00 95.06 622 ARG A C 1
ATOM 4719 O O . ARG A 1 622 ? -17.443 -15.811 11.006 1.00 95.06 622 ARG A O 1
ATOM 4726 N N . VAL A 1 623 ? -18.834 -17.571 11.086 1.00 95.56 623 VAL A N 1
ATOM 4727 C CA . VAL A 1 623 ? -18.493 -18.019 12.443 1.00 95.56 623 VAL A CA 1
ATOM 4728 C C . VAL A 1 623 ? -17.855 -19.401 12.434 1.00 95.56 623 VAL A C 1
ATOM 4730 O O . VAL A 1 623 ? -18.104 -20.192 11.526 1.00 95.56 623 VAL A O 1
ATOM 4733 N N . ALA A 1 624 ? -17.037 -19.688 13.443 1.00 94.56 624 ALA A N 1
ATOM 4734 C CA . ALA A 1 624 ? -16.409 -20.989 13.621 1.00 94.56 624 ALA A CA 1
ATOM 4735 C C . ALA A 1 624 ? -17.425 -22.075 14.014 1.00 94.56 624 ALA A C 1
ATOM 4737 O O . ALA A 1 624 ? -18.356 -21.844 14.791 1.00 94.56 624 ALA A O 1
ATOM 4738 N N . GLY A 1 625 ? -17.196 -23.282 13.506 1.00 93.31 625 GLY A N 1
ATOM 4739 C CA . GLY A 1 625 ? -18.006 -24.463 13.754 1.00 93.31 625 GLY A CA 1
ATOM 4740 C C . GLY A 1 625 ? -19.338 -24.480 13.004 1.00 93.31 625 GLY A C 1
ATOM 4741 O O . GLY A 1 625 ? -19.672 -23.606 12.197 1.00 93.31 625 GLY A O 1
ATOM 4742 N N . ARG A 1 626 ? -20.115 -25.517 13.309 1.00 94.19 626 ARG A N 1
ATOM 4743 C CA . ARG A 1 626 ?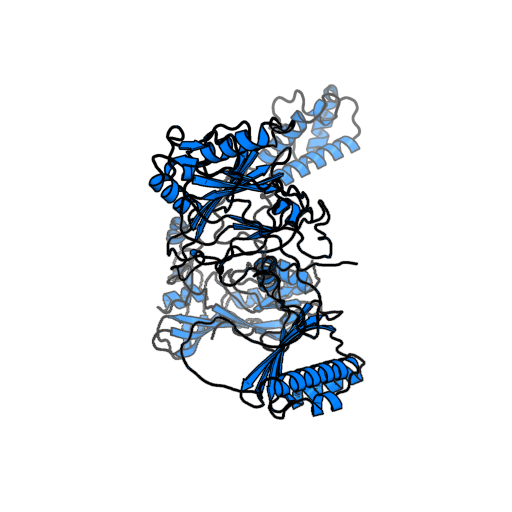 -21.423 -25.791 12.720 1.00 94.19 626 ARG A CA 1
ATOM 4744 C C . ARG A 1 626 ? -22.537 -25.208 13.591 1.00 94.19 626 ARG A C 1
ATOM 4746 O O . ARG A 1 626 ? -22.763 -25.684 14.700 1.00 94.19 626 ARG A O 1
ATOM 4753 N N . LEU A 1 627 ? -23.271 -24.233 13.062 1.00 93.69 627 LEU A N 1
ATOM 4754 C CA . LEU A 1 627 ? -24.494 -23.684 13.647 1.00 93.69 627 LEU A CA 1
ATOM 4755 C C . LEU A 1 627 ? -25.612 -23.732 12.600 1.00 93.69 627 LEU A C 1
ATOM 4757 O O . LEU A 1 627 ? -25.388 -23.406 11.437 1.00 93.69 627 LEU A O 1
ATOM 4761 N N . SER A 1 628 ? -26.811 -24.155 13.002 1.00 94.12 628 SER A N 1
ATOM 4762 C CA . SER A 1 628 ? -27.971 -24.315 12.112 1.00 94.12 628 SER A CA 1
ATOM 4763 C C . SER A 1 628 ? -29.252 -23.805 12.774 1.00 94.12 628 SER A C 1
ATOM 4765 O O . SER A 1 628 ? -29.339 -23.754 14.001 1.00 94.12 628 SER A O 1
ATOM 4767 N N . GLY A 1 629 ? -30.243 -23.425 11.964 1.00 95.69 629 GLY A N 1
ATOM 4768 C CA . GLY A 1 629 ? -31.518 -22.882 12.439 1.00 95.69 629 GLY A CA 1
ATOM 4769 C C . GLY A 1 629 ? -31.474 -21.378 12.718 1.00 95.69 629 GLY A C 1
ATOM 4770 O O . GLY A 1 629 ? -30.730 -20.637 12.081 1.00 95.69 629 GLY A O 1
ATOM 4771 N N . SER A 1 630 ? -32.298 -20.919 13.656 1.00 97.12 630 SER A N 1
ATOM 4772 C CA . SER A 1 630 ? -32.424 -19.506 14.030 1.00 97.12 630 SER A CA 1
ATOM 4773 C C . SER A 1 630 ? -32.739 -19.360 15.515 1.00 97.12 630 SER A C 1
ATOM 4775 O O . SER A 1 630 ? -33.369 -20.245 16.096 1.00 97.12 630 SER A O 1
ATOM 4777 N N . GLY A 1 631 ? -32.388 -18.226 16.116 1.00 96.12 631 GLY A N 1
ATOM 4778 C CA . GLY A 1 631 ? -32.669 -17.962 17.524 1.00 96.12 631 GLY A CA 1
ATOM 4779 C C . GLY A 1 631 ? -32.406 -16.520 17.949 1.00 96.12 631 GLY A C 1
ATOM 4780 O O . GLY A 1 631 ? -32.196 -15.626 17.129 1.00 96.12 631 GLY A O 1
ATOM 4781 N N . GLU A 1 632 ? -32.419 -16.293 19.261 1.00 96.88 632 GLU A N 1
ATOM 4782 C CA . GLU A 1 632 ? -32.096 -15.005 19.878 1.00 96.88 632 GLU A CA 1
ATOM 4783 C C . GLU A 1 632 ? -31.088 -15.218 21.016 1.00 96.88 632 GLU A C 1
ATOM 4785 O O . GLU A 1 632 ? -31.249 -16.114 21.841 1.00 96.88 632 GLU A O 1
ATOM 4790 N N . TRP A 1 633 ? -30.038 -14.399 21.048 1.00 96.31 633 TRP A N 1
ATOM 4791 C CA . TRP A 1 633 ? -29.052 -14.345 22.126 1.00 96.31 633 TRP A CA 1
ATOM 4792 C C . TRP A 1 633 ? -29.278 -13.096 22.973 1.00 96.31 633 TRP A C 1
ATOM 4794 O O . TRP A 1 633 ? -29.379 -11.997 22.420 1.00 96.31 633 TRP A O 1
ATOM 4804 N N . THR A 1 634 ? -29.321 -13.261 24.297 1.00 95.19 634 THR A N 1
ATOM 4805 C CA . THR A 1 634 ? -29.746 -12.218 25.250 1.00 95.19 634 THR A CA 1
ATOM 4806 C C . THR A 1 634 ? -28.732 -11.922 26.362 1.00 95.19 634 THR A C 1
ATOM 4808 O O . THR A 1 634 ? -29.070 -11.240 27.327 1.00 95.19 634 THR A O 1
ATOM 4811 N N . ALA A 1 635 ? -27.512 -12.461 26.276 1.00 93.00 635 ALA A N 1
ATOM 4812 C CA . ALA A 1 635 ? -26.495 -12.273 27.311 1.00 93.00 635 ALA A CA 1
ATOM 4813 C C . ALA A 1 635 ? -26.158 -10.782 27.495 1.00 93.00 635 ALA A C 1
ATOM 4815 O O . ALA A 1 635 ? -25.964 -10.060 26.518 1.00 93.00 635 ALA A O 1
ATOM 4816 N N . ALA A 1 636 ? -26.059 -10.307 28.740 1.00 93.81 636 ALA A N 1
ATOM 4817 C CA . ALA A 1 636 ? -25.621 -8.939 28.999 1.00 93.81 636 ALA A CA 1
ATOM 4818 C C . ALA A 1 636 ? -24.128 -8.780 28.663 1.00 93.81 636 ALA A C 1
ATOM 4820 O O . ALA A 1 636 ? -23.375 -9.753 28.608 1.00 93.81 636 ALA A O 1
ATOM 4821 N N . ILE A 1 637 ? -23.684 -7.545 28.419 1.00 93.44 637 ILE A N 1
ATOM 4822 C CA . ILE A 1 637 ? -22.301 -7.245 28.026 1.00 93.44 637 ILE A CA 1
ATOM 4823 C C . ILE A 1 637 ? -21.688 -6.229 28.980 1.00 93.44 637 ILE A C 1
ATOM 4825 O O . ILE A 1 637 ? -22.287 -5.187 29.255 1.00 93.44 637 ILE A O 1
ATOM 4829 N N . THR A 1 638 ? -20.462 -6.501 29.423 1.00 93.38 638 THR A N 1
ATOM 4830 C CA . THR A 1 638 ? -19.648 -5.585 30.233 1.00 93.38 638 THR A CA 1
ATOM 4831 C C . THR A 1 638 ? -18.222 -5.467 29.685 1.00 93.38 638 THR A C 1
ATOM 4833 O O . THR A 1 638 ? -17.795 -6.248 28.829 1.00 93.38 638 THR A O 1
ATOM 4836 N N . ALA A 1 639 ? -17.483 -4.457 30.145 1.00 89.25 639 ALA A N 1
ATOM 4837 C CA . ALA A 1 639 ? -16.084 -4.267 29.779 1.00 89.25 639 ALA A CA 1
ATOM 4838 C C . ALA A 1 639 ? -15.198 -5.341 30.428 1.00 89.25 639 ALA A C 1
ATOM 4840 O O . ALA A 1 639 ? -15.298 -5.606 31.624 1.00 89.25 639 ALA A O 1
ATOM 4841 N N . ASP A 1 640 ? -14.276 -5.914 29.658 1.00 87.00 640 ASP A N 1
ATOM 4842 C CA . ASP A 1 640 ? -13.291 -6.861 30.173 1.00 87.00 640 ASP A CA 1
ATOM 4843 C C . ASP A 1 640 ? -12.040 -6.104 30.639 1.00 87.00 640 ASP A C 1
ATOM 4845 O O . ASP A 1 640 ? -11.075 -5.893 29.895 1.00 87.00 640 ASP A O 1
ATOM 4849 N N . ALA A 1 641 ? -12.093 -5.624 31.884 1.00 80.06 641 ALA A N 1
ATOM 4850 C CA . ALA A 1 641 ? -11.014 -4.846 32.484 1.00 80.06 641 ALA A CA 1
ATOM 4851 C C . ALA A 1 641 ? -9.697 -5.634 32.574 1.00 80.06 641 ALA A C 1
ATOM 4853 O O . ALA A 1 641 ? -8.630 -5.044 32.404 1.00 80.06 641 ALA A O 1
ATOM 4854 N N . VAL A 1 642 ? -9.765 -6.952 32.791 1.00 76.62 642 VAL A N 1
ATOM 4855 C CA . VAL A 1 642 ? -8.585 -7.820 32.910 1.00 76.62 642 VAL A CA 1
ATOM 4856 C C . VAL A 1 642 ? -7.900 -7.959 31.558 1.00 76.62 642 VAL A C 1
ATOM 4858 O O . VAL A 1 642 ? -6.697 -7.724 31.443 1.00 76.62 642 VAL A O 1
ATOM 4861 N N . ALA A 1 643 ? -8.662 -8.273 30.509 1.00 75.56 643 ALA A N 1
ATOM 4862 C CA . ALA A 1 643 ? -8.094 -8.412 29.176 1.00 75.56 643 ALA A CA 1
ATOM 4863 C C . ALA A 1 643 ? -7.525 -7.076 28.667 1.00 75.56 643 ALA A C 1
ATOM 4865 O O . ALA A 1 643 ? -6.424 -7.051 28.119 1.00 75.56 643 ALA A O 1
ATOM 4866 N N . ARG A 1 644 ? -8.202 -5.953 28.952 1.00 75.19 644 ARG A N 1
ATOM 4867 C CA . ARG A 1 644 ? -7.707 -4.607 28.623 1.00 75.19 644 ARG A CA 1
ATOM 4868 C C . ARG A 1 644 ? -6.401 -4.251 29.338 1.00 75.19 644 ARG A C 1
ATOM 4870 O O . ARG A 1 644 ? -5.578 -3.547 28.762 1.00 75.19 644 ARG A O 1
ATOM 4877 N N . GLN A 1 645 ? -6.192 -4.694 30.578 1.00 70.31 645 GLN A N 1
ATOM 4878 C CA . GLN A 1 645 ? -4.938 -4.443 31.302 1.00 70.31 645 GLN A CA 1
ATOM 4879 C C . GLN A 1 645 ? -3.738 -5.175 30.682 1.00 70.31 645 GLN A C 1
ATOM 4881 O O . GLN A 1 645 ? -2.612 -4.705 30.822 1.00 70.31 645 GLN A O 1
ATOM 4886 N N . LYS A 1 646 ? -3.967 -6.296 29.989 1.00 74.69 646 LYS A N 1
ATOM 4887 C CA . LYS A 1 646 ? -2.904 -7.126 29.410 1.00 74.69 646 LYS A CA 1
ATOM 4888 C C . LYS A 1 646 ? -2.293 -6.525 28.141 1.00 74.69 646 LYS A C 1
ATOM 4890 O O . LYS A 1 646 ? -1.079 -6.583 27.980 1.00 74.69 646 LYS A O 1
ATOM 4895 N N . ASP A 1 647 ? -3.119 -5.990 27.242 1.00 72.62 647 ASP A N 1
ATOM 4896 C CA . ASP A 1 647 ? -2.683 -5.515 25.917 1.00 72.62 647 ASP A CA 1
ATOM 4897 C C . ASP A 1 647 ? -3.100 -4.068 25.593 1.00 72.62 647 ASP A C 1
ATOM 4899 O O . ASP A 1 647 ? -2.783 -3.554 24.522 1.00 72.62 647 ASP A O 1
ATOM 4903 N N . GLY A 1 648 ? -3.803 -3.391 26.505 1.00 69.88 648 GLY A N 1
ATOM 4904 C CA . GLY A 1 648 ? -4.284 -2.021 26.327 1.00 69.88 648 GLY A CA 1
ATOM 4905 C C . GLY A 1 648 ? -5.506 -1.882 25.412 1.00 69.88 648 GLY A C 1
ATOM 4906 O O . GLY A 1 648 ? -6.059 -0.780 25.319 1.00 69.88 648 GLY A O 1
ATOM 4907 N N . LYS A 1 649 ? -5.972 -2.962 24.769 1.00 76.31 649 LYS A N 1
ATOM 4908 C CA . LYS A 1 649 ? -7.065 -2.921 23.790 1.00 76.31 649 LYS A CA 1
ATOM 4909 C C . LYS A 1 649 ? -8.428 -3.026 24.486 1.00 76.31 649 LYS A C 1
ATOM 4911 O O . LYS A 1 649 ? -8.607 -3.842 25.392 1.00 76.31 649 LYS A O 1
ATOM 4916 N N . PRO A 1 650 ? -9.428 -2.210 24.104 1.00 80.25 650 PRO A N 1
ATOM 4917 C CA . PRO A 1 650 ? -10.762 -2.308 24.684 1.00 80.25 650 PRO A CA 1
ATOM 4918 C C . PRO A 1 650 ? -11.419 -3.636 24.283 1.00 80.25 650 PRO A C 1
ATOM 4920 O O . PRO A 1 650 ? -11.726 -3.862 23.114 1.00 80.25 650 PRO A O 1
ATOM 4923 N N . ARG A 1 651 ? -11.654 -4.502 25.270 1.00 88.88 651 ARG A N 1
ATOM 4924 C CA . ARG A 1 651 ? -12.352 -5.784 25.121 1.00 88.88 651 ARG A CA 1
ATOM 4925 C C . ARG A 1 651 ? -13.608 -5.799 25.993 1.00 88.88 651 ARG A C 1
ATOM 4927 O O . ARG A 1 651 ? -13.715 -5.070 26.979 1.00 88.88 651 ARG A O 1
ATOM 4934 N N . TYR A 1 652 ? -14.556 -6.634 25.600 1.00 92.31 652 TYR A N 1
ATOM 4935 C CA . TYR A 1 652 ? -15.858 -6.829 26.241 1.00 92.31 652 TYR A CA 1
ATOM 4936 C C . TYR A 1 652 ? -16.156 -8.317 26.340 1.00 92.31 652 TYR A C 1
ATOM 4938 O O . TYR A 1 652 ? -15.692 -9.075 25.487 1.00 92.31 652 TYR A O 1
ATOM 4946 N N . ARG A 1 653 ? -16.955 -8.711 27.330 1.00 93.56 653 ARG A N 1
ATOM 4947 C CA . ARG A 1 653 ? -17.367 -10.100 27.550 1.00 93.56 653 ARG A CA 1
ATOM 4948 C C . ARG A 1 653 ? -18.851 -10.197 27.882 1.00 93.56 653 ARG A C 1
ATOM 4950 O O . ARG A 1 653 ? -19.457 -9.210 28.306 1.00 93.56 653 ARG A O 1
ATOM 4957 N N . ALA A 1 654 ? -19.402 -11.395 27.704 1.00 94.00 654 ALA A N 1
ATOM 4958 C CA . ALA A 1 654 ? -20.715 -11.729 28.231 1.00 94.00 654 ALA A CA 1
ATOM 4959 C C . ALA A 1 654 ? -20.681 -11.703 29.769 1.00 94.00 654 ALA A C 1
ATOM 4961 O O . ALA A 1 654 ? -19.660 -12.023 30.393 1.00 94.00 654 ALA A O 1
ATOM 4962 N N . ALA A 1 655 ? -21.787 -11.278 30.360 1.00 92.56 655 ALA A N 1
ATOM 4963 C CA . ALA A 1 655 ? -21.964 -11.129 31.791 1.00 92.56 655 ALA A CA 1
ATOM 4964 C C . ALA A 1 655 ? -23.401 -11.470 32.188 1.00 92.56 655 ALA A C 1
ATOM 4966 O O . ALA A 1 655 ? -24.320 -11.419 31.365 1.00 92.56 655 ALA A O 1
ATOM 4967 N N . GLU A 1 656 ? -23.575 -11.781 33.467 1.00 89.12 656 GLU A N 1
ATOM 4968 C CA . GLU A 1 656 ? -24.892 -11.843 34.089 1.00 89.12 656 GLU A CA 1
ATOM 4969 C C . GLU A 1 656 ? -25.464 -10.428 34.224 1.00 89.12 656 GLU A C 1
ATOM 4971 O O . GLU A 1 656 ? -24.730 -9.468 34.463 1.00 89.12 656 GLU A O 1
ATOM 4976 N N . GLU A 1 657 ? -26.783 -10.281 34.098 1.00 86.94 657 GLU A N 1
ATOM 4977 C CA . GLU A 1 657 ? -27.438 -8.964 34.142 1.00 86.94 657 GLU A CA 1
ATOM 4978 C C . GLU A 1 657 ? -27.287 -8.267 35.506 1.00 86.94 657 GLU A C 1
ATOM 4980 O O . GLU A 1 657 ? -27.298 -7.041 35.587 1.00 86.94 657 GLU A O 1
ATOM 4985 N N . SER A 1 658 ? -27.077 -9.042 36.574 1.00 88.50 658 SER A N 1
ATOM 4986 C CA . SER A 1 658 ? -26.807 -8.536 37.922 1.00 88.50 658 SER A CA 1
ATOM 4987 C C . SER A 1 658 ? -25.378 -8.018 38.127 1.00 88.50 658 SER A C 1
ATOM 4989 O O . SER A 1 658 ? -25.084 -7.475 39.191 1.00 88.50 658 SER A O 1
ATOM 4991 N N . GLU A 1 659 ? -24.465 -8.236 37.176 1.00 89.62 659 GLU A N 1
ATOM 4992 C CA . GLU A 1 659 ? -23.070 -7.811 37.304 1.00 89.62 659 GLU A CA 1
ATOM 4993 C C . GLU A 1 659 ? -22.938 -6.281 37.167 1.00 89.62 659 GLU A C 1
ATOM 4995 O O . GLU A 1 659 ? -23.562 -5.648 36.312 1.00 89.62 659 GLU A O 1
ATOM 5000 N N . GLU A 1 660 ? -22.097 -5.662 37.999 1.00 84.38 660 GLU A N 1
ATOM 5001 C CA . GLU A 1 660 ? -21.891 -4.213 37.971 1.00 84.38 660 GLU A CA 1
ATOM 5002 C C . GLU A 1 660 ? -21.366 -3.744 36.602 1.00 84.38 660 GLU A C 1
ATOM 5004 O O . GLU A 1 660 ? -20.366 -4.232 36.074 1.00 84.38 660 GLU A O 1
ATOM 5009 N N . GLY A 1 661 ? -22.060 -2.773 36.005 1.00 84.19 661 GLY A N 1
ATOM 5010 C CA . GLY A 1 661 ? -21.713 -2.226 34.692 1.00 84.19 661 GLY A CA 1
ATOM 5011 C C . GLY A 1 661 ? -22.149 -3.080 33.496 1.00 84.19 661 GLY A C 1
ATOM 5012 O O . GLY A 1 661 ? -21.984 -2.621 32.359 1.00 84.19 661 GLY A O 1
ATOM 5013 N N . ALA A 1 662 ? -22.741 -4.261 33.719 1.00 90.31 662 ALA A N 1
ATOM 5014 C CA . ALA A 1 662 ? -23.342 -5.056 32.657 1.00 90.31 662 ALA A CA 1
ATOM 5015 C C . ALA A 1 662 ? -24.552 -4.340 32.049 1.00 90.31 662 ALA A C 1
ATOM 5017 O O . ALA A 1 662 ? -25.341 -3.678 32.724 1.00 90.31 662 ALA A O 1
ATOM 5018 N N . LYS A 1 663 ? -24.680 -4.444 30.727 1.00 91.31 663 LYS A N 1
ATOM 5019 C CA . LYS A 1 663 ? -25.778 -3.845 29.968 1.00 91.31 663 LYS A CA 1
ATOM 5020 C C . LYS A 1 663 ? -26.483 -4.926 29.175 1.00 91.31 663 LYS A C 1
ATOM 5022 O O . LYS A 1 663 ? -25.832 -5.609 28.384 1.00 91.31 663 LYS A O 1
ATOM 5027 N N . GLY A 1 664 ? -27.803 -5.019 29.328 1.00 91.69 664 GLY A N 1
ATOM 5028 C CA . GLY A 1 664 ? -28.633 -5.920 28.533 1.00 91.69 664 GLY A CA 1
ATOM 5029 C C . GLY A 1 664 ? -28.385 -5.739 27.032 1.00 91.69 664 GLY A C 1
ATOM 5030 O O . GLY A 1 664 ? -28.279 -4.604 26.529 1.00 91.69 664 GLY A O 1
ATOM 5031 N N . ALA A 1 665 ? -28.256 -6.866 26.334 1.00 92.25 665 ALA A N 1
ATOM 5032 C CA . ALA A 1 665 ? -27.996 -6.924 24.906 1.00 92.25 665 ALA A CA 1
ATOM 5033 C C . ALA A 1 665 ? -28.802 -8.055 24.261 1.00 92.25 665 ALA A C 1
ATOM 5035 O O . ALA A 1 665 ? -28.932 -9.135 24.824 1.00 92.25 665 ALA A O 1
ATOM 5036 N N . ARG A 1 666 ? -29.364 -7.806 23.075 1.00 94.12 666 ARG A N 1
ATOM 5037 C CA . ARG A 1 666 ? -30.210 -8.767 22.353 1.00 94.12 666 ARG A CA 1
ATOM 5038 C C . ARG A 1 666 ? -29.851 -8.810 20.875 1.00 94.12 666 ARG A C 1
ATOM 5040 O O . ARG A 1 666 ? -29.805 -7.768 20.217 1.00 94.12 666 ARG A O 1
ATOM 5047 N N . THR A 1 667 ? -29.621 -10.007 20.349 1.00 95.88 667 THR A N 1
ATOM 5048 C CA . THR A 1 667 ? -29.285 -10.247 18.938 1.00 95.88 667 THR A CA 1
ATOM 5049 C C . THR A 1 667 ? -30.090 -11.425 18.418 1.00 95.88 667 THR A C 1
ATOM 5051 O O . THR A 1 667 ? -29.958 -12.525 18.948 1.00 95.88 667 THR A O 1
ATOM 5054 N N . ARG A 1 668 ? -30.871 -11.227 17.355 1.00 96.75 668 ARG A N 1
ATOM 5055 C CA . ARG A 1 668 ? -31.462 -12.341 16.601 1.00 96.75 668 ARG A CA 1
ATOM 5056 C C . ARG A 1 668 ? -30.462 -12.869 15.589 1.00 96.75 668 ARG A C 1
ATOM 5058 O O . ARG A 1 668 ? -29.695 -12.089 15.024 1.00 96.75 668 ARG A O 1
ATOM 5065 N N . TRP A 1 669 ? -30.485 -14.169 15.347 1.00 97.94 669 TRP A N 1
ATOM 5066 C CA . TRP A 1 669 ? -29.610 -14.816 14.384 1.00 97.94 669 TRP A CA 1
ATOM 5067 C C . TRP A 1 669 ? -30.360 -15.872 13.574 1.00 97.94 669 TRP A C 1
ATOM 5069 O O . TRP A 1 669 ? -31.320 -16.480 14.045 1.00 97.94 669 TRP A O 1
ATOM 5079 N N . GLU A 1 670 ? -29.902 -16.087 12.350 1.00 97.56 670 GLU A N 1
ATOM 5080 C CA . GLU A 1 670 ? -30.371 -17.133 11.446 1.00 97.56 670 GLU A CA 1
ATOM 5081 C C . GLU A 1 670 ? -29.172 -17.663 10.660 1.00 97.56 670 GLU A C 1
ATOM 5083 O O . GLU A 1 670 ? -28.397 -16.879 10.111 1.00 97.56 670 GLU A O 1
ATOM 5088 N N . ALA A 1 671 ? -28.997 -18.980 10.616 1.00 96.56 671 ALA A N 1
ATOM 5089 C CA . ALA A 1 671 ? -27.984 -19.615 9.790 1.00 96.56 671 ALA A CA 1
ATOM 5090 C C . ALA A 1 671 ? -28.423 -19.593 8.319 1.00 96.56 671 ALA A C 1
ATOM 5092 O O . ALA A 1 671 ? -29.464 -20.138 7.963 1.00 96.56 671 ALA A O 1
ATOM 5093 N N . LEU A 1 672 ? -27.613 -18.957 7.475 1.00 94.44 672 LEU A N 1
ATOM 5094 C CA . LEU A 1 672 ? -27.770 -18.933 6.021 1.00 94.44 672 LEU A CA 1
ATOM 5095 C C . LEU A 1 672 ? -27.070 -20.129 5.363 1.00 94.44 672 LEU A C 1
ATOM 5097 O O . LEU A 1 672 ? -27.534 -20.636 4.348 1.00 94.44 672 LEU A O 1
ATOM 5101 N N . GLU A 1 673 ? -25.950 -20.561 5.942 1.00 92.81 673 GLU A N 1
ATOM 5102 C CA . GLU A 1 673 ? -25.142 -21.693 5.491 1.00 92.81 673 GLU A CA 1
ATOM 5103 C C . GLU A 1 673 ? -24.548 -22.402 6.716 1.00 92.81 673 GLU A C 1
ATOM 5105 O O . GLU A 1 673 ? -24.072 -21.739 7.642 1.00 92.81 673 GLU A O 1
ATOM 5110 N N . SER A 1 674 ? -24.537 -23.737 6.717 1.00 90.00 674 SER A N 1
ATOM 5111 C CA . SER A 1 674 ? -23.998 -24.554 7.813 1.00 90.00 674 SER A CA 1
ATOM 5112 C C . SER A 1 674 ? -22.971 -25.561 7.284 1.00 90.00 674 SER A C 1
ATOM 5114 O O . SER A 1 674 ? -23.332 -26.675 6.890 1.00 90.00 674 SER A O 1
ATOM 5116 N N . GLY A 1 675 ? -21.693 -25.181 7.289 1.00 86.00 675 GLY A N 1
ATOM 5117 C CA . GLY A 1 675 ? -20.575 -26.061 6.945 1.00 86.00 675 GLY A CA 1
ATOM 5118 C C . GLY A 1 675 ? -20.075 -26.893 8.132 1.00 86.00 675 GLY A C 1
ATOM 5119 O O . GLY A 1 675 ? -20.607 -26.802 9.240 1.00 86.00 675 GLY A O 1
ATOM 5120 N N . ASP A 1 676 ? -19.054 -27.721 7.889 1.00 82.44 676 ASP A N 1
ATOM 5121 C CA . ASP A 1 676 ? -18.379 -28.506 8.936 1.00 82.44 676 ASP A CA 1
ATOM 5122 C C . ASP A 1 676 ? -17.513 -27.620 9.845 1.00 82.44 676 ASP A C 1
ATOM 5124 O O . ASP A 1 676 ? -17.656 -27.649 11.065 1.00 82.44 676 ASP A O 1
ATOM 5128 N N . GLU A 1 677 ? -16.673 -26.776 9.243 1.00 89.75 677 GLU A N 1
ATOM 5129 C CA . GLU A 1 677 ? -15.698 -25.941 9.962 1.00 89.75 677 GLU A CA 1
ATOM 5130 C C . GLU A 1 677 ? -16.198 -24.517 10.240 1.00 89.75 677 GLU A C 1
ATOM 5132 O O . GLU A 1 677 ? -15.759 -23.874 11.194 1.00 89.75 677 GLU A O 1
ATOM 5137 N N . THR A 1 678 ? -17.105 -23.993 9.408 1.00 94.25 678 THR A N 1
ATOM 5138 C CA . THR A 1 678 ? -17.665 -22.640 9.564 1.00 94.25 678 THR A CA 1
ATOM 5139 C C . THR A 1 678 ? -19.132 -22.579 9.154 1.00 94.25 678 THR A C 1
ATOM 5141 O O . THR A 1 678 ? -19.599 -23.387 8.352 1.00 94.25 678 THR A O 1
ATOM 5144 N N . SER A 1 679 ? -19.852 -21.584 9.672 1.00 94.75 679 SER A N 1
ATOM 5145 C CA . SER A 1 679 ? -21.244 -21.289 9.314 1.00 94.75 679 SER A CA 1
ATOM 5146 C C . SER A 1 679 ? -21.411 -19.817 8.949 1.00 94.75 679 SER A C 1
ATOM 5148 O O . SER A 1 679 ? -20.742 -18.953 9.517 1.00 94.75 679 SER A O 1
ATOM 5150 N N . LEU A 1 680 ? -22.311 -19.514 8.016 1.00 96.00 680 LEU A N 1
ATOM 5151 C CA . LEU A 1 680 ? -22.663 -18.145 7.645 1.00 96.00 680 LEU A CA 1
ATOM 5152 C C . LEU A 1 680 ? -23.962 -17.756 8.344 1.00 96.00 680 LEU A C 1
ATOM 5154 O O . LEU A 1 680 ? -24.986 -18.411 8.159 1.00 96.00 680 LEU A O 1
ATOM 5158 N N . LEU A 1 681 ? -23.938 -16.682 9.127 1.00 96.81 681 LEU A N 1
ATOM 5159 C CA . LEU A 1 681 ? -25.084 -16.199 9.889 1.00 96.81 681 LEU A CA 1
ATOM 5160 C C . LEU A 1 681 ? -25.562 -14.847 9.377 1.00 96.81 681 LEU A C 1
ATOM 5162 O O . LEU A 1 681 ? -24.765 -13.955 9.088 1.00 96.81 681 LEU A O 1
ATOM 5166 N N . ARG A 1 682 ? -26.878 -14.670 9.376 1.00 97.00 682 ARG A N 1
ATOM 5167 C CA . ARG A 1 682 ? -27.553 -13.378 9.366 1.00 97.00 682 ARG A CA 1
ATOM 5168 C C . ARG A 1 682 ? -27.805 -12.964 10.812 1.00 97.00 682 ARG A C 1
ATOM 5170 O O . ARG A 1 682 ? -28.395 -13.726 11.570 1.00 97.00 682 ARG A O 1
ATOM 5177 N N . LEU A 1 683 ? -27.373 -11.770 11.196 1.00 97.38 683 LEU A N 1
ATOM 5178 C CA . LEU A 1 683 ? -27.469 -11.248 12.558 1.00 97.38 683 LEU A CA 1
ATOM 5179 C C . LEU A 1 683 ? -28.255 -9.934 12.569 1.00 97.38 683 LEU A C 1
ATOM 5181 O O . LEU A 1 683 ? -27.980 -9.030 11.784 1.00 97.38 683 LEU A O 1
ATOM 5185 N N . GLU A 1 684 ? -29.194 -9.790 13.497 1.00 95.50 684 GLU A N 1
ATOM 5186 C CA . GLU A 1 684 ? -29.940 -8.552 13.737 1.00 95.50 684 GLU A CA 1
ATOM 5187 C C . GLU A 1 684 ? -29.769 -8.113 15.197 1.00 95.50 684 GLU A C 1
ATOM 5189 O O . GLU A 1 684 ? -30.421 -8.662 16.094 1.00 95.50 684 GLU A O 1
ATOM 5194 N N . PRO A 1 685 ? -28.896 -7.132 15.481 1.00 93.44 685 PRO A N 1
ATOM 5195 C CA . PRO A 1 685 ? -28.771 -6.584 16.822 1.00 93.44 685 PRO A CA 1
ATOM 5196 C C . PRO A 1 685 ? -29.974 -5.684 17.141 1.00 93.44 685 PRO A C 1
ATOM 5198 O O . PRO A 1 685 ? -30.129 -4.606 16.562 1.00 93.44 685 PRO A O 1
ATOM 5201 N N . LEU A 1 686 ? -30.796 -6.120 18.099 1.00 90.12 686 LEU A N 1
ATOM 5202 C CA . LEU A 1 686 ? -31.939 -5.364 18.632 1.00 90.12 686 LEU A CA 1
ATOM 5203 C C . LEU A 1 686 ? -31.508 -4.280 19.629 1.00 90.12 686 LEU A C 1
ATOM 5205 O O . LEU A 1 686 ? -32.289 -3.411 19.983 1.00 90.12 686 LEU A O 1
ATOM 5209 N N . THR A 1 687 ? -30.262 -4.338 20.088 1.00 88.06 687 THR A N 1
ATOM 5210 C CA . THR A 1 687 ? -29.600 -3.325 20.919 1.00 88.06 687 THR A CA 1
ATOM 5211 C C . THR A 1 687 ? -28.288 -2.892 20.256 1.00 88.06 687 THR A C 1
ATOM 5213 O O . THR A 1 687 ? -27.864 -3.467 19.257 1.00 88.06 687 THR A O 1
ATOM 5216 N N . GLY A 1 688 ? -27.628 -1.852 20.767 1.00 86.19 688 GLY A N 1
ATOM 5217 C CA . GLY A 1 688 ? -26.403 -1.290 20.174 1.00 86.19 688 GLY A CA 1
ATOM 5218 C C . GLY A 1 688 ? -25.207 -1.255 21.123 1.00 86.19 688 GLY A C 1
ATOM 5219 O O . GLY A 1 688 ? -24.643 -0.183 21.334 1.00 86.19 688 GLY A O 1
ATOM 5220 N N . ARG A 1 689 ? -24.842 -2.376 21.761 1.00 90.38 689 ARG A N 1
ATOM 5221 C CA . ARG A 1 689 ? -23.695 -2.415 22.691 1.00 90.38 689 ARG A CA 1
ATOM 5222 C C . ARG A 1 689 ? -22.364 -2.598 21.946 1.00 90.38 689 ARG A C 1
ATOM 5224 O O . ARG A 1 689 ? -22.320 -3.168 20.856 1.00 90.38 689 ARG A O 1
ATOM 5231 N N . SER A 1 690 ? -21.270 -2.112 22.534 1.00 88.88 690 SER A N 1
ATOM 5232 C CA . SER A 1 690 ? -19.921 -2.257 21.967 1.00 88.88 690 SER A CA 1
ATOM 5233 C C . SER A 1 690 ? -19.568 -3.732 21.763 1.00 88.88 690 SER A C 1
ATOM 5235 O O . SER A 1 690 ? -19.769 -4.535 22.670 1.00 88.88 690 SER A O 1
ATOM 5237 N N . HIS A 1 691 ? -19.048 -4.078 20.582 1.00 92.69 691 HIS A N 1
ATOM 5238 C CA . HIS A 1 691 ? -18.689 -5.448 20.187 1.00 92.69 691 HIS A CA 1
ATOM 5239 C C . HIS A 1 691 ? -19.821 -6.483 20.355 1.00 92.69 691 HIS A C 1
ATOM 5241 O O . HIS A 1 691 ? -19.548 -7.678 20.424 1.00 92.69 691 HIS A O 1
ATOM 5247 N N . GLN A 1 692 ? -21.092 -6.061 20.398 1.00 95.06 692 GLN A N 1
ATOM 5248 C CA . GLN A 1 692 ? -22.207 -6.938 20.770 1.00 95.06 692 GLN A CA 1
ATOM 5249 C C . GLN A 1 692 ? -22.270 -8.236 19.964 1.00 95.06 692 GLN A C 1
ATOM 5251 O O . GLN A 1 692 ? -22.369 -9.317 20.538 1.00 95.06 692 GLN A O 1
ATOM 5256 N N . LEU A 1 693 ? -22.191 -8.135 18.636 1.00 96.81 693 LEU A N 1
ATOM 5257 C CA . LEU A 1 693 ? -22.254 -9.303 17.757 1.00 96.81 693 LEU A CA 1
ATOM 5258 C C . LEU A 1 693 ? -21.058 -10.235 17.974 1.00 96.81 693 LEU A C 1
ATOM 5260 O O . LEU A 1 693 ? -21.249 -11.440 18.092 1.00 96.81 693 LEU A O 1
ATOM 5264 N N . ARG A 1 694 ? -19.850 -9.672 18.102 1.00 96.31 694 ARG A N 1
ATOM 5265 C CA . ARG A 1 694 ? -18.602 -10.417 18.336 1.00 96.31 694 ARG A CA 1
ATOM 5266 C C . ARG A 1 694 ? -18.667 -11.195 19.654 1.00 96.31 694 ARG A C 1
ATOM 5268 O O . ARG A 1 694 ? -18.382 -12.388 19.681 1.00 96.31 694 ARG A O 1
ATOM 5275 N N . VAL A 1 695 ? -19.123 -10.538 20.723 1.00 96.25 695 VAL A N 1
ATOM 5276 C CA . VAL A 1 695 ? -19.261 -11.132 22.061 1.00 96.25 695 VAL A CA 1
ATOM 5277 C C . VAL A 1 695 ? -20.366 -12.185 22.109 1.00 96.25 695 VAL A C 1
ATOM 5279 O O . VAL A 1 695 ? -20.138 -13.248 22.672 1.00 96.25 695 VAL A O 1
ATOM 5282 N N . HIS A 1 696 ? -21.539 -11.937 21.515 1.00 97.19 696 HIS A N 1
ATOM 5283 C CA . HIS A 1 696 ? -22.615 -12.937 21.490 1.00 97.19 696 HIS A CA 1
ATOM 5284 C C . HIS A 1 696 ? -22.214 -14.188 20.703 1.00 97.19 696 HIS A C 1
ATOM 5286 O O . HIS A 1 696 ? -22.439 -15.295 21.181 1.00 97.19 696 HIS A O 1
ATOM 5292 N N . CYS A 1 697 ? -21.577 -14.019 19.539 1.00 96.94 697 CYS A N 1
ATOM 5293 C CA . CYS A 1 697 ? -21.074 -15.138 18.742 1.00 96.94 697 CYS A CA 1
ATOM 5294 C C . CYS A 1 697 ? -20.040 -15.957 19.536 1.00 96.94 697 CYS A C 1
ATOM 5296 O O . CYS A 1 697 ? -20.158 -17.177 19.631 1.00 96.94 697 CYS A O 1
ATOM 5298 N N . LEU A 1 698 ? -19.081 -15.286 20.190 1.00 96.06 698 LEU A N 1
ATOM 5299 C CA . LEU A 1 698 ? -18.102 -15.939 21.065 1.00 96.06 698 LEU A CA 1
ATOM 5300 C C . LEU A 1 698 ? -18.770 -16.688 22.229 1.00 96.06 698 LEU A C 1
ATOM 5302 O O . LEU A 1 698 ? -18.435 -17.841 22.482 1.00 96.06 698 LEU A O 1
ATOM 5306 N N . ALA A 1 699 ? -19.709 -16.050 22.932 1.00 95.19 699 ALA A N 1
ATOM 5307 C CA . ALA A 1 699 ? -20.403 -16.637 24.079 1.00 95.19 699 ALA A CA 1
ATOM 5308 C C . ALA A 1 699 ? -21.264 -17.847 23.688 1.00 95.19 699 ALA A C 1
ATOM 5310 O O . ALA A 1 699 ? -21.417 -18.773 24.478 1.00 95.19 699 ALA A O 1
ATOM 5311 N N . ALA A 1 700 ? -21.778 -17.866 22.457 1.00 95.00 700 ALA A N 1
ATOM 5312 C CA . ALA A 1 700 ? -22.467 -19.013 21.881 1.00 95.00 700 ALA A CA 1
ATOM 5313 C C . ALA A 1 700 ? -21.515 -20.146 21.439 1.00 95.00 700 ALA A C 1
ATOM 5315 O O . ALA A 1 700 ? -21.987 -21.157 20.932 1.00 95.00 700 ALA A O 1
ATOM 5316 N N . GLY A 1 701 ? -20.195 -19.993 21.604 1.00 94.75 701 GLY A N 1
ATOM 5317 C CA . GLY A 1 701 ? -19.185 -20.971 21.179 1.00 94.75 701 GLY A CA 1
ATOM 5318 C C . GLY A 1 701 ? -18.794 -20.877 19.700 1.00 94.75 701 GLY A C 1
ATOM 5319 O O . GLY A 1 701 ? -18.002 -21.685 19.224 1.00 94.75 701 GLY A O 1
ATOM 5320 N N . HIS A 1 702 ? -19.305 -19.879 18.980 1.00 95.44 702 HIS A N 1
ATOM 5321 C CA . HIS A 1 702 ? -19.144 -19.707 17.538 1.00 95.44 702 HIS A CA 1
ATOM 5322 C C . HIS A 1 702 ? -18.482 -18.360 17.236 1.00 95.44 702 HIS A C 1
ATOM 5324 O O . HIS A 1 702 ? -19.107 -17.457 16.684 1.00 95.44 702 HIS A O 1
ATOM 5330 N N . ALA A 1 703 ? -17.221 -18.180 17.642 1.00 95.62 703 ALA A N 1
ATOM 5331 C CA . ALA A 1 703 ? -16.498 -16.925 17.423 1.00 95.62 703 ALA A CA 1
ATOM 5332 C C . ALA A 1 703 ? -16.454 -16.544 15.929 1.00 95.62 703 ALA A C 1
ATOM 5334 O O . ALA A 1 703 ? -16.362 -17.411 15.057 1.00 95.62 703 ALA A O 1
ATOM 5335 N N . ILE A 1 704 ? -16.514 -15.242 15.631 1.00 95.81 704 ILE A N 1
ATOM 5336 C CA . ILE A 1 704 ? -16.443 -14.750 14.249 1.00 95.81 704 ILE A CA 1
ATOM 5337 C C . ILE A 1 704 ? -15.047 -15.041 13.685 1.00 95.81 704 ILE A C 1
ATOM 5339 O O . ILE A 1 704 ? -14.032 -14.768 14.327 1.00 95.81 704 ILE A O 1
ATOM 5343 N N . VAL A 1 705 ? -15.000 -15.597 12.475 1.00 93.06 705 VAL A N 1
ATOM 5344 C CA . VAL A 1 705 ? -13.754 -15.944 11.787 1.00 93.06 705 VAL A CA 1
ATOM 5345 C C . VAL A 1 705 ? -12.937 -14.680 11.512 1.00 93.06 705 VAL A C 1
ATOM 5347 O O . VAL A 1 705 ? -13.469 -13.656 11.075 1.00 93.06 705 VAL A O 1
ATOM 5350 N N . GLY A 1 706 ? -11.636 -14.759 11.799 1.00 89.56 706 GLY A N 1
ATOM 5351 C CA . GLY A 1 706 ? -10.679 -13.669 11.611 1.00 89.56 706 GLY A CA 1
ATOM 5352 C C . GLY A 1 706 ? -10.833 -12.495 12.579 1.00 89.56 706 GLY A C 1
ATOM 5353 O O . GLY A 1 706 ? -10.232 -11.443 12.359 1.00 89.56 706 GLY A O 1
ATOM 5354 N N . ASP A 1 707 ? -11.613 -12.654 13.653 1.00 92.38 707 ASP A N 1
ATOM 5355 C CA . ASP A 1 707 ? -11.727 -11.651 14.709 1.00 92.38 707 ASP A CA 1
ATOM 5356 C C . ASP A 1 707 ? -10.392 -11.487 15.469 1.00 92.38 707 ASP A C 1
ATOM 5358 O O . ASP A 1 707 ? -9.966 -12.416 16.160 1.00 92.38 707 ASP A O 1
ATOM 5362 N N . PRO A 1 708 ? -9.738 -10.308 15.415 1.00 88.06 708 PRO A N 1
ATOM 5363 C CA . PRO A 1 708 ? -8.405 -10.116 15.994 1.00 88.06 708 PRO A CA 1
ATOM 5364 C C . PRO A 1 708 ? -8.391 -10.036 17.528 1.00 88.06 708 PRO A C 1
ATOM 5366 O O . PRO A 1 708 ? -7.318 -10.056 18.133 1.00 88.06 708 PRO A O 1
ATOM 5369 N N . LEU A 1 709 ? -9.555 -9.901 18.174 1.00 87.81 709 LEU A N 1
ATOM 5370 C CA . LEU A 1 709 ? -9.664 -9.795 19.633 1.00 87.81 709 LEU A CA 1
ATOM 5371 C C . LEU A 1 709 ? -10.167 -11.090 20.269 1.00 87.81 709 LEU A C 1
ATOM 5373 O O . LEU A 1 709 ? -9.720 -11.440 21.366 1.00 87.81 709 LEU A O 1
ATOM 5377 N N . TYR A 1 710 ? -11.109 -11.758 19.603 1.00 88.94 710 TYR A N 1
ATOM 5378 C CA . TYR A 1 710 ? -11.911 -12.838 20.176 1.00 88.94 710 TYR A CA 1
ATOM 5379 C C . TYR A 1 710 ? -11.685 -14.208 19.528 1.00 88.94 710 TYR A C 1
ATOM 5381 O O . TYR A 1 710 ? -12.211 -15.196 20.036 1.00 88.94 710 TYR A O 1
ATOM 5389 N N . ALA A 1 711 ? -10.916 -14.289 18.441 1.00 85.75 711 ALA A N 1
ATOM 5390 C CA . ALA A 1 711 ? -10.622 -15.533 17.735 1.00 85.75 711 ALA A CA 1
ATOM 5391 C C . ALA A 1 711 ? -9.132 -15.635 17.362 1.00 85.75 711 ALA A C 1
ATOM 5393 O O . ALA A 1 711 ? -8.322 -14.767 17.699 1.00 85.75 711 ALA A O 1
ATOM 5394 N N . THR A 1 712 ? -8.763 -16.722 16.679 1.00 73.31 712 THR A N 1
ATOM 5395 C CA . THR A 1 712 ? -7.424 -16.890 16.105 1.00 73.31 712 THR A CA 1
ATOM 5396 C C . THR A 1 712 ? -7.186 -15.819 15.032 1.00 73.31 712 THR A C 1
ATOM 5398 O O . THR A 1 712 ? -7.950 -15.763 14.065 1.00 73.31 712 THR A O 1
ATOM 5401 N N . PRO A 1 713 ? -6.142 -14.979 15.161 1.00 64.50 713 PRO A N 1
ATOM 5402 C CA . PRO A 1 713 ? -5.858 -13.936 14.181 1.00 64.50 713 PRO A CA 1
ATOM 5403 C C . PRO A 1 713 ? -5.514 -14.514 12.798 1.00 64.50 713 PRO A C 1
ATOM 5405 O O . PRO A 1 713 ? -4.688 -15.418 12.691 1.00 64.50 713 PRO A O 1
ATOM 5408 N N . GLY A 1 714 ? -6.118 -13.965 11.738 1.00 64.69 714 GLY A N 1
ATOM 5409 C CA . GLY A 1 714 ? -5.846 -14.322 10.338 1.00 64.69 714 GLY A CA 1
ATOM 5410 C C . GLY A 1 714 ? -7.025 -13.988 9.412 1.00 64.69 714 GLY A C 1
ATOM 5411 O O . GLY A 1 714 ? -8.172 -14.074 9.828 1.00 64.69 714 GLY A O 1
ATOM 5412 N N . GLY A 1 715 ? -6.773 -13.565 8.168 1.00 70.75 715 GLY A N 1
ATOM 5413 C CA . GLY A 1 715 ? -7.818 -13.370 7.139 1.00 70.75 715 GLY A CA 1
ATOM 5414 C C . GLY A 1 715 ? -8.742 -12.140 7.274 1.00 70.75 715 GLY A C 1
ATOM 5415 O O . GLY A 1 715 ? -9.389 -11.771 6.294 1.00 70.75 715 GLY A O 1
ATOM 5416 N N . GLY A 1 716 ? -8.751 -11.459 8.426 1.00 84.44 716 GLY A N 1
ATOM 5417 C CA . GLY A 1 716 ? -9.569 -10.267 8.702 1.00 84.44 716 GLY A CA 1
ATOM 5418 C C . GLY A 1 716 ? -10.980 -10.597 9.210 1.00 84.44 716 GLY A C 1
ATOM 5419 O O . GLY A 1 716 ? -11.505 -11.679 8.954 1.00 84.44 716 GLY A O 1
ATOM 5420 N N . LEU A 1 717 ? -11.602 -9.661 9.939 1.00 91.69 717 LEU A N 1
ATOM 5421 C CA . LEU A 1 717 ? -12.902 -9.882 10.585 1.00 91.69 717 LEU A CA 1
ATOM 5422 C C . LEU A 1 717 ? -14.003 -10.152 9.545 1.00 91.69 717 LEU A C 1
ATOM 5424 O O . LEU A 1 717 ? -14.398 -9.258 8.793 1.00 91.69 717 LEU A O 1
ATOM 5428 N N . CYS A 1 718 ? -14.566 -11.360 9.562 1.00 94.00 718 CYS A N 1
ATOM 5429 C CA . CYS A 1 718 ? -15.685 -11.752 8.705 1.00 94.00 718 CYS A CA 1
ATOM 5430 C C . CYS A 1 718 ? -17.031 -11.273 9.279 1.00 94.00 718 CYS A C 1
ATOM 5432 O O . CYS A 1 718 ? -17.905 -12.084 9.587 1.00 94.00 718 CYS A O 1
ATOM 5434 N N . LEU A 1 719 ? -17.190 -9.953 9.439 1.00 95.81 719 LEU A N 1
ATOM 5435 C CA . LEU A 1 719 ? -18.427 -9.285 9.864 1.00 95.81 719 LEU A CA 1
ATOM 5436 C C . LEU A 1 719 ? -18.742 -8.092 8.947 1.00 95.81 719 LEU A C 1
ATOM 5438 O O . LEU A 1 719 ? -17.918 -7.191 8.767 1.00 95.81 719 LEU A O 1
ATOM 5442 N N . HIS A 1 720 ? -19.958 -8.067 8.401 1.00 96.25 720 HIS A N 1
ATOM 5443 C CA . HIS A 1 720 ? -20.397 -7.068 7.429 1.00 96.25 720 HIS A CA 1
ATOM 5444 C C . HIS A 1 720 ? -21.798 -6.542 7.756 1.00 96.25 720 HIS A C 1
ATOM 5446 O O . HIS A 1 720 ? -22.732 -7.326 7.911 1.00 96.25 720 HIS A O 1
ATOM 5452 N N . ALA A 1 721 ? -21.960 -5.222 7.846 1.00 96.75 721 ALA A N 1
ATOM 5453 C CA . ALA A 1 721 ? -23.244 -4.537 7.963 1.00 96.75 721 ALA A CA 1
ATOM 5454 C C . ALA A 1 721 ? -23.957 -4.538 6.601 1.00 96.75 721 ALA A C 1
ATOM 5456 O O . ALA A 1 721 ? -23.843 -3.588 5.833 1.00 96.75 721 ALA A O 1
ATOM 5457 N N . ALA A 1 722 ? -24.654 -5.631 6.299 1.00 95.75 722 ALA A N 1
ATOM 5458 C CA . ALA A 1 722 ? -25.236 -5.902 4.988 1.00 95.75 722 ALA A CA 1
ATOM 5459 C C . ALA A 1 722 ? -26.396 -4.969 4.619 1.00 95.75 722 ALA A C 1
ATOM 5461 O O . ALA A 1 722 ? -26.518 -4.588 3.458 1.00 95.75 722 ALA A O 1
ATOM 5462 N N . SER A 1 723 ? -27.251 -4.601 5.580 1.00 96.12 723 SER A N 1
ATOM 5463 C CA . SER A 1 723 ? -28.340 -3.659 5.310 1.00 96.12 723 SER A CA 1
ATOM 5464 C C . SER A 1 723 ? -28.740 -2.808 6.509 1.00 96.12 723 SER A C 1
ATOM 5466 O O . SER A 1 723 ? -28.632 -3.215 7.671 1.00 96.12 723 SER A O 1
ATOM 5468 N N . LEU A 1 724 ? -29.233 -1.608 6.207 1.00 96.44 724 LEU A N 1
ATOM 5469 C CA . LEU A 1 724 ? -29.757 -0.649 7.171 1.00 96.44 724 LEU A CA 1
ATOM 5470 C C . LEU A 1 724 ? -31.076 -0.078 6.652 1.00 96.44 724 LEU A C 1
ATOM 5472 O O . LEU A 1 724 ? -31.096 0.633 5.650 1.00 96.44 724 LEU A O 1
ATOM 5476 N N . ALA A 1 725 ? -32.161 -0.347 7.373 1.00 94.94 725 ALA A N 1
ATOM 5477 C CA . ALA A 1 725 ? -33.434 0.335 7.184 1.00 94.94 725 ALA A CA 1
ATOM 5478 C C . ALA A 1 725 ? -33.621 1.413 8.256 1.00 94.94 725 ALA A C 1
ATOM 5480 O O . ALA A 1 725 ? -33.332 1.162 9.428 1.00 94.94 725 ALA A O 1
ATOM 5481 N N . LEU A 1 726 ? -34.104 2.594 7.872 1.00 94.69 726 LEU A N 1
ATOM 5482 C CA . LEU A 1 726 ? -34.325 3.746 8.756 1.00 94.69 726 LEU A CA 1
ATOM 5483 C C . LEU A 1 726 ? -35.434 4.663 8.205 1.00 94.69 726 LEU A C 1
ATOM 5485 O O . LEU A 1 726 ? -35.743 4.577 7.015 1.00 94.69 726 LEU A O 1
ATOM 5489 N N . PRO A 1 727 ? -36.050 5.538 9.023 1.00 93.94 727 PRO A N 1
ATOM 5490 C CA . PRO A 1 727 ? -36.939 6.574 8.512 1.00 93.94 727 PRO A CA 1
ATOM 5491 C C . PRO A 1 727 ? -36.098 7.677 7.868 1.00 93.94 727 PRO A C 1
ATOM 5493 O O . PRO A 1 727 ? -35.167 8.203 8.485 1.00 93.94 727 PRO A O 1
ATOM 5496 N N . HIS A 1 728 ? -36.417 8.042 6.633 1.00 95.06 728 HIS A N 1
ATOM 5497 C CA . HIS A 1 728 ? -35.758 9.141 5.955 1.00 95.06 728 HIS A CA 1
ATOM 5498 C C . HIS A 1 728 ? -35.985 10.441 6.758 1.00 95.06 728 HIS A C 1
ATOM 5500 O O . HIS A 1 728 ? -37.124 10.757 7.097 1.00 95.06 728 HIS A O 1
ATOM 5506 N N . PRO A 1 729 ? -34.938 11.216 7.087 1.00 92.69 729 PRO A N 1
ATOM 5507 C CA . PRO A 1 729 ? -35.014 12.355 8.011 1.00 92.69 729 PRO A CA 1
ATOM 5508 C C . PRO A 1 729 ? -35.948 13.488 7.561 1.00 92.69 729 PRO A C 1
ATOM 5510 O O . PRO A 1 729 ? -36.391 14.269 8.397 1.00 92.69 729 PRO A O 1
ATOM 5513 N N . GLU A 1 730 ? -36.222 13.591 6.261 1.00 91.06 730 GLU A N 1
ATOM 5514 C CA . GLU A 1 730 ? -37.098 14.618 5.683 1.00 91.06 730 GLU A CA 1
ATOM 5515 C C . GLU A 1 730 ? -38.527 14.106 5.447 1.00 91.06 730 GLU A C 1
ATOM 5517 O O . GLU A 1 730 ? -39.480 14.644 6.001 1.00 91.06 730 GLU A O 1
ATOM 5522 N N . THR A 1 731 ? -38.685 13.028 4.671 1.00 91.69 731 THR A N 1
ATOM 5523 C CA . THR A 1 731 ? -39.994 12.459 4.313 1.00 91.69 731 THR A CA 1
ATOM 5524 C C . THR A 1 731 ? -40.599 11.554 5.386 1.00 91.69 731 THR A C 1
ATOM 5526 O O . THR A 1 731 ? -41.782 11.242 5.322 1.00 91.69 731 THR A O 1
ATOM 5529 N N . SER A 1 732 ? -39.815 11.112 6.375 1.00 89.31 732 SER A N 1
ATOM 5530 C CA . SER A 1 732 ? -40.177 10.076 7.360 1.00 89.31 732 SER A CA 1
ATOM 5531 C C . SER A 1 732 ? -40.521 8.700 6.768 1.00 89.31 732 SER A C 1
ATOM 5533 O O . SER A 1 732 ? -40.829 7.772 7.518 1.00 89.31 732 SER A O 1
ATOM 5535 N N . GLU A 1 733 ? -40.431 8.526 5.447 1.00 91.38 733 GLU A N 1
ATOM 5536 C CA . GLU A 1 733 ? -40.653 7.243 4.782 1.00 91.38 733 GLU A CA 1
ATOM 5537 C C . GLU A 1 733 ? -39.543 6.252 5.125 1.00 91.38 733 GLU A C 1
ATOM 5539 O O . GLU A 1 733 ? -38.380 6.619 5.299 1.00 91.38 733 GLU A O 1
ATOM 5544 N N . ARG A 1 734 ? -39.886 4.967 5.223 1.00 92.31 734 ARG A N 1
ATOM 5545 C CA . ARG A 1 734 ? -38.895 3.934 5.518 1.00 92.31 734 ARG A CA 1
ATOM 5546 C C . ARG A 1 734 ? -38.064 3.648 4.271 1.00 92.31 734 ARG A C 1
ATOM 5548 O O . ARG A 1 734 ? -38.579 3.118 3.293 1.00 92.31 734 ARG A O 1
ATOM 5555 N N . VAL A 1 735 ? -36.770 3.925 4.356 1.00 94.94 735 VAL A N 1
ATOM 5556 C CA . VAL A 1 735 ? -35.780 3.632 3.314 1.00 94.94 735 VAL A CA 1
ATOM 5557 C C . VAL A 1 735 ? -34.861 2.506 3.774 1.00 94.94 735 VAL A C 1
ATOM 5559 O O . VAL A 1 735 ? -34.625 2.349 4.973 1.00 94.94 735 VAL A O 1
ATOM 5562 N N . THR A 1 736 ? -34.373 1.699 2.831 1.00 95.94 736 THR A N 1
ATOM 5563 C CA . THR A 1 736 ? -33.429 0.602 3.092 1.00 95.94 736 THR A CA 1
ATOM 5564 C C . THR A 1 736 ? -32.236 0.731 2.164 1.00 95.94 736 THR A C 1
ATOM 5566 O O . THR A 1 736 ? -32.407 0.906 0.963 1.00 95.94 736 THR A O 1
ATOM 5569 N N . PHE A 1 737 ? -31.043 0.625 2.737 1.00 96.44 737 PHE A N 1
ATOM 5570 C CA . PHE A 1 737 ? -29.778 0.642 2.015 1.00 96.44 737 PHE A CA 1
ATOM 5571 C C . PHE A 1 737 ? -29.066 -0.691 2.209 1.00 96.44 737 PHE A C 1
ATOM 5573 O O . PHE A 1 737 ? -29.073 -1.238 3.316 1.00 96.44 737 PHE A O 1
ATOM 5580 N N . GLU A 1 738 ? -28.444 -1.191 1.147 1.00 94.62 738 GLU A N 1
ATOM 5581 C CA . GLU A 1 738 ? -27.752 -2.479 1.123 1.00 94.62 738 GLU A CA 1
ATOM 5582 C C . GLU A 1 738 ? -26.331 -2.308 0.586 1.00 94.62 738 GLU A C 1
ATOM 5584 O O . GLU A 1 738 ? -26.084 -1.449 -0.258 1.00 94.62 738 GLU A O 1
ATOM 5589 N N . ALA A 1 739 ? -25.404 -3.120 1.091 1.00 90.06 739 ALA A N 1
ATOM 5590 C CA . ALA A 1 739 ? -24.024 -3.188 0.624 1.00 90.06 739 ALA A CA 1
ATOM 5591 C C . ALA A 1 739 ? -23.710 -4.598 0.100 1.00 90.06 739 ALA A C 1
ATOM 5593 O O . ALA A 1 739 ? -24.151 -5.602 0.671 1.00 90.06 739 ALA A O 1
ATOM 5594 N N . GLY A 1 740 ? -22.936 -4.676 -0.988 1.00 81.31 740 GLY A N 1
ATOM 5595 C CA . GLY A 1 740 ? -22.468 -5.945 -1.549 1.00 81.31 740 GLY A CA 1
ATOM 5596 C C . GLY A 1 740 ? -21.597 -6.718 -0.552 1.00 81.31 740 GLY A C 1
ATOM 5597 O O . GLY A 1 740 ? -20.735 -6.137 0.107 1.00 81.31 740 GLY A O 1
ATOM 5598 N N . ARG A 1 741 ? -21.820 -8.035 -0.431 1.00 74.25 741 ARG A N 1
ATOM 5599 C CA . ARG A 1 741 ? -21.137 -8.891 0.557 1.00 74.25 741 ARG A CA 1
ATOM 5600 C C . ARG A 1 741 ? -19.654 -9.069 0.183 1.00 74.25 741 ARG A C 1
ATOM 5602 O O . ARG A 1 741 ? -19.384 -9.665 -0.855 1.00 74.25 741 ARG A O 1
ATOM 5609 N N . PRO A 1 742 ? -18.693 -8.640 1.022 1.00 61.81 742 PRO A N 1
ATOM 5610 C CA . PRO A 1 742 ? -17.268 -8.671 0.678 1.00 61.81 742 PRO A CA 1
ATOM 5611 C C . PRO A 1 742 ? -16.593 -10.020 0.961 1.00 61.81 742 PRO A C 1
ATOM 5613 O O . PRO A 1 742 ? -15.429 -10.209 0.621 1.00 61.81 742 PRO A O 1
ATOM 5616 N N . PHE A 1 743 ? -17.297 -10.947 1.613 1.00 63.62 743 PHE A N 1
ATOM 5617 C CA . PHE A 1 743 ? -16.850 -12.313 1.855 1.00 63.62 743 PHE A CA 1
ATOM 5618 C C . PHE A 1 743 ? -18.049 -13.255 1.696 1.00 63.62 743 PHE A C 1
ATOM 5620 O O . PHE A 1 743 ? -19.089 -13.068 2.336 1.00 63.62 743 PHE A O 1
ATOM 5627 N N . VAL A 1 744 ? -17.902 -14.245 0.818 1.00 44.19 744 VAL A N 1
ATOM 5628 C CA . VAL A 1 744 ? -18.777 -15.414 0.691 1.00 44.19 744 VAL A CA 1
ATOM 5629 C C . VAL A 1 744 ? -17.872 -16.623 0.701 1.00 44.19 744 VAL A C 1
ATOM 5631 O O . VAL A 1 744 ? -16.908 -16.637 -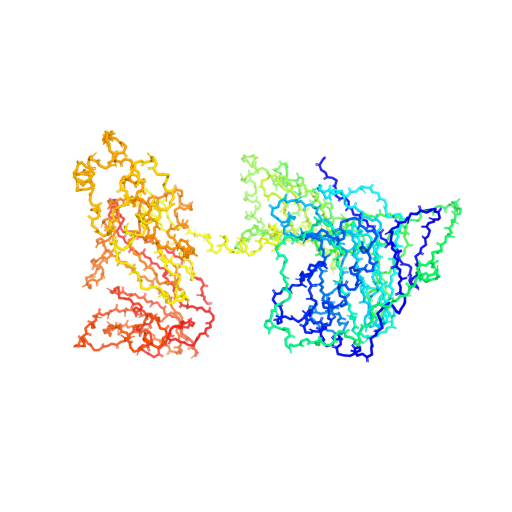0.090 1.00 44.19 744 VAL A O 1
#

pLDDT: mean 75.76, std 21.48, range [19.84, 97.94]

Foldseek 3Di:
DDDDDDADADADPVGDGAADDDDDPLVKFKDALLKDFPPLVQVLQQLCVQQDVVFPDAKAWDWQPDDDQFQLSVVLNLVQCVPCVVPPLSPPRQWTKIKGKQKAACPDPDPSPDWWDWDADALVVCCVPPVFGHWFQKKKKAWSDQFFFWKKWFPWFADGGNRHTDDDYGPDMWTGGHDHSMMIMGGRRIIMTRGRVSGDDDRGMTIIMIMGTHGNHHRPPHHHRDPVCSVVGHRDNVSMHSDCPVDRDPPPRPPHHHDDDDDDDDWDDDDDDDDDPQPPDDDDDDTDDDDDDDPDDDDDDDDDPFPPLQVLLVVLVVQCLVCLQQLPLVSLLVQADQLEWEAEADPPRIDGDVRVSVVSNVCVVVVNGWHKDWPDKDWGAPDVQKIWMKTWIAGPVLGIKIWTAIGGNSHGNYIYIYRDDRPVCVVVVVVVVLLQWAFLDDDPWKTKTWHAFQAWADWDFRLPDDPDPDDQDDLLVLLLVLLVVLCVPDDCLDLSNQLSPPDPGSSPQDLDLVSNLVSSVVSCVRRPDDDPVSSVVVSVSSNVSSVVVNDPPPPGGGHHPLVSSCVVVVAPQWAALDTDDSRETGIGMTTRDPLSSVQSNVQQVQLQVLPPTQKWWKKKFKWFAFDAAKDKFWFWKAWPPPLCVVNVGTDMATDDPPDPRTGIWMKIKHWPATDGTITMIIIITSHDDVCRVQRRCVVVVIGTPCDPRRDDHDDTGRMYRAKMWHQRSPPRDIDMTGDDRPDD

Organism: NCBI:txid35677